Protein AF-A0A2D6IJQ2-F1 (afdb_monomer)

Radius of gyration: 32.36 Å; Cα contacts (8 Å, |Δi|>4): 729; chains: 1; bounding box: 98×64×129 Å

Structure (mmCIF, N/CA/C/O backbone):
data_AF-A0A2D6IJQ2-F1
#
_entry.id   AF-A0A2D6IJQ2-F1
#
loop_
_atom_site.group_PDB
_atom_site.id
_atom_site.type_symbol
_atom_site.label_atom_id
_atom_site.label_alt_id
_atom_site.label_comp_id
_atom_site.label_asym_id
_atom_site.label_entity_id
_atom_site.label_seq_id
_atom_site.pdbx_PDB_ins_code
_atom_site.Cartn_x
_atom_site.Cartn_y
_atom_site.Cartn_z
_atom_site.occupancy
_atom_site.B_iso_or_equiv
_atom_site.auth_seq_id
_atom_site.auth_comp_id
_atom_site.auth_asym_id
_atom_site.auth_atom_id
_atom_site.pdbx_PDB_model_num
ATOM 1 N N . MET A 1 1 ? 29.432 15.764 -68.658 1.00 39.44 1 MET A N 1
ATOM 2 C CA . MET A 1 1 ? 30.722 15.692 -67.944 1.00 39.44 1 MET A CA 1
ATOM 3 C C . MET A 1 1 ? 31.022 14.224 -67.727 1.00 39.44 1 MET A C 1
ATOM 5 O O . MET A 1 1 ? 30.212 13.537 -67.125 1.00 39.44 1 MET A O 1
ATOM 9 N N . ALA A 1 2 ? 32.089 13.753 -68.363 1.00 28.50 2 ALA A N 1
ATOM 10 C CA . ALA A 1 2 ? 32.619 12.400 -68.259 1.00 28.50 2 ALA A CA 1
ATOM 11 C C . ALA A 1 2 ? 33.584 12.305 -67.068 1.00 28.50 2 ALA A C 1
ATOM 13 O O . ALA A 1 2 ? 34.129 13.336 -66.695 1.00 28.50 2 ALA A O 1
ATOM 14 N N . PHE A 1 3 ? 33.757 11.100 -66.519 1.00 31.16 3 PHE A N 1
ATOM 15 C CA . PHE A 1 3 ? 35.004 10.439 -66.072 1.00 31.16 3 PHE A CA 1
ATOM 16 C C . PHE A 1 3 ? 34.562 9.191 -65.276 1.00 31.16 3 PHE A C 1
ATOM 18 O O . PHE A 1 3 ? 33.929 9.317 -64.235 1.00 31.16 3 PHE A O 1
ATOM 25 N N . GLN A 1 4 ? 34.504 8.015 -65.910 1.00 29.34 4 GLN A N 1
ATOM 26 C CA . GLN A 1 4 ? 35.571 7.000 -65.994 1.00 29.34 4 GLN A CA 1
ATOM 27 C C . GLN A 1 4 ? 35.993 6.427 -64.632 1.00 29.34 4 GLN A C 1
ATOM 29 O O . GLN A 1 4 ? 36.690 7.068 -63.853 1.00 29.34 4 GLN A O 1
ATOM 34 N N . THR A 1 5 ? 35.587 5.175 -64.420 1.00 38.16 5 THR A N 1
ATOM 35 C CA . THR A 1 5 ? 36.261 4.171 -63.591 1.00 38.16 5 THR A CA 1
ATOM 36 C C . THR A 1 5 ? 37.638 3.817 -64.167 1.00 38.16 5 THR A C 1
ATOM 38 O O . THR A 1 5 ? 37.901 4.051 -65.352 1.00 38.16 5 THR A O 1
ATOM 41 N N . PRO A 1 6 ? 38.487 3.179 -63.347 1.00 43.44 6 PRO A N 1
ATOM 42 C CA . PRO A 1 6 ? 39.066 1.922 -63.808 1.00 43.44 6 PRO A CA 1
ATOM 43 C C . PRO A 1 6 ? 38.971 0.785 -62.778 1.00 43.44 6 PRO A C 1
ATOM 45 O O . PRO A 1 6 ? 39.082 0.987 -61.570 1.00 43.44 6 PRO A O 1
ATOM 48 N N . GLU A 1 7 ? 38.764 -0.410 -63.328 1.00 36.06 7 GLU A N 1
ATOM 49 C CA . GLU A 1 7 ? 38.953 -1.734 -62.730 1.00 36.06 7 GLU A CA 1
ATOM 50 C C . GLU A 1 7 ? 40.442 -2.119 -62.669 1.00 36.06 7 GLU A C 1
ATOM 52 O O . GLU A 1 7 ? 41.216 -1.613 -63.479 1.00 36.06 7 GLU A O 1
ATOM 57 N N . THR A 1 8 ? 40.784 -3.041 -61.752 1.00 33.75 8 THR A N 1
ATOM 58 C CA . THR A 1 8 ? 41.637 -4.266 -61.879 1.00 33.75 8 THR A CA 1
ATOM 59 C C . THR A 1 8 ? 41.894 -4.788 -60.446 1.00 33.75 8 THR A C 1
ATOM 61 O O . THR A 1 8 ? 42.343 -3.998 -59.618 1.00 33.75 8 THR A O 1
ATOM 64 N N . SER A 1 9 ? 41.389 -5.958 -60.004 1.00 32.66 9 SER A N 1
ATOM 65 C CA . SER A 1 9 ? 41.915 -7.345 -60.184 1.00 32.66 9 SER A CA 1
ATOM 66 C C . SER A 1 9 ? 43.346 -7.495 -59.619 1.00 32.66 9 SER A C 1
ATOM 68 O O . SER A 1 9 ? 44.182 -6.656 -59.923 1.00 32.66 9 SER A O 1
ATOM 70 N N . ASP A 1 10 ? 43.775 -8.468 -58.810 1.00 32.38 10 ASP A N 1
ATOM 71 C CA . ASP A 1 10 ? 43.322 -9.804 -58.400 1.00 32.38 10 ASP A CA 1
ATOM 72 C C . ASP A 1 10 ? 44.108 -10.226 -57.123 1.00 32.38 10 ASP A C 1
ATOM 74 O O . ASP A 1 10 ? 45.040 -9.542 -56.711 1.00 32.38 10 ASP A O 1
ATOM 78 N N . GLU A 1 11 ? 43.756 -11.403 -56.591 1.00 36.16 11 GLU A N 1
ATOM 79 C CA . GLU A 1 11 ? 44.545 -12.348 -55.765 1.00 36.16 11 GLU A CA 1
ATOM 80 C C . GLU A 1 11 ? 44.122 -12.645 -54.309 1.00 36.16 11 GLU A C 1
ATOM 82 O O . GLU A 1 11 ? 44.474 -12.008 -53.322 1.00 36.16 11 GLU A O 1
ATOM 87 N N . ILE A 1 12 ? 43.383 -13.755 -54.268 1.00 35.88 12 ILE A N 1
ATOM 88 C CA . ILE A 1 12 ? 43.176 -14.815 -53.281 1.00 35.88 12 ILE A CA 1
ATOM 89 C C . ILE A 1 12 ? 44.373 -15.099 -52.353 1.00 35.88 12 ILE A C 1
ATOM 91 O O . ILE A 1 12 ? 45.467 -15.423 -52.808 1.00 35.88 12 ILE A O 1
ATOM 95 N N . THR A 1 13 ? 44.113 -15.219 -51.046 1.00 35.31 13 THR A N 1
ATOM 96 C CA . THR A 1 13 ? 44.655 -16.331 -50.240 1.00 35.31 13 THR A CA 1
ATOM 97 C C . THR A 1 13 ? 43.715 -16.691 -49.088 1.00 35.31 13 THR A C 1
ATOM 99 O O . THR A 1 13 ? 43.047 -15.835 -48.515 1.00 35.31 13 THR A O 1
ATOM 102 N N . GLN A 1 14 ? 43.616 -17.995 -48.841 1.00 33.94 14 GLN A N 1
ATOM 103 C CA . GLN A 1 14 ? 42.692 -18.695 -47.952 1.00 33.94 14 GLN A CA 1
ATOM 104 C C . GLN A 1 14 ? 43.116 -18.685 -46.472 1.00 33.94 14 GLN A C 1
ATOM 106 O O . GLN A 1 14 ? 44.285 -18.509 -46.150 1.00 33.94 14 GLN A O 1
ATOM 111 N N . ASP A 1 15 ? 42.127 -19.027 -45.640 1.00 33.81 15 ASP A N 1
ATOM 112 C CA . ASP A 1 15 ? 42.199 -19.745 -44.361 1.00 33.81 15 ASP A CA 1
ATOM 113 C C . ASP A 1 15 ? 42.823 -19.058 -43.140 1.00 33.81 15 ASP A C 1
ATOM 115 O O . ASP A 1 15 ? 44.026 -19.098 -42.909 1.00 33.81 15 ASP A O 1
ATOM 119 N N . THR A 1 16 ? 41.958 -18.639 -42.208 1.00 36.78 16 THR A N 1
ATOM 120 C CA . THR A 1 16 ? 41.837 -19.357 -40.924 1.00 36.78 16 THR A CA 1
ATOM 121 C C . THR A 1 16 ? 40.492 -19.059 -40.256 1.00 36.78 16 THR A C 1
ATOM 123 O O . THR A 1 16 ? 40.152 -17.916 -39.965 1.00 36.78 16 THR A O 1
ATOM 126 N N . LYS A 1 17 ? 39.704 -20.119 -40.045 1.00 37.22 17 LYS A N 1
ATOM 127 C CA . LYS A 1 17 ? 38.581 -20.150 -39.106 1.00 37.22 17 LYS A CA 1
ATOM 128 C C . LYS A 1 17 ? 39.144 -20.088 -37.688 1.00 37.22 17 LYS A C 1
ATOM 130 O O . LYS A 1 17 ? 39.928 -20.960 -37.327 1.00 37.22 17 LYS A O 1
ATOM 135 N N . GLU A 1 18 ? 38.673 -19.147 -36.885 1.00 36.91 18 GLU A N 1
ATOM 136 C CA . GLU A 1 18 ? 38.746 -19.237 -35.429 1.00 36.91 18 GLU A CA 1
ATOM 137 C C . GLU A 1 18 ? 37.311 -19.108 -34.904 1.00 36.91 18 GLU A C 1
ATOM 139 O O . GLU A 1 18 ? 36.725 -18.027 -34.848 1.00 36.91 18 GLU A O 1
ATOM 144 N N . GLU A 1 19 ? 36.695 -20.268 -34.661 1.00 37.97 19 GLU A N 1
ATOM 145 C CA . GLU A 1 19 ? 35.436 -20.393 -33.932 1.00 37.97 19 GLU A CA 1
ATOM 146 C C . GLU A 1 19 ? 35.686 -19.939 -32.493 1.00 37.97 19 GLU A C 1
ATOM 148 O O . GLU A 1 19 ? 36.394 -20.602 -31.738 1.00 37.97 19 GLU A O 1
ATOM 153 N N . ALA A 1 20 ? 35.106 -18.805 -32.107 1.00 37.91 20 ALA A N 1
ATOM 154 C CA . ALA A 1 20 ? 35.040 -18.416 -30.709 1.00 37.91 20 ALA A CA 1
ATOM 155 C C . ALA A 1 20 ? 34.074 -19.364 -29.978 1.00 37.91 20 ALA A C 1
ATOM 157 O O . ALA A 1 20 ? 32.862 -19.343 -30.210 1.00 37.91 20 ALA A O 1
ATOM 158 N N . GLU A 1 21 ? 34.632 -20.213 -29.114 1.00 36.47 21 GLU A N 1
ATOM 159 C CA . GLU A 1 21 ? 33.895 -21.067 -28.187 1.00 36.47 21 GLU A CA 1
ATOM 160 C C . GLU A 1 21 ? 32.984 -20.223 -27.279 1.00 36.47 21 GLU A C 1
ATOM 162 O O . GLU A 1 21 ? 33.434 -19.397 -26.485 1.00 36.47 21 GLU A O 1
ATOM 167 N N . LEU A 1 22 ? 31.678 -20.472 -27.376 1.00 38.41 22 LEU A N 1
ATOM 168 C CA . LEU A 1 22 ? 30.687 -20.060 -26.387 1.00 38.41 22 LEU A CA 1
ATOM 169 C C . LEU A 1 22 ? 30.967 -20.769 -25.047 1.00 38.41 22 LEU A C 1
ATOM 171 O O . LEU A 1 22 ? 31.164 -21.991 -25.037 1.00 38.41 22 LEU A O 1
ATOM 175 N N . PRO A 1 23 ? 30.932 -20.064 -23.902 1.00 42.69 23 PRO A N 1
ATOM 176 C CA . PRO A 1 23 ? 31.087 -20.701 -22.603 1.00 42.69 23 PRO A CA 1
ATOM 177 C C . PRO A 1 23 ? 29.911 -21.648 -22.328 1.00 42.69 23 PRO A C 1
ATOM 179 O O . PRO A 1 23 ? 28.741 -21.264 -22.355 1.00 42.69 23 PRO A O 1
ATOM 182 N N . LYS A 1 24 ? 30.245 -22.915 -22.059 1.00 36.47 24 LYS A N 1
ATOM 183 C CA . LYS A 1 24 ? 29.314 -23.963 -21.628 1.00 36.47 24 LYS A CA 1
ATOM 184 C C . LYS A 1 24 ? 28.678 -23.569 -20.291 1.00 36.47 24 LYS A C 1
ATOM 186 O O . LYS A 1 24 ? 29.374 -23.465 -19.285 1.00 36.47 24 LYS A O 1
ATOM 191 N N . LEU A 1 25 ? 27.356 -23.412 -20.287 1.00 36.28 25 LEU A N 1
ATOM 192 C CA . LEU A 1 25 ? 26.537 -23.378 -19.075 1.00 36.28 25 LEU A CA 1
ATOM 193 C C . LEU A 1 25 ? 26.687 -24.711 -18.309 1.00 36.28 25 LEU A C 1
ATOM 195 O O . LEU A 1 25 ? 26.711 -25.7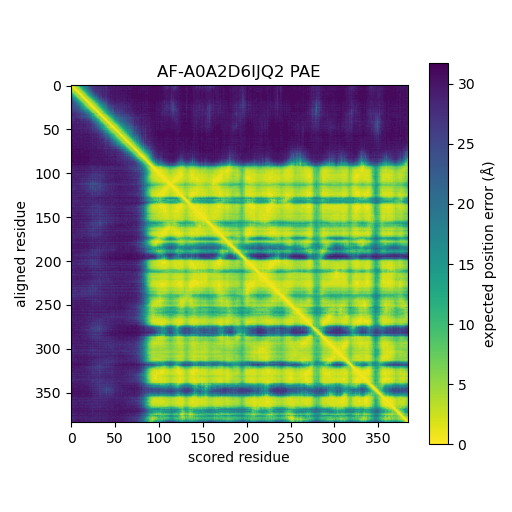73 -18.945 1.00 36.28 25 LEU A O 1
ATOM 199 N N . PRO A 1 26 ? 26.802 -24.694 -16.969 1.00 40.81 26 PRO A N 1
ATOM 200 C CA . PRO A 1 26 ? 26.823 -25.917 -16.181 1.00 40.81 26 PRO A CA 1
ATOM 201 C C . PRO A 1 26 ? 25.470 -26.630 -16.266 1.00 40.81 26 PRO A C 1
ATOM 203 O O . PRO A 1 26 ? 24.407 -26.018 -16.193 1.00 40.81 26 PRO A O 1
ATOM 206 N N . LYS A 1 27 ? 25.557 -27.949 -16.456 1.00 35.84 27 LYS A N 1
ATOM 207 C CA . LYS A 1 27 ? 24.440 -28.884 -16.556 1.00 35.84 27 LYS A CA 1
ATOM 208 C C . LYS A 1 27 ? 23.569 -28.837 -15.305 1.00 35.84 27 LYS A C 1
ATOM 210 O O . LYS A 1 27 ? 24.080 -28.840 -14.187 1.00 35.84 27 LYS A O 1
ATOM 215 N N . GLU A 1 28 ? 22.268 -28.859 -15.555 1.00 34.31 28 GLU A N 1
ATOM 216 C CA . GLU A 1 28 ? 21.195 -29.100 -14.602 1.00 34.31 28 GLU A CA 1
ATOM 217 C C . GLU A 1 28 ? 21.541 -30.273 -13.678 1.00 34.31 28 GLU A C 1
ATOM 219 O O . GLU A 1 28 ? 21.890 -31.368 -14.128 1.00 34.31 28 GLU A O 1
ATOM 224 N N . ALA A 1 29 ? 21.452 -30.030 -12.373 1.00 34.91 29 ALA A N 1
ATOM 225 C CA . ALA A 1 29 ? 21.378 -31.096 -11.397 1.00 34.91 29 ALA A CA 1
ATOM 226 C C . ALA A 1 29 ? 19.985 -31.727 -11.513 1.00 34.91 29 ALA A C 1
ATOM 228 O O . ALA A 1 29 ? 18.984 -31.124 -11.126 1.00 34.91 29 ALA A O 1
ATOM 229 N N . GLU A 1 30 ? 19.937 -32.937 -12.070 1.00 32.94 30 GLU A N 1
ATOM 230 C CA . GLU A 1 30 ? 18.823 -33.870 -11.919 1.00 32.94 30 GLU A CA 1
ATOM 231 C C . GLU A 1 30 ? 18.545 -34.051 -10.423 1.00 32.94 30 GLU A C 1
ATOM 233 O O . GLU A 1 30 ? 19.285 -34.738 -9.717 1.00 32.94 30 GLU A O 1
ATOM 238 N N . ASN A 1 31 ? 17.482 -33.419 -9.926 1.00 34.31 31 ASN A N 1
ATOM 239 C CA . ASN A 1 31 ? 16.990 -33.688 -8.586 1.00 34.31 31 ASN A CA 1
ATOM 240 C C . ASN A 1 31 ? 16.060 -34.901 -8.671 1.00 34.31 31 ASN A C 1
ATOM 242 O O . ASN A 1 31 ? 14.881 -34.808 -9.016 1.00 34.31 31 ASN A O 1
ATOM 246 N N . THR A 1 32 ? 16.646 -36.066 -8.427 1.00 31.81 32 THR A N 1
ATOM 247 C CA . THR A 1 32 ? 15.963 -37.340 -8.245 1.00 31.81 32 THR A CA 1
ATOM 248 C C . THR A 1 32 ? 15.054 -37.263 -7.018 1.00 31.81 32 THR A C 1
ATOM 250 O O . THR A 1 32 ? 15.513 -37.163 -5.884 1.00 31.81 32 THR A O 1
ATOM 253 N N . MET A 1 33 ? 13.738 -37.324 -7.238 1.00 36.44 33 MET A N 1
ATOM 254 C CA . MET A 1 33 ? 12.773 -37.583 -6.167 1.00 36.44 33 MET A CA 1
ATOM 255 C C . MET A 1 33 ? 13.004 -38.998 -5.609 1.00 36.44 33 MET A C 1
ATOM 257 O O . MET A 1 33 ? 13.000 -39.954 -6.392 1.00 36.44 33 MET A O 1
ATOM 261 N N . PRO A 1 34 ? 13.177 -39.182 -4.290 1.00 41.59 34 PRO A N 1
ATOM 262 C CA . PRO A 1 34 ? 13.086 -40.502 -3.684 1.00 41.59 34 PRO A CA 1
ATOM 263 C C . PRO A 1 34 ? 11.614 -40.959 -3.580 1.00 41.59 34 PRO A C 1
ATOM 265 O O . PRO A 1 34 ? 10.711 -40.123 -3.491 1.00 41.59 34 PRO A O 1
ATOM 268 N N . PRO A 1 35 ? 11.362 -42.281 -3.612 1.00 42.88 35 PRO A N 1
ATOM 269 C CA . PRO A 1 35 ? 10.025 -42.856 -3.661 1.00 42.88 35 PRO A CA 1
ATOM 270 C C . PRO A 1 35 ? 9.330 -42.862 -2.291 1.00 42.88 35 PRO A C 1
ATOM 272 O O . PRO A 1 35 ? 9.964 -42.803 -1.241 1.00 42.88 35 PRO A O 1
ATOM 275 N N . GLU A 1 36 ? 8.007 -42.964 -2.371 1.00 38.25 36 GLU A N 1
ATOM 276 C CA . GLU A 1 36 ? 7.001 -43.194 -1.331 1.00 38.25 36 GLU A CA 1
ATOM 277 C C . GLU A 1 36 ? 7.484 -43.857 -0.024 1.00 38.25 36 GLU A C 1
ATOM 279 O O . GLU A 1 36 ? 8.009 -44.970 -0.020 1.00 38.25 36 GLU A O 1
ATOM 284 N N . MET A 1 37 ? 7.130 -43.242 1.110 1.00 33.91 37 MET A N 1
ATOM 285 C CA . MET A 1 37 ? 6.743 -43.977 2.318 1.00 33.91 37 MET A CA 1
ATOM 286 C C . MET A 1 37 ? 5.374 -43.475 2.782 1.00 33.91 37 MET A C 1
ATOM 288 O O . MET A 1 37 ? 5.239 -42.419 3.394 1.00 33.91 37 MET A O 1
ATOM 292 N N . LEU A 1 38 ? 4.348 -44.252 2.433 1.00 37.09 38 LEU A N 1
ATOM 293 C CA . LEU A 1 38 ? 3.026 -44.218 3.045 1.00 37.09 38 LEU A CA 1
ATOM 294 C C . LEU A 1 38 ? 3.132 -44.847 4.440 1.00 37.09 38 LEU A C 1
ATOM 296 O O . LEU A 1 38 ? 3.101 -46.071 4.565 1.00 37.09 38 LEU A O 1
ATOM 300 N N . GLU A 1 39 ? 3.230 -44.028 5.485 1.00 36.34 39 GLU A N 1
ATOM 301 C CA . GLU A 1 39 ? 2.850 -44.465 6.829 1.00 36.34 39 GLU A CA 1
ATOM 302 C C . GLU A 1 39 ? 1.384 -44.110 7.081 1.00 36.34 39 GLU A C 1
ATOM 304 O O . GLU A 1 39 ? 0.962 -42.954 7.090 1.00 36.34 39 GLU A O 1
ATOM 309 N N . ILE A 1 40 ? 0.602 -45.172 7.247 1.00 38.31 40 ILE A N 1
ATOM 310 C CA . ILE A 1 40 ? -0.779 -45.173 7.704 1.00 38.31 40 ILE A CA 1
ATOM 311 C C . ILE A 1 40 ? -0.769 -44.680 9.153 1.00 38.31 40 ILE A C 1
ATOM 313 O O . ILE A 1 40 ? -0.362 -45.412 10.051 1.00 38.31 40 ILE A O 1
ATOM 317 N N . ILE A 1 41 ? -1.224 -43.450 9.392 1.00 37.88 41 ILE A N 1
ATOM 318 C CA . ILE A 1 41 ? -1.562 -42.996 10.743 1.00 37.88 41 ILE A CA 1
ATOM 319 C C . ILE A 1 41 ? -3.035 -43.327 10.972 1.00 37.88 41 ILE A C 1
ATOM 321 O O . ILE A 1 41 ? -3.937 -42.712 10.398 1.00 37.88 41 ILE A O 1
ATOM 325 N N . GLU A 1 42 ? -3.259 -44.347 11.797 1.00 34.22 42 GLU A N 1
ATOM 326 C CA . GLU A 1 42 ? -4.564 -44.719 12.327 1.00 34.22 42 GLU A CA 1
ATOM 327 C C . GLU A 1 42 ? -5.220 -43.516 13.017 1.00 34.22 42 GLU A C 1
ATOM 329 O O . GLU A 1 42 ? -4.643 -42.856 13.883 1.00 34.22 42 GLU A O 1
ATOM 334 N N . SER A 1 43 ? -6.456 -43.225 12.616 1.00 37.34 43 SER A N 1
ATOM 335 C CA . SER A 1 43 ? -7.302 -42.223 13.256 1.00 37.34 43 SER A CA 1
ATOM 336 C C . SER A 1 43 ? -7.629 -42.653 14.693 1.00 37.34 43 SER A C 1
ATOM 338 O O . SER A 1 43 ? -8.187 -43.739 14.870 1.00 37.34 43 SER A O 1
ATOM 340 N N . PRO A 1 44 ? -7.370 -41.838 15.732 1.00 39.53 44 PRO A N 1
ATOM 341 C CA . PRO A 1 44 ? -7.894 -42.133 17.055 1.00 39.53 44 PRO A CA 1
ATOM 342 C C . PRO A 1 44 ? -9.417 -41.947 17.052 1.00 39.53 44 PRO A C 1
ATOM 344 O O . PRO A 1 44 ? -9.943 -40.882 16.725 1.00 39.53 44 PRO A O 1
ATOM 347 N N . SER A 1 45 ? -10.122 -43.024 17.401 1.00 37.53 45 SER A N 1
ATOM 348 C CA . SER A 1 45 ? -11.574 -43.078 17.537 1.00 37.53 45 SER A CA 1
ATOM 349 C C . SER A 1 45 ? -12.081 -42.036 18.535 1.00 37.53 45 SER A C 1
ATOM 351 O O . SER A 1 45 ? -11.628 -41.995 19.680 1.00 37.53 45 SER A O 1
ATOM 353 N N . LEU A 1 46 ? -13.075 -41.253 18.120 1.00 41.47 46 LEU A N 1
ATOM 354 C CA . LEU A 1 46 ? -13.864 -40.403 19.007 1.00 41.47 46 LEU A CA 1
ATOM 355 C C . LEU A 1 46 ? -14.553 -41.257 20.092 1.00 41.47 46 LEU A C 1
ATOM 357 O O . LEU A 1 46 ? -15.153 -42.283 19.756 1.00 41.47 46 LEU A O 1
ATOM 361 N N . PRO A 1 47 ? -14.522 -40.853 21.375 1.00 50.97 47 PRO A N 1
ATOM 362 C CA . PRO A 1 47 ? -15.365 -41.465 22.392 1.00 50.97 47 PRO A CA 1
ATOM 363 C C . PRO A 1 47 ? -16.845 -41.088 22.167 1.00 50.97 47 PRO A C 1
ATOM 365 O O . PRO A 1 47 ? -17.138 -39.988 21.693 1.00 50.97 47 PRO A O 1
ATOM 368 N N . PRO A 1 48 ? -17.792 -41.987 22.494 1.00 49.38 48 PRO A N 1
ATOM 369 C CA . PRO A 1 48 ? -19.219 -41.748 22.298 1.00 49.38 48 PRO A CA 1
ATOM 370 C C . PRO A 1 48 ? -19.757 -40.657 23.243 1.00 49.38 48 PRO A C 1
ATOM 372 O O . PRO A 1 48 ? -19.197 -40.444 24.323 1.00 49.38 48 PRO A O 1
ATOM 375 N N . PRO A 1 49 ? -20.862 -39.984 22.869 1.00 44.34 49 PRO A N 1
ATOM 376 C CA . PRO A 1 49 ? -21.436 -38.897 23.652 1.00 44.34 49 PRO A CA 1
ATOM 377 C C . PRO A 1 49 ? -21.969 -39.391 25.003 1.00 44.34 49 PRO A C 1
ATOM 379 O O . PRO A 1 49 ? -22.628 -40.431 25.103 1.00 44.34 49 PRO A O 1
ATOM 382 N N . ALA A 1 50 ? -21.673 -38.619 26.048 1.00 41.28 50 ALA A N 1
ATOM 383 C CA . ALA A 1 50 ? -22.185 -38.836 27.391 1.00 41.28 50 ALA A CA 1
ATOM 384 C C . ALA A 1 50 ? -23.707 -38.621 27.439 1.00 41.28 50 ALA A C 1
ATOM 386 O O . ALA A 1 50 ? -24.246 -37.695 26.836 1.00 41.28 50 ALA A O 1
ATOM 387 N N . LYS A 1 51 ? -24.366 -39.519 28.172 1.00 38.34 51 LYS A N 1
ATOM 388 C CA . LYS A 1 51 ? -25.806 -39.576 28.421 1.00 38.34 51 LYS A CA 1
ATOM 389 C C . LYS A 1 51 ? -26.324 -38.330 29.144 1.00 38.34 51 LYS A C 1
ATOM 391 O O . LYS A 1 51 ? -25.725 -37.880 30.117 1.00 38.34 51 LYS A O 1
ATOM 396 N N . GLU A 1 52 ? -27.491 -37.876 28.701 1.00 40.75 52 GLU A N 1
ATOM 397 C CA . GLU A 1 52 ? -28.411 -36.996 29.425 1.00 40.75 52 GLU A CA 1
ATOM 398 C C . GLU A 1 52 ? -28.747 -37.573 30.812 1.00 40.75 52 GLU A C 1
ATOM 400 O O . GLU A 1 52 ? -29.035 -38.772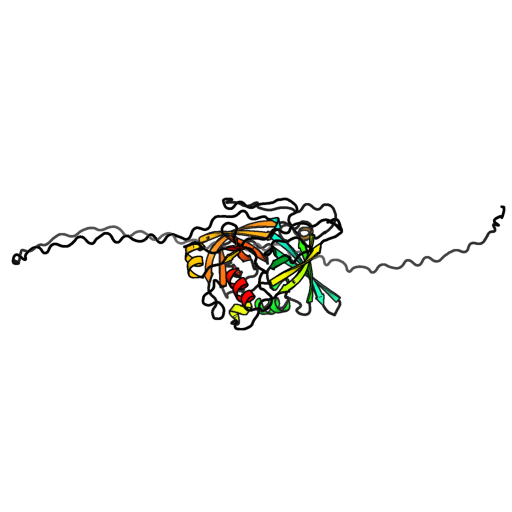 30.914 1.00 40.75 52 GLU A O 1
ATOM 405 N N . PRO A 1 53 ? -28.770 -36.752 31.876 1.00 39.41 53 PRO A N 1
ATOM 406 C CA . PRO A 1 53 ? -29.514 -37.068 33.075 1.00 39.41 53 PRO A CA 1
ATOM 407 C C . PRO A 1 53 ? -30.878 -36.369 33.089 1.00 39.41 53 PRO A C 1
ATOM 409 O O . PRO A 1 53 ? -31.019 -35.159 32.919 1.00 39.41 53 PRO A O 1
ATOM 412 N N . GLU A 1 54 ? -31.849 -37.241 33.313 1.00 36.19 54 GLU A N 1
ATOM 413 C CA . GLU A 1 54 ? -33.274 -37.107 33.556 1.00 36.19 54 GLU A CA 1
ATOM 414 C C . GLU A 1 54 ? -33.752 -35.910 34.396 1.00 36.19 54 GLU A C 1
ATOM 416 O O . GLU A 1 54 ? -33.209 -35.537 35.435 1.00 36.19 54 GLU A O 1
ATOM 421 N N . SER A 1 55 ? -34.898 -35.414 33.930 1.00 37.66 55 SER A N 1
ATOM 422 C CA . SER A 1 55 ? -35.944 -34.689 34.642 1.00 37.66 55 SER A CA 1
ATOM 423 C C . SER A 1 55 ? -36.398 -35.394 35.928 1.00 37.66 55 SER A C 1
ATOM 425 O O . SER A 1 55 ? -36.785 -36.560 35.897 1.00 37.66 55 SER A O 1
ATOM 427 N N . THR A 1 56 ? -36.490 -34.636 37.024 1.00 35.28 56 THR A N 1
ATOM 428 C CA . THR A 1 56 ? -37.440 -34.907 38.114 1.00 35.28 56 THR A CA 1
ATOM 429 C C . THR A 1 56 ? -38.007 -33.599 38.666 1.00 35.28 56 THR A C 1
ATOM 431 O O . THR A 1 56 ? -37.284 -32.782 39.231 1.00 35.28 56 THR A O 1
ATOM 434 N N . GLU A 1 57 ? -39.317 -33.437 38.515 1.00 41.81 57 GLU A N 1
ATOM 435 C CA . GLU A 1 57 ? -40.209 -32.513 39.232 1.00 41.81 57 GLU A CA 1
ATOM 436 C C . GLU A 1 57 ? -41.028 -33.348 40.263 1.00 41.81 57 GLU A C 1
ATOM 438 O O . GLU A 1 57 ? -40.960 -34.579 40.226 1.00 41.81 57 GLU A O 1
ATOM 443 N N . PRO A 1 58 ? -41.953 -32.787 41.067 1.00 46.56 58 PRO A N 1
ATOM 444 C CA . PRO A 1 58 ? -41.830 -31.792 42.134 1.00 46.56 58 PRO A CA 1
ATOM 445 C C . PRO A 1 58 ? -42.222 -32.386 43.514 1.00 46.56 58 PRO A C 1
ATOM 447 O O . PRO A 1 58 ? -42.901 -33.411 43.606 1.00 46.56 58 PRO A O 1
ATOM 450 N N . ALA A 1 59 ? -41.908 -31.694 44.617 1.00 37.84 59 ALA A N 1
ATOM 451 C CA . ALA A 1 59 ? -42.446 -32.027 45.942 1.00 37.84 59 ALA A CA 1
ATOM 452 C C . ALA A 1 59 ? -43.120 -30.824 46.631 1.00 37.84 59 ALA A C 1
ATOM 454 O O . ALA A 1 59 ? -42.473 -29.881 47.071 1.00 37.84 59 ALA A O 1
ATOM 455 N N . LYS A 1 60 ? -44.453 -30.928 46.682 1.00 37.56 60 LYS A N 1
ATOM 456 C CA . LYS A 1 60 ? -45.459 -30.435 47.646 1.00 37.56 60 LYS A CA 1
ATOM 457 C C . LYS A 1 60 ? -45.055 -29.434 48.747 1.00 37.56 60 LYS A C 1
ATOM 459 O O . LYS A 1 60 ? -44.363 -29.771 49.698 1.00 37.56 60 LYS A O 1
ATOM 464 N N . THR A 1 61 ? -45.704 -28.273 48.654 1.00 35.53 61 THR A N 1
ATOM 465 C CA . THR A 1 61 ? -46.661 -27.671 49.610 1.00 35.53 61 THR A CA 1
ATOM 466 C C . THR A 1 61 ? -46.542 -28.013 51.102 1.00 35.53 61 THR A C 1
ATOM 468 O O . THR A 1 61 ? -46.862 -29.129 51.506 1.00 35.53 61 THR A O 1
ATOM 471 N N . GLN A 1 62 ? -46.299 -26.980 51.916 1.00 37.34 62 GLN A N 1
ATOM 472 C CA . GLN A 1 62 ? -46.858 -26.809 53.264 1.00 37.34 62 GLN A CA 1
ATOM 473 C C . GLN A 1 62 ? -47.040 -25.304 53.546 1.00 37.34 62 GLN A C 1
ATOM 475 O O . GLN A 1 62 ? -46.069 -24.553 53.556 1.00 37.34 62 GLN A O 1
ATOM 480 N N . GLU A 1 63 ? -48.292 -24.877 53.740 1.00 45.22 63 GLU A N 1
ATOM 481 C CA . GLU A 1 63 ? -48.656 -23.628 54.433 1.00 45.22 63 GLU A CA 1
ATOM 482 C C . GLU A 1 63 ? -48.397 -23.777 55.942 1.00 45.22 63 GLU A C 1
ATOM 484 O O . GLU A 1 63 ? -48.462 -24.895 56.469 1.00 45.22 63 GLU A O 1
ATOM 489 N N . PRO A 1 64 ? -48.151 -22.662 56.653 1.00 45.31 64 PRO A N 1
ATOM 490 C CA . PRO A 1 64 ? -49.225 -22.179 57.525 1.00 45.31 64 PRO A CA 1
ATOM 491 C C . PRO A 1 64 ? -49.393 -20.645 57.581 1.00 45.31 64 PRO A C 1
ATOM 493 O O . PRO A 1 64 ? -48.421 -19.903 57.626 1.00 45.31 64 PRO A O 1
ATOM 496 N N . GLU A 1 65 ? -50.675 -20.260 57.608 1.00 43.50 65 GLU A N 1
ATOM 497 C CA . GLU A 1 65 ? -51.401 -19.239 58.395 1.00 43.50 65 GLU A CA 1
ATOM 498 C C . GLU A 1 65 ? -50.863 -17.814 58.699 1.00 43.50 65 GLU A C 1
ATOM 500 O O . GLU A 1 65 ? -49.664 -17.551 58.722 1.00 43.50 65 GLU A O 1
ATOM 505 N N . PRO A 1 66 ? -51.792 -16.850 58.922 1.00 45.22 66 PRO A N 1
ATOM 506 C CA . PRO A 1 66 ? -51.596 -15.442 58.607 1.00 45.22 66 PRO A CA 1
ATOM 507 C C . PRO A 1 66 ? -51.264 -14.584 59.834 1.00 45.22 66 PRO A C 1
ATOM 509 O O . PRO A 1 66 ? -51.902 -14.693 60.880 1.00 45.22 66 PRO A O 1
ATOM 512 N N . GLU A 1 67 ? -50.353 -13.625 59.664 1.00 39.41 67 GLU A N 1
ATOM 513 C CA . GLU A 1 67 ? -50.206 -12.495 60.585 1.00 39.41 67 GLU A CA 1
ATOM 514 C C . GLU A 1 67 ? -50.696 -11.194 59.943 1.00 39.41 67 GLU A C 1
ATOM 516 O O . GLU A 1 67 ? -50.343 -10.825 58.822 1.00 39.41 67 GLU A O 1
ATOM 521 N N . GLN A 1 68 ? -51.551 -10.517 60.704 1.00 48.56 68 GLN A N 1
ATOM 522 C CA . GLN A 1 68 ? -52.170 -9.232 60.425 1.00 48.56 68 GLN A CA 1
ATOM 523 C C . GLN A 1 68 ? -51.118 -8.144 60.171 1.00 48.56 68 GLN A C 1
ATOM 525 O O . GLN A 1 68 ? -50.237 -7.923 61.001 1.00 48.56 68 GLN A O 1
ATOM 530 N N . LYS A 1 69 ? -51.272 -7.389 59.077 1.00 41.44 69 LYS A N 1
ATOM 531 C CA . LYS A 1 69 ? -50.643 -6.073 58.909 1.00 41.44 69 LYS A CA 1
ATOM 532 C C . LYS A 1 69 ? -51.655 -5.057 58.387 1.00 41.44 69 LYS A C 1
ATOM 534 O O . LYS A 1 69 ? -52.106 -5.126 57.252 1.00 41.44 69 LYS A O 1
ATOM 539 N N . GLU A 1 70 ? -52.033 -4.190 59.319 1.00 45.81 70 GLU A N 1
ATOM 540 C CA . GLU A 1 70 ? -52.281 -2.750 59.209 1.00 45.81 70 GLU A CA 1
ATOM 541 C C . GLU A 1 70 ? -52.337 -2.151 57.788 1.00 45.81 70 GLU A C 1
ATOM 543 O O . GLU A 1 70 ? -51.365 -2.176 57.033 1.00 45.81 70 GLU A O 1
ATOM 548 N N . GLU A 1 71 ? -53.488 -1.555 57.463 1.00 45.75 71 GLU A N 1
ATOM 549 C CA . GLU A 1 71 ? -53.733 -0.762 56.257 1.00 45.75 71 GLU A CA 1
ATOM 550 C C . GLU A 1 71 ? -52.768 0.433 56.170 1.00 45.75 71 GLU A C 1
ATOM 552 O O . GLU A 1 71 ? -52.936 1.450 56.847 1.00 45.75 71 GLU A O 1
ATOM 557 N N . ALA A 1 72 ? -51.785 0.339 55.274 1.00 48.84 72 ALA A N 1
ATOM 558 C CA . ALA A 1 72 ? -51.032 1.485 54.787 1.00 48.84 72 ALA A CA 1
ATOM 559 C C . ALA A 1 72 ? -51.654 2.000 53.478 1.00 48.84 72 ALA A C 1
ATOM 561 O O . ALA A 1 72 ? -51.871 1.267 52.515 1.00 48.84 72 ALA A O 1
ATOM 562 N N . LYS A 1 73 ? -51.952 3.298 53.488 1.00 53.47 73 LYS A N 1
ATOM 563 C CA . LYS A 1 73 ? -52.473 4.138 52.403 1.00 53.47 73 LYS A CA 1
ATOM 564 C C . LYS A 1 73 ? -51.720 3.888 51.076 1.00 53.47 73 LYS A C 1
ATOM 566 O O . LYS A 1 73 ? -50.492 3.900 51.101 1.00 53.47 73 LYS A O 1
ATOM 571 N N . PRO A 1 74 ? -52.393 3.734 49.919 1.00 42.91 74 PRO A N 1
ATOM 572 C CA . PRO A 1 74 ? -51.694 3.555 48.651 1.00 42.91 74 PRO A CA 1
ATOM 573 C C . PRO A 1 74 ? -51.023 4.871 48.236 1.00 42.91 74 PRO A C 1
ATOM 575 O O . PRO A 1 74 ? -51.692 5.838 47.863 1.00 42.91 74 PRO A O 1
ATOM 578 N N . GLU A 1 75 ? -49.694 4.911 48.311 1.00 49.09 75 GLU A N 1
ATOM 579 C CA . GLU A 1 75 ? -48.895 5.860 47.541 1.00 49.09 75 GLU A CA 1
ATOM 580 C C . GLU A 1 75 ? -49.032 5.503 46.059 1.00 49.09 75 GLU A C 1
ATOM 582 O O . GLU A 1 75 ? -48.818 4.363 45.647 1.00 49.09 75 GLU A O 1
ATOM 587 N N . GLN A 1 76 ? -49.441 6.486 45.259 1.00 45.06 76 GLN A N 1
ATOM 588 C CA . GLN A 1 76 ? -49.467 6.379 43.808 1.00 45.06 76 GLN A CA 1
ATOM 589 C C . GLN A 1 76 ? -48.038 6.146 43.313 1.00 45.06 76 GLN A C 1
ATOM 591 O O . GLN A 1 76 ? -47.226 7.070 43.275 1.00 45.06 76 GLN A O 1
ATOM 596 N N . ILE A 1 77 ? -47.742 4.908 42.920 1.00 49.94 77 ILE A N 1
ATOM 597 C CA . ILE A 1 77 ? -46.564 4.583 42.125 1.00 49.94 77 ILE A CA 1
ATOM 598 C C . ILE A 1 77 ? -46.769 5.282 40.782 1.00 49.94 77 ILE A C 1
ATOM 600 O O . ILE A 1 77 ? -47.597 4.868 39.971 1.00 49.94 77 ILE A O 1
ATOM 604 N N . LYS A 1 78 ? -46.061 6.397 40.585 1.00 52.78 78 LYS A N 1
ATOM 605 C CA . LYS A 1 78 ? -45.895 7.010 39.270 1.00 52.78 78 LYS A CA 1
ATOM 606 C C . LYS A 1 78 ? -45.267 5.951 38.370 1.00 52.78 78 LYS A C 1
ATOM 608 O O . LYS A 1 78 ? -44.164 5.487 38.648 1.00 52.78 78 LYS A O 1
ATOM 613 N N . GLU A 1 79 ? -45.999 5.558 37.337 1.00 54.38 79 GLU A N 1
ATOM 614 C CA . GLU A 1 79 ? -45.485 4.764 36.228 1.00 54.38 79 GLU A CA 1
ATOM 615 C C . GLU A 1 79 ? -44.182 5.430 35.745 1.00 54.38 79 GLU A C 1
ATOM 617 O O . GLU A 1 79 ? -44.195 6.645 35.508 1.00 54.38 79 GLU A O 1
ATOM 622 N N . PRO A 1 80 ? -43.039 4.721 35.696 1.00 51.38 80 PRO A N 1
ATOM 623 C CA . PRO A 1 80 ? -41.829 5.304 35.144 1.00 51.38 80 PRO A CA 1
ATOM 624 C C . PRO A 1 80 ? -42.115 5.649 33.684 1.00 51.38 80 PRO A C 1
ATOM 626 O O . PRO A 1 80 ? -42.538 4.786 32.913 1.00 51.38 80 PRO A O 1
ATOM 629 N N . GLU A 1 81 ? -41.932 6.921 33.328 1.00 52.72 81 G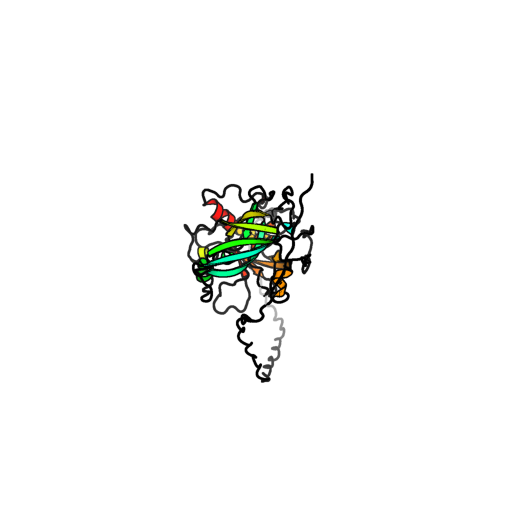LU A N 1
ATOM 630 C CA . GLU A 1 81 ? -41.981 7.359 31.936 1.00 52.72 81 GLU A CA 1
ATOM 631 C C . GLU A 1 81 ? -41.069 6.439 31.109 1.00 52.72 81 GLU A C 1
ATOM 633 O O . GLU A 1 81 ? -39.971 6.101 31.574 1.00 52.72 81 GLU A O 1
ATOM 638 N N . PRO A 1 82 ? -41.509 5.983 29.921 1.00 45.72 82 PRO A N 1
ATOM 639 C CA . PRO A 1 82 ? -40.655 5.194 29.056 1.00 45.72 82 PRO A CA 1
ATOM 640 C C . PRO A 1 82 ? -39.421 6.040 28.763 1.00 45.72 82 PRO A C 1
ATOM 642 O O . PRO A 1 82 ? -39.520 7.111 28.170 1.00 45.72 82 PRO A O 1
ATOM 645 N N . ILE A 1 83 ? -38.266 5.569 29.231 1.00 48.09 83 ILE A N 1
ATOM 646 C CA . ILE A 1 83 ? -36.976 6.107 28.825 1.00 48.09 83 ILE A CA 1
ATOM 647 C C . ILE A 1 83 ? -36.957 5.925 27.310 1.00 48.09 83 ILE A C 1
ATOM 649 O O . ILE A 1 83 ? -36.866 4.792 26.832 1.00 48.09 83 ILE A O 1
ATOM 653 N N . GLU A 1 84 ? -37.122 7.018 26.563 1.00 42.69 84 GLU A N 1
ATOM 654 C CA . GLU A 1 84 ? -36.750 7.065 25.156 1.00 42.69 84 GLU A CA 1
ATOM 655 C C . GLU A 1 84 ? -35.272 6.684 25.124 1.00 42.69 84 GLU A C 1
ATOM 657 O O . GLU A 1 84 ? -34.390 7.486 25.424 1.00 42.69 84 GLU A O 1
ATOM 662 N N . GLN A 1 85 ? -34.999 5.405 24.861 1.00 41.47 85 GLN A N 1
ATOM 663 C CA . GLN A 1 85 ? -33.692 4.997 24.395 1.00 41.47 85 GLN A CA 1
ATOM 664 C C . GLN A 1 85 ? -33.507 5.770 23.097 1.00 41.47 85 GLN A C 1
ATOM 666 O O . GLN A 1 85 ? -34.138 5.442 22.091 1.00 41.47 85 GLN A O 1
ATOM 671 N N . GLU A 1 86 ? -32.700 6.831 23.137 1.00 42.16 86 GLU A N 1
ATOM 672 C CA . GLU A 1 86 ? -32.064 7.351 21.938 1.00 42.16 86 GLU A CA 1
ATOM 673 C C . GLU A 1 86 ? -31.393 6.140 21.290 1.00 42.16 86 GLU A C 1
ATOM 675 O O . GLU A 1 86 ? -30.354 5.667 21.743 1.00 42.16 86 GLU A O 1
ATOM 680 N N . THR A 1 87 ? -32.045 5.555 20.283 1.00 43.59 87 THR A N 1
ATOM 681 C CA . THR A 1 87 ? -31.378 4.654 19.354 1.00 43.59 87 THR A CA 1
ATOM 682 C C . THR A 1 87 ? -30.293 5.495 18.719 1.00 43.59 87 THR A C 1
ATOM 684 O O . THR A 1 87 ? -30.574 6.296 17.824 1.00 43.59 87 THR A O 1
ATOM 687 N N . GLU A 1 88 ? -29.090 5.367 19.270 1.00 50.59 88 GLU A N 1
ATOM 688 C CA . GLU A 1 88 ? -27.868 5.957 18.762 1.00 50.59 88 GLU A CA 1
ATOM 689 C C . GLU A 1 88 ? -27.825 5.621 17.272 1.00 50.59 88 GLU A 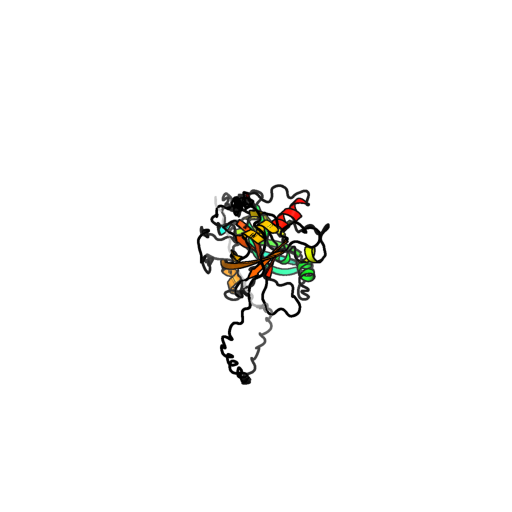C 1
ATOM 691 O O . GLU A 1 88 ? -27.822 4.451 16.870 1.00 50.59 88 GLU A O 1
ATOM 696 N N . LYS A 1 89 ? -27.983 6.647 16.432 1.00 55.09 89 LYS A N 1
ATOM 697 C CA . LYS A 1 89 ? -27.995 6.446 14.989 1.00 55.09 89 LYS A CA 1
ATOM 698 C C . LYS A 1 89 ? -26.611 5.946 14.622 1.00 55.09 89 LYS A C 1
ATOM 700 O O . LYS A 1 89 ? -25.637 6.670 14.786 1.00 55.09 89 LYS A O 1
ATOM 705 N N . ILE A 1 90 ? -26.536 4.713 14.129 1.00 58.03 90 ILE A N 1
ATOM 706 C CA . ILE A 1 90 ? -25.302 4.191 13.551 1.00 58.03 90 ILE A CA 1
ATOM 707 C C . ILE A 1 90 ? -24.915 5.151 12.418 1.00 58.03 90 ILE A C 1
ATOM 709 O O . ILE A 1 90 ? -25.735 5.349 11.512 1.00 58.03 90 ILE A O 1
ATOM 713 N N . PRO A 1 91 ? -23.710 5.743 12.451 1.00 63.88 91 PRO A N 1
ATOM 714 C CA . PRO A 1 91 ? -23.265 6.657 11.413 1.00 63.88 91 PRO A CA 1
ATOM 715 C C . PRO A 1 91 ? -23.397 6.037 10.019 1.00 63.88 91 PRO A C 1
ATOM 717 O O . PRO A 1 91 ? -22.919 4.926 9.760 1.00 63.88 91 PRO A O 1
ATOM 720 N N . THR A 1 92 ? -24.063 6.736 9.099 1.00 68.06 92 THR A N 1
ATOM 721 C CA . THR A 1 92 ? -24.278 6.245 7.732 1.00 68.06 92 THR A CA 1
ATOM 722 C C . THR A 1 92 ? -23.162 6.712 6.806 1.00 68.06 92 THR A C 1
ATOM 724 O O . THR A 1 92 ? -22.866 7.899 6.732 1.00 68.06 92 THR A O 1
ATOM 727 N N . LEU A 1 93 ? -22.557 5.772 6.074 1.00 80.88 93 LEU A N 1
ATOM 728 C CA . LEU A 1 93 ? -21.566 6.031 5.027 1.00 80.88 93 LEU A CA 1
ATOM 729 C C . LEU A 1 93 ? -22.127 5.562 3.683 1.00 80.88 93 LEU A C 1
ATOM 731 O O . LEU A 1 93 ? -22.398 4.365 3.523 1.00 80.88 93 LEU A O 1
ATOM 735 N N . GLU A 1 94 ? -22.287 6.497 2.746 1.00 84.62 94 GLU A N 1
ATOM 736 C CA . GLU A 1 94 ? -22.743 6.224 1.380 1.00 84.62 94 GLU A CA 1
ATOM 737 C C . GLU A 1 94 ? -21.707 5.378 0.624 1.00 84.62 94 GLU A C 1
ATOM 739 O O . GLU A 1 94 ? -20.564 5.814 0.482 1.00 84.62 94 GLU A O 1
ATOM 744 N N . PRO A 1 95 ? -22.053 4.170 0.142 1.00 87.56 95 PRO A N 1
ATOM 745 C CA . PRO A 1 95 ? -21.098 3.311 -0.550 1.00 87.56 95 PRO A CA 1
ATOM 746 C C . PRO A 1 95 ? -20.609 3.891 -1.886 1.00 87.56 95 PRO A C 1
ATOM 748 O O . PRO A 1 95 ? -21.356 4.562 -2.598 1.00 87.56 95 PRO A O 1
ATOM 751 N N . ARG A 1 96 ? -19.367 3.570 -2.267 1.00 88.69 96 ARG A N 1
ATOM 752 C CA . ARG A 1 96 ? -18.744 4.015 -3.525 1.00 88.69 96 ARG A CA 1
ATOM 753 C C . ARG A 1 96 ? -18.253 2.857 -4.389 1.00 88.69 96 ARG A C 1
ATOM 755 O O . ARG A 1 96 ? -17.874 1.802 -3.886 1.00 88.69 96 ARG A O 1
ATOM 762 N N . THR A 1 97 ? -18.252 3.076 -5.700 1.00 89.75 97 THR A N 1
ATOM 763 C CA . THR A 1 97 ? -17.631 2.167 -6.669 1.00 89.75 97 THR A CA 1
ATOM 764 C C . THR A 1 97 ? -16.111 2.269 -6.584 1.00 89.75 97 THR A C 1
ATOM 766 O O . THR A 1 97 ? -15.568 3.369 -6.474 1.00 89.75 97 THR A O 1
ATOM 769 N N . ILE A 1 98 ? -15.425 1.129 -6.662 1.00 89.50 98 ILE A N 1
ATOM 770 C CA . ILE A 1 98 ? -13.960 1.069 -6.730 1.00 89.50 98 ILE A CA 1
ATOM 771 C C . ILE A 1 98 ? -13.557 0.987 -8.204 1.00 89.50 98 ILE A C 1
ATOM 773 O O . ILE A 1 98 ? -13.905 0.011 -8.867 1.00 89.50 98 ILE A O 1
ATOM 777 N N . ASP A 1 99 ? -12.808 1.969 -8.709 1.00 90.75 99 ASP A N 1
ATOM 778 C CA . ASP A 1 99 ? -12.167 1.887 -10.029 1.00 90.75 99 ASP A CA 1
ATOM 779 C C . ASP A 1 99 ? -10.915 1.008 -9.922 1.00 90.75 99 ASP A C 1
ATOM 781 O O . ASP A 1 99 ? -9.939 1.374 -9.271 1.00 90.75 99 ASP A O 1
ATOM 785 N N . LEU A 1 100 ? -10.915 -0.159 -10.567 1.00 88.25 100 LEU A N 1
ATOM 786 C CA . LEU A 1 100 ? -9.804 -1.112 -10.482 1.00 88.25 100 LEU A CA 1
ATOM 787 C C . LEU A 1 100 ? -8.509 -0.612 -11.132 1.00 88.25 100 LEU A C 1
ATOM 789 O O . LEU A 1 100 ? -7.458 -1.217 -10.928 1.00 88.25 100 LEU A O 1
ATOM 793 N N . ARG A 1 101 ? -8.547 0.497 -11.879 1.00 87.88 101 ARG A N 1
ATOM 794 C CA . ARG A 1 101 ? -7.342 1.162 -12.396 1.00 87.88 101 ARG A CA 1
ATOM 795 C C . ARG A 1 101 ? -6.599 1.948 -11.316 1.00 87.88 101 ARG A C 1
ATOM 797 O O . ARG A 1 101 ? -5.435 2.278 -11.529 1.00 87.88 101 ARG A O 1
ATOM 804 N N . SER A 1 102 ? -7.236 2.222 -10.172 1.00 91.62 102 SER A N 1
ATOM 805 C CA . SER A 1 102 ? -6.544 2.774 -9.003 1.00 91.62 102 SER A CA 1
ATOM 806 C C . SER A 1 102 ? -5.686 1.722 -8.298 1.00 91.62 102 SER A C 1
ATOM 808 O O . SER A 1 102 ? -4.766 2.078 -7.567 1.00 91.62 102 SER A O 1
ATOM 810 N N . VAL A 1 103 ? -5.961 0.430 -8.518 1.00 92.50 103 VAL A N 1
ATOM 811 C CA . VAL A 1 103 ? -5.198 -0.690 -7.959 1.00 92.50 103 VAL A CA 1
ATOM 812 C C . VAL A 1 103 ? -4.065 -1.042 -8.917 1.00 92.50 103 VAL A C 1
ATOM 814 O O . VAL A 1 103 ? -4.290 -1.378 -10.085 1.00 92.50 103 VAL A O 1
ATOM 817 N N . VAL A 1 104 ? -2.832 -0.999 -8.417 1.00 91.69 104 VAL A N 1
ATOM 818 C CA . VAL A 1 104 ? -1.621 -1.157 -9.232 1.00 91.69 104 VAL A CA 1
ATOM 819 C C . VAL A 1 104 ? -0.807 -2.381 -8.843 1.00 91.69 104 VAL A C 1
ATOM 821 O O . VAL A 1 104 ? -0.757 -2.763 -7.676 1.00 91.69 104 VAL A O 1
ATOM 824 N N . GLY A 1 105 ? -0.151 -2.986 -9.830 1.00 91.06 105 GLY A N 1
ATOM 825 C CA . GLY A 1 105 ? 0.896 -3.983 -9.632 1.00 91.06 105 GLY A CA 1
ATOM 826 C C . GLY A 1 105 ? 2.260 -3.304 -9.630 1.00 91.06 105 GLY A C 1
ATOM 827 O O . GLY A 1 105 ? 2.492 -2.382 -10.415 1.00 91.06 105 GLY A O 1
ATOM 828 N N . LEU A 1 106 ? 3.166 -3.752 -8.764 1.00 91.81 106 LEU A N 1
ATOM 829 C CA . LEU A 1 106 ? 4.485 -3.149 -8.576 1.00 91.81 106 LEU A CA 1
ATOM 830 C C . LEU A 1 106 ? 5.603 -4.165 -8.823 1.00 91.81 106 LEU A C 1
ATOM 832 O O . LEU A 1 106 ? 5.596 -5.265 -8.266 1.00 91.81 106 LEU A O 1
ATOM 836 N N . ALA A 1 107 ? 6.592 -3.761 -9.623 1.00 90.56 107 ALA A N 1
ATOM 837 C CA . ALA A 1 107 ? 7.877 -4.442 -9.776 1.00 90.56 107 ALA A CA 1
ATOM 838 C C . ALA A 1 107 ? 9.004 -3.499 -9.340 1.00 90.56 107 ALA A C 1
ATOM 840 O O . ALA A 1 107 ? 9.443 -2.652 -10.119 1.00 90.56 107 ALA A O 1
ATOM 841 N N . CYS A 1 108 ? 9.457 -3.621 -8.098 1.00 92.81 108 CYS A N 1
ATOM 842 C CA . CYS A 1 108 ? 10.489 -2.761 -7.534 1.00 92.81 108 CYS A CA 1
ATOM 843 C C . CYS A 1 108 ? 11.870 -3.382 -7.734 1.00 92.81 108 CYS A C 1
ATOM 845 O O . CYS A 1 108 ? 12.145 -4.485 -7.267 1.00 92.81 108 CYS A O 1
ATOM 847 N N . ASN A 1 109 ? 12.717 -2.675 -8.476 1.00 92.69 109 ASN A N 1
ATOM 848 C CA . ASN A 1 109 ? 14.040 -3.118 -8.884 1.00 92.69 109 ASN A CA 1
ATOM 849 C C . ASN A 1 109 ? 15.086 -2.614 -7.893 1.00 92.69 109 ASN A C 1
ATOM 851 O O . ASN A 1 109 ? 15.156 -1.416 -7.599 1.00 92.69 109 ASN A O 1
ATOM 855 N N . PHE A 1 110 ? 15.952 -3.513 -7.453 1.00 94.69 110 PHE A N 1
ATOM 856 C CA . PHE A 1 110 ? 17.031 -3.230 -6.522 1.00 94.69 110 PHE A CA 1
ATOM 857 C C . PHE A 1 110 ? 18.380 -3.525 -7.147 1.00 94.69 110 PHE A C 1
ATOM 859 O O . PHE A 1 110 ? 18.500 -4.411 -7.999 1.00 94.69 110 PHE A O 1
ATOM 866 N N . LYS A 1 111 ? 19.391 -2.792 -6.688 1.00 95.06 111 LYS A N 1
ATOM 867 C CA . LYS A 1 111 ? 20.780 -3.004 -7.073 1.00 95.06 111 LYS A CA 1
ATOM 868 C C . LYS A 1 111 ? 21.710 -2.705 -5.898 1.00 95.06 111 LYS A C 1
ATOM 870 O O . LYS A 1 111 ? 21.436 -1.778 -5.138 1.00 95.06 111 LYS A O 1
ATOM 875 N N . ASN A 1 112 ? 22.789 -3.470 -5.756 1.00 93.56 112 ASN A N 1
ATOM 876 C CA . ASN A 1 112 ? 23.869 -3.178 -4.805 1.00 93.56 112 ASN A CA 1
ATOM 877 C C . ASN A 1 112 ? 25.128 -2.647 -5.531 1.00 93.56 112 ASN A C 1
ATOM 879 O O . ASN A 1 112 ? 25.196 -2.624 -6.766 1.00 93.56 112 ASN A O 1
ATOM 883 N N . ASP A 1 113 ? 26.144 -2.237 -4.768 1.00 91.75 113 ASP A N 1
ATOM 884 C CA . ASP A 1 113 ? 27.401 -1.696 -5.315 1.00 91.75 113 ASP A CA 1
ATOM 885 C C . ASP A 1 113 ? 28.216 -2.730 -6.113 1.00 91.75 113 ASP A C 1
ATOM 887 O O . ASP A 1 113 ? 28.990 -2.362 -6.998 1.00 91.75 113 ASP A O 1
ATOM 891 N N . ASN A 1 114 ? 28.004 -4.026 -5.854 1.00 91.56 114 ASN A N 1
ATOM 892 C CA . ASN A 1 114 ? 28.631 -5.125 -6.594 1.00 91.56 114 ASN A CA 1
ATOM 893 C C . ASN A 1 114 ? 27.970 -5.370 -7.961 1.00 91.56 114 ASN A C 1
ATOM 895 O O . ASN A 1 114 ? 28.519 -6.085 -8.799 1.00 91.56 114 ASN A O 1
ATOM 899 N N . GLY A 1 115 ? 26.816 -4.748 -8.214 1.00 90.06 115 GLY A N 1
ATOM 900 C CA . GLY A 1 115 ? 26.054 -4.901 -9.445 1.00 90.06 115 GLY A CA 1
ATOM 901 C C . GLY A 1 115 ? 25.014 -6.019 -9.416 1.00 90.06 115 GLY A C 1
ATOM 902 O O . GLY A 1 115 ? 24.351 -6.213 -10.437 1.00 90.06 115 GLY A O 1
ATOM 903 N N . ASP A 1 116 ? 24.831 -6.700 -8.283 1.00 90.75 116 ASP A N 1
ATOM 904 C CA . ASP A 1 116 ? 23.762 -7.684 -8.116 1.00 90.75 116 ASP A CA 1
ATOM 905 C C . ASP A 1 116 ? 22.405 -6.986 -8.187 1.00 90.75 116 ASP A C 1
ATOM 907 O O . ASP A 1 116 ? 22.254 -5.839 -7.755 1.00 90.75 116 ASP A O 1
ATOM 911 N N . THR A 1 117 ? 21.413 -7.675 -8.750 1.00 90.19 117 THR A N 1
ATOM 912 C CA . THR A 1 117 ? 20.068 -7.127 -8.948 1.00 90.19 117 THR A CA 1
ATOM 913 C C . THR A 1 117 ? 19.010 -8.050 -8.371 1.00 90.19 117 THR A C 1
ATOM 915 O O . THR A 1 117 ? 19.139 -9.272 -8.432 1.00 90.19 117 THR A O 1
ATOM 918 N N . ALA A 1 118 ? 17.944 -7.458 -7.841 1.00 89.00 118 ALA A N 1
ATOM 919 C CA . ALA A 1 118 ? 16.781 -8.180 -7.345 1.00 89.00 118 ALA A CA 1
ATOM 920 C C . ALA A 1 118 ? 15.496 -7.439 -7.718 1.00 89.00 118 ALA A C 1
ATOM 922 O O . ALA A 1 118 ? 15.510 -6.236 -7.982 1.00 89.00 118 ALA A O 1
ATOM 923 N N . ILE A 1 119 ? 14.374 -8.159 -7.735 1.00 87.12 119 ILE A N 1
ATOM 924 C CA . ILE A 1 119 ? 13.056 -7.581 -8.003 1.00 87.12 119 ILE A CA 1
ATOM 925 C C . ILE A 1 119 ? 12.094 -8.028 -6.907 1.00 87.12 119 ILE A C 1
ATOM 927 O O . ILE A 1 119 ? 11.766 -9.216 -6.824 1.00 87.12 119 ILE A O 1
ATOM 931 N N . ALA A 1 120 ? 11.605 -7.075 -6.115 1.00 88.62 120 ALA A N 1
ATOM 932 C CA . ALA A 1 120 ? 10.466 -7.291 -5.232 1.00 88.62 120 ALA A CA 1
ATOM 933 C C . ALA A 1 120 ? 9.166 -7.010 -5.990 1.00 88.62 120 ALA A C 1
ATOM 935 O O . ALA A 1 120 ? 9.096 -6.138 -6.860 1.00 88.62 120 ALA A O 1
ATOM 936 N N . ARG A 1 121 ? 8.130 -7.781 -5.674 1.00 87.75 121 ARG A N 1
ATOM 937 C CA . ARG A 1 121 ? 6.841 -7.733 -6.363 1.00 87.75 121 ARG A CA 1
ATOM 938 C C . ARG A 1 121 ? 5.744 -7.496 -5.350 1.00 87.75 121 ARG A C 1
ATOM 940 O O . ARG A 1 121 ? 5.695 -8.193 -4.339 1.00 87.75 121 ARG A O 1
ATOM 947 N N . GLY A 1 122 ? 4.875 -6.547 -5.652 1.00 90.06 122 GLY A N 1
ATOM 948 C CA . GLY A 1 122 ? 3.815 -6.121 -4.757 1.00 90.06 122 GLY A CA 1
ATOM 949 C C . GLY A 1 122 ? 2.617 -5.564 -5.510 1.00 90.06 122 GLY A C 1
ATOM 950 O O . GLY A 1 122 ? 2.522 -5.620 -6.737 1.00 90.06 122 GLY A O 1
ATOM 951 N N . SER A 1 123 ? 1.723 -4.987 -4.733 1.00 92.44 123 SER A N 1
ATOM 952 C CA . SER A 1 123 ? 0.529 -4.269 -5.138 1.00 92.44 123 SER A CA 1
ATOM 953 C C . SER A 1 123 ? 0.558 -2.867 -4.527 1.00 92.44 123 SER A C 1
ATOM 955 O O . SER A 1 123 ? 1.372 -2.569 -3.654 1.00 92.44 123 SER A O 1
ATOM 957 N N . GLY A 1 124 ? -0.325 -1.991 -4.978 1.00 95.00 124 GLY A N 1
ATOM 958 C CA . GLY A 1 124 ? -0.506 -0.672 -4.389 1.00 95.00 124 GLY A CA 1
ATOM 959 C C . GLY A 1 124 ? -1.836 -0.060 -4.792 1.00 95.00 124 GLY A C 1
ATOM 960 O O . GLY A 1 124 ? -2.608 -0.649 -5.555 1.00 95.00 124 GLY A O 1
ATOM 961 N N . VAL A 1 125 ? -2.081 1.150 -4.305 1.00 95.44 125 VAL A N 1
ATOM 962 C CA . VAL A 1 125 ? -3.273 1.931 -4.632 1.00 95.44 125 VAL A CA 1
ATOM 963 C C . VAL A 1 125 ? -2.926 3.395 -4.858 1.00 95.44 125 VAL A C 1
ATOM 965 O O . VAL A 1 125 ? -2.121 3.973 -4.132 1.00 95.44 125 VAL A O 1
ATOM 968 N N . ILE A 1 126 ? -3.528 4.004 -5.871 1.00 93.94 126 ILE A N 1
ATOM 969 C CA . ILE A 1 126 ? -3.376 5.427 -6.174 1.00 93.94 126 ILE A CA 1
ATOM 970 C C . ILE A 1 126 ? -4.230 6.230 -5.183 1.00 93.94 126 ILE A C 1
ATOM 972 O O . ILE A 1 126 ? -5.424 5.973 -5.029 1.00 93.94 126 ILE A O 1
ATOM 976 N N . ILE A 1 127 ? -3.614 7.195 -4.499 1.00 90.00 127 ILE A N 1
ATOM 977 C CA . ILE A 1 127 ? -4.228 7.952 -3.383 1.00 90.00 127 ILE A CA 1
ATOM 978 C C . ILE A 1 127 ? -4.397 9.454 -3.661 1.00 90.00 127 ILE A C 1
ATOM 980 O O . ILE A 1 127 ? -5.000 10.175 -2.862 1.00 90.00 127 ILE A O 1
ATOM 984 N N . LYS A 1 128 ? -3.892 9.921 -4.806 1.00 85.19 128 LYS A N 1
ATOM 985 C CA . LYS A 1 128 ? -4.052 11.290 -5.308 1.00 85.19 128 LYS A CA 1
ATOM 986 C C . LYS A 1 128 ? -4.441 11.214 -6.772 1.00 85.19 128 LYS A C 1
ATOM 988 O O . LYS A 1 128 ? -3.697 10.635 -7.562 1.00 85.19 128 LYS A O 1
ATOM 993 N N . GLU A 1 129 ? -5.628 11.713 -7.105 1.00 75.19 129 GLU A N 1
ATOM 994 C CA . GLU A 1 129 ? -6.114 11.630 -8.473 1.00 75.19 129 GLU A CA 1
ATOM 995 C C . GLU A 1 129 ? -5.353 12.652 -9.291 1.00 75.19 129 GLU A C 1
ATOM 997 O O . GLU A 1 129 ? -5.372 13.847 -8.983 1.00 75.19 129 GLU A O 1
ATOM 1002 N N . ASN A 1 130 ? -4.692 12.180 -10.344 1.00 74.69 130 ASN A N 1
ATOM 1003 C CA . ASN A 1 130 ? -4.046 13.101 -11.245 1.00 74.69 130 ASN A CA 1
ATOM 1004 C C . ASN A 1 130 ? -3.812 12.549 -12.652 1.00 74.69 130 ASN A C 1
ATOM 1006 O O . ASN A 1 130 ? -4.134 11.409 -12.989 1.00 74.69 130 ASN A O 1
ATOM 1010 N N . THR A 1 131 ? -3.266 13.405 -13.500 1.00 71.62 131 THR A N 1
ATOM 1011 C CA . THR A 1 131 ? -2.595 13.014 -14.732 1.00 71.62 131 THR A CA 1
ATOM 1012 C C . THR A 1 131 ? -1.140 12.639 -14.427 1.00 71.62 131 THR A C 1
ATOM 1014 O O . THR A 1 131 ? -0.580 13.145 -13.458 1.00 71.62 131 THR A O 1
ATOM 1017 N N . TYR A 1 132 ? -0.495 11.770 -15.218 1.00 70.56 132 TYR A N 1
ATOM 1018 C CA . TYR A 1 132 ? 0.887 11.340 -14.910 1.00 70.56 132 TYR A CA 1
ATOM 1019 C C . TYR A 1 132 ? 1.905 12.499 -14.915 1.00 70.56 132 TYR A C 1
ATOM 1021 O O . TYR A 1 132 ? 2.992 12.366 -14.359 1.00 70.56 132 TYR A O 1
ATOM 1029 N N . THR A 1 133 ? 1.588 13.609 -15.594 1.00 64.62 133 THR A N 1
ATOM 1030 C CA . THR A 1 133 ? 2.429 14.817 -15.653 1.00 64.62 133 THR A CA 1
ATOM 1031 C C . THR A 1 133 ? 2.369 15.671 -14.393 1.00 64.62 133 THR A C 1
ATOM 1033 O O . THR A 1 133 ? 3.140 16.619 -14.260 1.00 64.62 133 THR A O 1
ATOM 1036 N N . GLU A 1 134 ? 1.435 15.377 -13.501 1.00 73.94 134 GLU A N 1
ATOM 1037 C CA . GLU A 1 134 ? 1.285 16.040 -12.218 1.00 73.94 134 GLU A CA 1
ATOM 1038 C C . GLU A 1 134 ? 1.572 15.042 -11.086 1.00 73.94 134 GLU A C 1
ATOM 1040 O O . GLU A 1 134 ? 1.619 13.831 -11.298 1.00 73.94 134 GLU A O 1
ATOM 1045 N N . GLU A 1 135 ? 1.779 15.546 -9.868 1.00 80.50 135 GLU A N 1
ATOM 1046 C CA . GLU A 1 135 ? 2.084 14.708 -8.705 1.00 80.50 135 GLU A CA 1
ATOM 1047 C C . GLU A 1 135 ? 0.992 13.648 -8.482 1.00 80.50 135 GLU A C 1
ATOM 1049 O O . GLU A 1 135 ? -0.124 13.967 -8.053 1.00 80.50 135 GLU A O 1
ATOM 1054 N N . SER A 1 136 ? 1.342 12.389 -8.747 1.00 87.81 136 SER A N 1
ATOM 1055 C CA . SER A 1 136 ? 0.521 11.207 -8.491 1.00 87.81 136 SER A CA 1
ATOM 1056 C C . SER A 1 136 ? 1.264 10.273 -7.543 1.00 87.81 136 SER A C 1
ATOM 1058 O O . SER A 1 136 ? 2.423 9.921 -7.782 1.00 87.81 136 SER A O 1
ATOM 1060 N N . TYR A 1 137 ? 0.575 9.839 -6.489 1.00 92.75 137 TYR A N 1
ATOM 1061 C CA . TYR A 1 137 ? 1.150 9.014 -5.431 1.00 92.75 137 TYR A CA 1
ATOM 1062 C C . TYR A 1 137 ? 0.471 7.652 -5.338 1.00 92.75 137 TYR A C 1
ATOM 1064 O O . TYR A 1 137 ? -0.755 7.541 -5.419 1.00 92.75 137 TYR A O 1
ATOM 1072 N N . ILE A 1 138 ? 1.292 6.628 -5.128 1.00 95.06 138 ILE A N 1
ATOM 1073 C CA . ILE A 1 138 ? 0.886 5.247 -4.892 1.00 95.06 138 ILE A CA 1
ATOM 1074 C C . ILE A 1 138 ? 1.237 4.898 -3.451 1.00 95.06 138 ILE A C 1
ATOM 1076 O O . ILE A 1 138 ? 2.390 5.017 -3.043 1.00 95.06 138 ILE A O 1
ATOM 1080 N N . LEU A 1 139 ? 0.249 4.426 -2.705 1.00 96.69 139 LEU A N 1
ATOM 1081 C CA . LEU A 1 139 ? 0.431 3.818 -1.399 1.00 96.69 139 LEU A CA 1
ATOM 1082 C C . LEU A 1 139 ? 0.676 2.311 -1.560 1.00 96.69 139 LEU A C 1
ATOM 1084 O O . LEU A 1 139 ? -0.054 1.630 -2.282 1.00 96.69 139 LEU A O 1
ATOM 1088 N N . THR A 1 140 ? 1.701 1.796 -0.888 1.00 96.81 140 THR A N 1
ATOM 1089 C CA . THR A 1 140 ? 2.058 0.369 -0.847 1.00 96.81 140 THR A CA 1
ATOM 1090 C C . THR A 1 140 ? 2.686 0.021 0.506 1.00 96.81 140 THR A C 1
ATOM 1092 O O . THR A 1 140 ? 2.764 0.872 1.390 1.00 96.81 140 THR A O 1
ATOM 1095 N N . ASN A 1 141 ? 3.127 -1.220 0.684 1.00 95.62 141 ASN A N 1
ATOM 1096 C CA . ASN A 1 141 ? 3.815 -1.677 1.886 1.00 95.62 141 ASN A CA 1
ATOM 1097 C C . ASN A 1 141 ? 5.303 -1.310 1.868 1.00 95.62 141 ASN A C 1
ATOM 1099 O O . ASN A 1 141 ? 5.962 -1.379 0.826 1.00 95.62 141 ASN A O 1
ATOM 1103 N N . ARG A 1 142 ? 5.852 -0.990 3.045 1.00 95.12 142 ARG A N 1
ATOM 1104 C CA . ARG A 1 142 ? 7.273 -0.677 3.243 1.00 95.12 142 ARG A CA 1
ATOM 1105 C C . ARG A 1 142 ? 8.153 -1.854 2.856 1.00 95.12 142 ARG A C 1
ATOM 1107 O O . ARG A 1 142 ? 9.157 -1.658 2.171 1.00 95.12 142 ARG A O 1
ATOM 1114 N N . HIS A 1 143 ? 7.750 -3.081 3.186 1.00 92.62 143 HIS A N 1
ATOM 1115 C CA . HIS A 1 143 ? 8.589 -4.242 2.870 1.00 92.62 143 HIS A CA 1
ATOM 1116 C C . HIS A 1 143 ? 8.732 -4.563 1.376 1.00 92.62 143 HIS A C 1
ATOM 1118 O O . HIS A 1 143 ? 9.530 -5.416 0.990 1.00 92.62 143 HIS A O 1
ATOM 1124 N N . VAL A 1 144 ? 7.955 -3.912 0.509 1.00 92.81 144 VAL A N 1
ATOM 1125 C CA . VAL A 1 144 ? 8.119 -4.037 -0.947 1.00 92.81 144 VAL A CA 1
ATOM 1126 C C . VAL A 1 144 ? 9.300 -3.189 -1.439 1.00 92.81 144 VAL A C 1
ATOM 1128 O O . VAL A 1 144 ? 9.844 -3.453 -2.511 1.00 92.81 144 VAL A O 1
ATOM 1131 N N . VAL A 1 145 ? 9.703 -2.172 -0.671 1.00 95.06 145 VAL A N 1
ATOM 1132 C CA . VAL A 1 145 ? 10.604 -1.096 -1.118 1.00 95.06 145 VAL A CA 1
ATOM 1133 C C . VAL A 1 145 ? 11.818 -0.875 -0.210 1.00 95.06 145 VAL A C 1
ATOM 1135 O O . VAL A 1 145 ? 12.776 -0.239 -0.645 1.00 95.06 145 VAL A O 1
ATOM 1138 N N . ASP A 1 146 ? 11.802 -1.411 1.014 1.00 94.38 146 ASP A N 1
ATOM 1139 C CA . ASP A 1 146 ? 12.837 -1.220 2.038 1.00 94.38 146 ASP A CA 1
ATOM 1140 C C . ASP A 1 146 ? 13.334 -2.575 2.596 1.00 94.38 146 ASP A C 1
ATOM 1142 O O . ASP A 1 146 ? 12.788 -3.094 3.577 1.00 94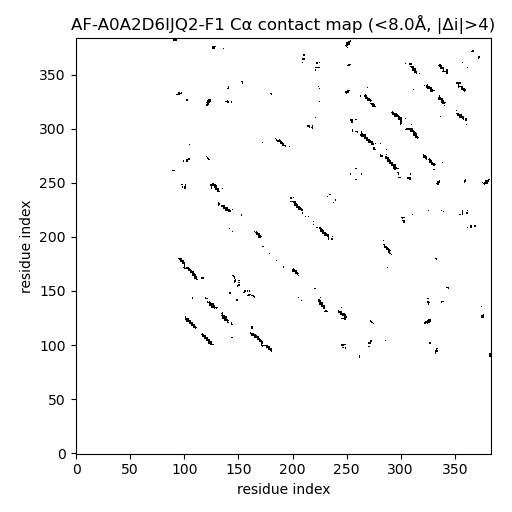.38 146 ASP A O 1
ATOM 1146 N N . PRO A 1 147 ? 14.352 -3.190 1.959 1.00 91.50 147 PRO A N 1
ATOM 1147 C CA . PRO A 1 147 ? 14.914 -4.471 2.380 1.00 91.50 147 PRO A CA 1
ATOM 1148 C C . PRO A 1 147 ? 15.510 -4.445 3.792 1.00 91.50 147 PRO A C 1
ATOM 1150 O O . PRO A 1 147 ? 15.394 -5.412 4.542 1.00 91.50 147 PRO A O 1
ATOM 1153 N N . GLU A 1 148 ? 16.124 -3.328 4.173 1.00 91.69 148 GLU A N 1
ATOM 1154 C CA . GLU A 1 148 ? 16.773 -3.168 5.473 1.00 91.69 148 GLU A CA 1
ATOM 1155 C C . GLU A 1 148 ? 15.741 -3.225 6.602 1.00 91.69 148 GLU A C 1
ATOM 1157 O O . GLU A 1 148 ? 15.857 -4.052 7.511 1.00 91.69 148 GLU A O 1
ATOM 1162 N N . TRP A 1 149 ? 14.665 -2.440 6.482 1.00 92.38 149 TRP A N 1
ATOM 1163 C CA . TRP A 1 149 ? 13.553 -2.516 7.427 1.00 92.38 149 TRP A CA 1
ATOM 1164 C C . TRP A 1 149 ? 12.853 -3.875 7.393 1.00 92.38 149 TRP A C 1
ATOM 1166 O O . TRP A 1 149 ? 12.527 -4.413 8.445 1.00 92.38 149 TRP A O 1
ATOM 1176 N N . THR A 1 150 ? 12.665 -4.467 6.209 1.00 90.88 150 THR A N 1
ATOM 1177 C CA . THR A 1 150 ? 12.015 -5.784 6.066 1.00 90.88 150 THR A CA 1
ATOM 1178 C C . THR A 1 150 ? 12.742 -6.866 6.854 1.00 90.88 150 THR A C 1
ATOM 1180 O O . THR A 1 150 ? 12.102 -7.647 7.562 1.00 90.88 150 THR A O 1
ATOM 1183 N N . SER A 1 151 ? 14.073 -6.915 6.731 1.00 89.50 151 SER A N 1
ATOM 1184 C CA . SER A 1 151 ? 14.899 -7.897 7.435 1.00 89.50 151 SER A CA 1
ATOM 1185 C C . SER A 1 151 ? 14.757 -7.743 8.950 1.00 89.50 151 SER A C 1
ATOM 1187 O O . SER A 1 151 ? 14.529 -8.733 9.645 1.00 89.50 151 SER A O 1
ATOM 1189 N N . TRP A 1 152 ? 14.783 -6.503 9.454 1.00 90.31 152 TRP A N 1
ATOM 1190 C CA . TRP A 1 152 ? 14.589 -6.208 10.876 1.00 90.31 152 TRP A CA 1
ATOM 1191 C C . TRP A 1 152 ? 13.164 -6.508 11.372 1.00 90.31 152 TRP A C 1
ATOM 1193 O O . TRP A 1 152 ? 12.991 -7.142 12.413 1.00 90.31 152 TRP A O 1
ATOM 1203 N N . ALA A 1 153 ? 12.135 -6.074 10.642 1.00 87.75 153 ALA A N 1
ATOM 1204 C CA . ALA A 1 153 ? 10.746 -6.166 11.080 1.00 87.75 153 ALA A CA 1
ATOM 1205 C C . ALA A 1 153 ? 10.235 -7.615 11.100 1.00 87.75 153 ALA A C 1
ATOM 1207 O O . ALA A 1 153 ? 9.524 -8.009 12.026 1.00 87.75 153 ALA A O 1
ATOM 1208 N N . TYR A 1 154 ? 10.635 -8.421 10.110 1.00 84.00 154 TYR A N 1
ATOM 1209 C CA . TYR A 1 154 ? 10.193 -9.811 9.962 1.00 84.00 154 TYR A CA 1
ATOM 1210 C C . TYR A 1 154 ? 11.226 -10.854 10.406 1.00 84.00 154 TYR A C 1
ATOM 1212 O O . TYR A 1 154 ? 10.936 -12.046 10.324 1.00 84.00 154 TYR A O 1
ATOM 1220 N N . ASN A 1 155 ? 12.397 -10.434 10.901 1.00 83.31 155 ASN A N 1
ATOM 1221 C CA . ASN A 1 155 ? 13.525 -11.317 11.226 1.00 83.31 155 ASN A CA 1
ATOM 1222 C C . ASN A 1 155 ? 13.893 -12.248 10.056 1.00 83.31 155 ASN A C 1
ATOM 1224 O O . ASN A 1 155 ? 14.022 -13.458 10.238 1.00 83.31 155 ASN A O 1
ATOM 1228 N N . ASP A 1 156 ? 14.017 -11.684 8.853 1.00 80.94 156 ASP A N 1
ATOM 1229 C CA . ASP A 1 156 ? 14.290 -12.413 7.607 1.00 80.94 156 ASP A CA 1
ATOM 1230 C C . ASP A 1 156 ? 15.806 -12.381 7.302 1.00 80.94 156 ASP A C 1
ATOM 1232 O O . ASP A 1 156 ? 16.312 -11.344 6.851 1.00 80.94 156 ASP A O 1
ATOM 1236 N N . PRO A 1 157 ? 16.563 -13.460 7.603 1.00 73.94 157 PRO A N 1
ATOM 1237 C CA . PRO A 1 157 ? 18.020 -13.476 7.469 1.00 73.94 157 PRO A CA 1
ATOM 1238 C C . PRO A 1 157 ? 18.493 -13.674 6.024 1.00 73.94 157 PRO A C 1
ATOM 1240 O O . PRO A 1 157 ? 19.669 -13.451 5.740 1.00 73.94 157 PRO A O 1
ATOM 1243 N N . ASP A 1 158 ? 17.602 -14.103 5.127 1.00 77.31 158 ASP A N 1
ATOM 1244 C CA . ASP A 1 158 ? 17.925 -14.418 3.731 1.00 77.31 158 ASP A CA 1
ATOM 1245 C C . ASP A 1 158 ? 17.849 -13.176 2.825 1.00 77.31 158 ASP A C 1
ATOM 1247 O O . ASP A 1 158 ? 18.135 -13.238 1.626 1.00 77.31 158 ASP A O 1
ATOM 1251 N N . LEU A 1 159 ? 17.461 -12.032 3.393 1.00 79.62 159 LEU A N 1
ATOM 1252 C CA . LEU A 1 159 ? 17.280 -10.785 2.672 1.00 79.62 159 LEU A CA 1
ATOM 1253 C C . LEU A 1 159 ? 18.596 -9.992 2.601 1.00 79.62 159 LEU A C 1
ATOM 1255 O O . LEU A 1 159 ? 19.150 -9.587 3.622 1.00 79.62 159 LEU A O 1
ATOM 1259 N N . ASP A 1 160 ? 19.089 -9.724 1.389 1.00 82.88 160 ASP A N 1
ATOM 1260 C CA . ASP A 1 160 ? 20.280 -8.888 1.201 1.00 82.88 160 ASP A CA 1
ATOM 1261 C C . ASP A 1 160 ? 19.957 -7.405 1.454 1.00 82.88 160 ASP A C 1
ATOM 1263 O O . ASP A 1 160 ? 19.387 -6.712 0.610 1.00 82.88 160 ASP A O 1
ATOM 1267 N N . ILE A 1 161 ? 20.356 -6.905 2.624 1.00 87.19 161 ILE A N 1
ATOM 1268 C CA . ILE A 1 161 ? 20.154 -5.512 3.051 1.00 87.19 161 ILE A CA 1
ATOM 1269 C C . ILE A 1 161 ? 21.032 -4.496 2.296 1.00 87.19 161 ILE A C 1
ATOM 1271 O O . ILE A 1 161 ? 20.798 -3.286 2.386 1.00 87.19 161 ILE A O 1
ATOM 1275 N N . ALA A 1 162 ? 22.048 -4.956 1.552 1.00 88.56 162 ALA A N 1
ATOM 1276 C CA . ALA A 1 162 ? 22.887 -4.084 0.729 1.00 88.56 162 ALA A CA 1
ATOM 1277 C C . ALA A 1 162 ? 22.175 -3.639 -0.560 1.00 88.56 162 ALA A C 1
ATOM 1279 O O . ALA A 1 162 ? 22.600 -2.678 -1.206 1.00 88.56 162 ALA A O 1
ATOM 1280 N N . LEU A 1 163 ? 21.084 -4.311 -0.932 1.00 90.50 163 LEU A N 1
ATOM 1281 C CA . LEU A 1 163 ? 20.243 -3.937 -2.060 1.00 90.50 163 LEU A CA 1
ATOM 1282 C C . LEU A 1 163 ? 19.544 -2.599 -1.800 1.00 90.50 163 LEU A C 1
ATOM 1284 O O . LEU A 1 163 ? 18.793 -2.442 -0.837 1.00 90.50 163 LEU A O 1
ATOM 1288 N N . LYS A 1 164 ? 19.745 -1.634 -2.702 1.00 93.00 164 LYS A N 1
ATOM 1289 C CA . LYS A 1 164 ? 19.065 -0.335 -2.661 1.00 93.00 164 LYS A CA 1
ATOM 1290 C C . LYS A 1 164 ? 18.059 -0.218 -3.796 1.00 93.00 164 LYS A C 1
ATOM 1292 O O . LYS A 1 164 ? 18.306 -0.661 -4.921 1.00 93.00 164 LYS A O 1
ATOM 1297 N N . LEU A 1 165 ? 16.899 0.355 -3.480 1.00 95.00 165 LEU A N 1
ATOM 1298 C CA . LEU A 1 165 ? 15.829 0.566 -4.445 1.00 95.00 165 LEU A CA 1
ATOM 1299 C C . LEU A 1 165 ? 16.298 1.527 -5.542 1.00 95.00 165 LEU A C 1
ATOM 1301 O O . LEU A 1 165 ? 16.819 2.603 -5.256 1.00 95.00 165 LEU A O 1
ATOM 1305 N N . THR A 1 166 ? 16.064 1.154 -6.797 1.00 93.94 166 THR A N 1
ATOM 1306 C CA . THR A 1 166 ? 16.392 1.990 -7.962 1.00 93.94 166 THR A CA 1
ATOM 1307 C C . THR A 1 166 ? 15.147 2.627 -8.574 1.00 93.94 166 THR A C 1
ATOM 1309 O O . THR A 1 166 ? 15.115 3.828 -8.819 1.00 93.94 166 THR A O 1
ATOM 1312 N N . SER A 1 167 ? 14.114 1.825 -8.826 1.00 92.94 167 SER A N 1
ATOM 1313 C CA . SER A 1 167 ? 12.853 2.243 -9.441 1.00 92.94 167 SER A CA 1
ATOM 1314 C C . SER A 1 167 ? 11.794 1.167 -9.234 1.00 92.94 167 SER A C 1
ATOM 1316 O O . SER A 1 167 ? 12.129 -0.009 -9.087 1.00 92.94 167 SER A O 1
ATOM 1318 N N . CYS A 1 168 ? 10.522 1.550 -9.281 1.00 94.38 168 CYS A N 1
ATOM 1319 C CA . CYS A 1 168 ? 9.415 0.610 -9.367 1.00 94.38 168 CYS A CA 1
ATOM 1320 C C . CYS A 1 168 ? 8.694 0.777 -10.702 1.00 94.38 168 CYS A C 1
ATOM 1322 O O . CYS A 1 168 ? 8.285 1.876 -11.066 1.00 94.38 168 CYS A O 1
ATOM 1324 N N . ASN A 1 169 ? 8.510 -0.327 -11.413 1.00 92.19 169 ASN A N 1
ATOM 1325 C CA . ASN A 1 169 ? 7.618 -0.383 -12.557 1.00 92.19 169 ASN A CA 1
ATOM 1326 C C . ASN A 1 169 ? 6.184 -0.566 -12.053 1.00 92.19 169 ASN A C 1
ATOM 1328 O O . ASN A 1 169 ? 5.927 -1.420 -11.202 1.00 92.19 169 ASN A O 1
ATOM 1332 N N . VAL A 1 170 ? 5.267 0.231 -12.587 1.00 91.62 170 VAL A N 1
ATOM 1333 C CA . VAL A 1 170 ? 3.855 0.266 -12.205 1.00 91.62 170 VAL A CA 1
ATOM 1334 C C . VAL A 1 170 ? 3.020 -0.321 -13.332 1.00 91.62 170 VAL A C 1
ATOM 1336 O O . VAL A 1 170 ? 3.186 0.047 -14.497 1.00 91.62 170 VAL A O 1
ATOM 1339 N N . HIS A 1 171 ? 2.103 -1.210 -12.978 1.00 87.44 171 HIS A N 1
ATOM 1340 C CA . HIS A 1 171 ? 1.183 -1.873 -13.893 1.00 87.44 171 HIS A CA 1
ATOM 1341 C C . HIS A 1 171 ? -0.251 -1.526 -13.500 1.00 87.44 171 HIS A C 1
ATOM 1343 O O . HIS A 1 171 ? -0.612 -1.669 -12.333 1.00 87.44 171 HIS A O 1
ATOM 1349 N N . ILE A 1 172 ? -1.060 -1.082 -14.464 1.00 84.81 172 ILE A N 1
ATOM 1350 C CA . ILE A 1 172 ? -2.487 -0.789 -14.250 1.00 84.81 172 ILE A CA 1
ATOM 1351 C C . ILE A 1 172 ? -3.371 -1.709 -15.090 1.00 84.81 172 ILE A C 1
ATOM 1353 O O . ILE A 1 172 ? -2.993 -2.162 -16.177 1.00 84.81 172 ILE A O 1
ATOM 1357 N N . LEU A 1 173 ? -4.594 -1.940 -14.610 1.00 78.88 173 LEU A N 1
ATOM 1358 C CA . LEU A 1 173 ? -5.637 -2.576 -15.402 1.00 78.88 173 LEU A CA 1
ATOM 1359 C C . LEU A 1 173 ? -5.972 -1.679 -16.604 1.00 78.88 173 LEU A C 1
ATOM 1361 O O . LEU A 1 173 ? -6.307 -0.512 -16.447 1.00 78.88 173 LEU A O 1
ATOM 1365 N N . ARG A 1 174 ? -5.860 -2.203 -17.831 1.00 68.62 174 ARG A N 1
ATOM 1366 C CA . ARG A 1 174 ? -6.124 -1.403 -19.047 1.00 68.62 174 ARG A CA 1
ATOM 1367 C C . ARG A 1 174 ? -7.607 -1.277 -19.384 1.00 68.62 174 ARG A C 1
ATOM 1369 O O . ARG A 1 174 ? -8.002 -0.359 -20.096 1.00 68.62 174 ARG A O 1
ATOM 1376 N N . VAL A 1 175 ? -8.412 -2.240 -18.949 1.00 69.19 175 VAL A N 1
ATOM 1377 C CA . VAL A 1 175 ? -9.859 -2.221 -19.157 1.00 69.19 175 VAL A CA 1
ATOM 1378 C C . VAL A 1 175 ? -10.516 -1.441 -18.028 1.00 69.19 175 VAL A C 1
ATOM 1380 O O . VAL A 1 175 ? -10.059 -1.504 -16.889 1.00 69.19 175 VAL A O 1
ATOM 1383 N N . ASN A 1 176 ? -11.591 -0.717 -18.337 1.00 70.25 176 ASN A N 1
ATOM 1384 C CA . ASN A 1 176 ? -12.435 -0.138 -17.297 1.00 70.25 176 ASN A CA 1
ATOM 1385 C C . ASN A 1 176 ? -13.048 -1.303 -16.513 1.00 70.25 176 ASN A C 1
ATOM 1387 O O . ASN A 1 176 ? -13.907 -2.018 -17.031 1.00 70.25 176 ASN A O 1
ATOM 1391 N N . GLY A 1 177 ? -12.527 -1.529 -15.314 1.00 76.06 177 GLY A N 1
ATOM 1392 C CA . GLY A 1 177 ? -13.011 -2.517 -14.366 1.00 76.06 177 GLY A CA 1
ATOM 1393 C C . GLY A 1 177 ? -13.462 -1.790 -13.114 1.00 76.06 177 GLY A C 1
ATOM 1394 O O . GLY A 1 177 ? -12.772 -0.892 -12.635 1.00 76.06 177 GLY A O 1
ATOM 1395 N N . GLU A 1 178 ? -14.616 -2.174 -12.597 1.00 86.19 178 GLU A N 1
ATOM 1396 C CA . GLU A 1 178 ? -15.216 -1.566 -11.418 1.00 86.19 178 GLU A CA 1
ATOM 1397 C C . GLU A 1 178 ? -15.674 -2.673 -10.470 1.00 86.19 178 GLU A C 1
ATOM 1399 O O . GLU A 1 178 ? -16.112 -3.732 -10.926 1.00 86.19 178 GLU A O 1
ATOM 1404 N N . ILE A 1 179 ? -15.567 -2.432 -9.162 1.00 85.25 179 ILE A N 1
ATOM 1405 C CA . ILE A 1 179 ? -16.257 -3.236 -8.146 1.00 85.25 179 ILE A CA 1
ATOM 1406 C C . ILE A 1 179 ? -17.394 -2.392 -7.595 1.00 85.25 179 ILE A C 1
ATOM 1408 O O . ILE A 1 179 ? -17.158 -1.312 -7.035 1.00 85.25 179 ILE A O 1
ATOM 1412 N N . LEU A 1 180 ? -18.620 -2.891 -7.745 1.00 83.94 180 LEU A N 1
ATOM 1413 C CA . LEU A 1 180 ? -19.794 -2.214 -7.209 1.00 83.94 180 LEU A CA 1
ATOM 1414 C C . LEU A 1 180 ? -19.899 -2.454 -5.692 1.00 83.94 180 LEU A C 1
ATOM 1416 O O . LEU A 1 180 ? -19.561 -3.538 -5.209 1.00 83.94 180 LEU A O 1
ATOM 1420 N N . PRO A 1 181 ? -20.373 -1.472 -4.908 1.00 73.31 181 PRO A N 1
ATOM 1421 C CA . PRO A 1 181 ? -20.380 -1.594 -3.451 1.00 73.31 181 PRO A CA 1
ATOM 1422 C C . PRO A 1 181 ? -21.271 -2.724 -2.909 1.00 73.31 181 PRO A C 1
ATOM 1424 O O . PRO A 1 181 ? -21.020 -3.244 -1.821 1.00 73.31 181 PRO A O 1
ATOM 1427 N N . ASP A 1 182 ? -22.313 -3.104 -3.647 1.00 71.44 182 ASP A N 1
ATOM 1428 C CA . ASP A 1 182 ? -23.241 -4.192 -3.330 1.00 71.44 182 ASP A CA 1
ATOM 1429 C C . ASP A 1 182 ? -22.813 -5.552 -3.912 1.00 71.44 182 ASP A C 1
ATOM 1431 O O . ASP A 1 182 ? -23.457 -6.576 -3.657 1.00 71.44 182 ASP A O 1
ATOM 1435 N N . GLU A 1 183 ? -21.702 -5.594 -4.652 1.00 75.62 183 GLU A N 1
ATOM 1436 C CA . GLU A 1 183 ? -21.193 -6.802 -5.287 1.00 75.62 183 GLU A CA 1
ATOM 1437 C C . GLU A 1 183 ? -20.627 -7.765 -4.238 1.00 75.62 183 GLU A C 1
ATOM 1439 O O . GLU A 1 183 ? -19.589 -7.523 -3.615 1.00 75.62 183 GLU A O 1
ATOM 1444 N N . LYS A 1 184 ? -21.334 -8.882 -4.030 1.00 58.88 184 LYS A N 1
ATOM 1445 C CA . LYS A 1 184 ? -20.997 -9.900 -3.020 1.00 58.88 184 LYS A CA 1
ATOM 1446 C C . LYS A 1 184 ? -19.896 -10.874 -3.449 1.00 58.88 184 LYS A C 1
ATOM 1448 O O . LYS A 1 184 ? -19.475 -11.661 -2.616 1.00 58.88 184 LYS A O 1
ATOM 1453 N N . TYR A 1 185 ? -19.458 -10.821 -4.709 1.00 59.53 185 TYR A N 1
ATOM 1454 C CA . TYR A 1 185 ? -18.415 -11.681 -5.280 1.00 59.53 185 TYR A CA 1
ATOM 1455 C C . TYR A 1 185 ? -17.684 -10.953 -6.415 1.00 59.53 185 TYR A C 1
ATOM 1457 O O . TYR A 1 185 ? -17.901 -11.286 -7.583 1.00 59.53 185 TYR A O 1
ATOM 1465 N N . PRO A 1 186 ? -16.860 -9.939 -6.105 1.00 60.75 186 PRO A N 1
ATOM 1466 C CA . PRO A 1 186 ? -16.049 -9.291 -7.115 1.00 60.75 186 PRO A CA 1
ATOM 1467 C C . PRO A 1 186 ? -15.201 -10.353 -7.819 1.00 60.75 186 PRO A C 1
ATOM 1469 O O . PRO A 1 186 ? -14.795 -11.359 -7.235 1.00 60.75 186 PRO A O 1
ATOM 1472 N N . TYR A 1 187 ? -15.034 -10.165 -9.121 1.00 59.88 187 TYR A N 1
ATOM 1473 C CA . TYR A 1 187 ? -14.369 -11.067 -10.058 1.00 59.88 187 TYR A CA 1
ATOM 1474 C C . TYR A 1 187 ? -13.186 -11.839 -9.462 1.00 59.88 187 TYR A C 1
ATOM 1476 O O . TYR A 1 187 ? -12.259 -11.251 -8.901 1.00 59.88 187 TYR A O 1
ATOM 1484 N N . ALA A 1 188 ? -13.172 -13.160 -9.665 1.00 60.69 188 ALA A N 1
ATOM 1485 C CA . ALA A 1 188 ? -12.113 -14.020 -9.142 1.00 60.69 188 ALA A CA 1
ATOM 1486 C C . ALA A 1 188 ? -10.721 -13.604 -9.647 1.00 60.69 188 ALA A C 1
ATOM 1488 O O . ALA A 1 188 ? -9.754 -13.672 -8.892 1.00 60.69 188 ALA A O 1
ATOM 1489 N N . TYR A 1 189 ? -10.618 -13.167 -10.908 1.00 64.25 189 TYR A N 1
ATOM 1490 C CA . TYR A 1 189 ? -9.389 -12.625 -11.474 1.00 64.25 189 TYR A CA 1
ATOM 1491 C C . TYR A 1 189 ? -9.612 -11.816 -12.758 1.00 64.25 189 TYR A C 1
ATOM 1493 O O . TYR A 1 189 ? -10.569 -12.057 -13.495 1.00 64.25 189 TYR A O 1
ATOM 1501 N N . TYR A 1 190 ? -8.669 -10.924 -13.059 1.00 63.62 190 TYR A N 1
ATOM 1502 C CA . TYR A 1 190 ? -8.489 -10.299 -14.368 1.00 63.62 190 TYR A CA 1
ATOM 1503 C C . TYR A 1 190 ? -7.101 -10.632 -14.917 1.00 63.62 190 TYR A C 1
ATOM 1505 O O . TYR A 1 190 ? -6.094 -10.331 -14.275 1.00 63.62 190 TYR A O 1
ATOM 1513 N N . ASP A 1 191 ? -7.051 -11.222 -16.114 1.00 61.75 191 ASP A N 1
ATOM 1514 C CA . ASP A 1 191 ? -5.799 -11.432 -16.844 1.00 61.75 191 ASP A CA 1
ATOM 1515 C C . ASP A 1 191 ? -5.468 -10.191 -17.679 1.00 61.75 191 ASP A C 1
ATOM 1517 O O . ASP A 1 191 ? -6.249 -9.777 -18.547 1.00 61.75 191 ASP A O 1
ATOM 1521 N N . LEU A 1 192 ? -4.278 -9.627 -17.482 1.00 58.16 192 LEU A N 1
ATOM 1522 C CA . LEU A 1 192 ? -3.751 -8.598 -18.369 1.00 58.16 192 LEU A CA 1
ATOM 1523 C C . LEU A 1 192 ? -3.178 -9.282 -19.616 1.00 58.16 192 LEU A C 1
ATOM 1525 O O . LEU A 1 192 ? -1.977 -9.511 -19.715 1.00 58.16 192 LEU A O 1
ATOM 1529 N N . LYS A 1 193 ? -4.033 -9.660 -20.580 1.00 51.06 193 LYS A N 1
ATOM 1530 C CA . LYS A 1 193 ? -3.563 -10.312 -21.819 1.00 51.06 193 LYS A CA 1
ATOM 1531 C C . LYS A 1 193 ? -2.467 -9.483 -22.505 1.00 51.06 193 LYS A C 1
ATOM 1533 O O . LYS A 1 193 ? -2.675 -8.329 -22.880 1.00 51.06 193 LYS A O 1
ATOM 1538 N N . ILE A 1 194 ? -1.319 -10.129 -22.701 1.00 48.72 194 ILE A N 1
ATOM 1539 C CA . ILE A 1 194 ? -0.103 -9.607 -23.323 1.00 48.72 194 ILE A CA 1
ATOM 1540 C C . ILE A 1 194 ? -0.333 -9.401 -24.827 1.00 48.72 194 ILE A C 1
ATOM 1542 O O . ILE A 1 194 ? -0.416 -10.356 -25.598 1.00 48.72 194 ILE A O 1
ATOM 1546 N N . THR A 1 195 ? -0.351 -8.151 -25.280 1.00 39.28 195 THR A N 1
ATOM 1547 C CA . THR A 1 195 ? 0.133 -7.810 -26.624 1.00 39.28 195 THR A CA 1
ATOM 1548 C C . THR A 1 195 ? 1.606 -7.427 -26.496 1.00 39.28 195 THR A C 1
ATOM 1550 O O . THR A 1 195 ? 1.905 -6.333 -26.034 1.00 39.28 195 THR A O 1
ATOM 1553 N N . SER A 1 196 ? 2.491 -8.366 -26.852 1.00 39.19 196 SER A N 1
ATOM 1554 C CA . SER A 1 196 ? 3.952 -8.247 -27.031 1.00 39.19 196 SER A CA 1
ATOM 1555 C C . SER A 1 196 ? 4.757 -7.489 -25.955 1.00 39.19 196 SER A C 1
ATOM 1557 O O . SER A 1 196 ? 4.857 -6.266 -25.989 1.00 39.19 196 SER A O 1
ATOM 1559 N N . GLY A 1 197 ? 5.466 -8.236 -25.101 1.00 51.94 197 GLY A N 1
ATOM 1560 C CA . GLY A 1 197 ? 6.546 -7.724 -24.248 1.00 51.94 197 GLY A CA 1
ATOM 1561 C C . GLY A 1 197 ? 6.091 -7.189 -22.887 1.00 51.94 197 GLY A C 1
ATOM 1562 O O . GLY A 1 197 ? 5.009 -6.625 -22.746 1.00 51.94 197 GLY A O 1
ATOM 1563 N N . ILE A 1 198 ? 6.939 -7.378 -21.873 1.00 55.03 198 ILE A N 1
ATOM 1564 C CA . ILE A 1 198 ? 6.759 -6.883 -20.501 1.00 55.03 198 ILE A CA 1
ATOM 1565 C C . ILE A 1 198 ? 6.823 -5.348 -20.532 1.00 55.03 198 ILE A C 1
ATOM 1567 O O . ILE A 1 198 ? 7.883 -4.749 -20.365 1.00 55.03 198 ILE A O 1
ATOM 1571 N N . GLN A 1 199 ? 5.698 -4.694 -20.808 1.00 67.25 199 GLN A N 1
ATOM 1572 C CA . GLN A 1 199 ? 5.604 -3.238 -20.820 1.00 67.25 199 GLN A CA 1
ATOM 1573 C C . GLN A 1 199 ? 4.769 -2.776 -19.629 1.00 67.25 199 GLN A C 1
ATOM 1575 O O . GLN A 1 199 ? 3.535 -2.829 -19.649 1.00 67.25 199 GLN A O 1
ATOM 1580 N N . HIS A 1 200 ? 5.472 -2.324 -18.590 1.00 83.88 200 HIS A N 1
ATOM 1581 C CA . HIS A 1 200 ? 4.892 -1.539 -17.505 1.00 83.88 200 HIS A CA 1
ATOM 1582 C C . HIS A 1 200 ? 4.218 -0.279 -18.051 1.00 83.88 200 HIS A C 1
ATOM 1584 O O . HIS A 1 200 ? 4.498 0.155 -19.170 1.00 83.88 200 HIS A O 1
ATOM 1590 N N . ASP A 1 201 ? 3.305 0.289 -17.279 1.00 87.56 201 ASP A N 1
ATOM 1591 C CA . ASP A 1 201 ? 2.597 1.511 -17.636 1.00 87.56 201 ASP A CA 1
ATOM 1592 C C . ASP A 1 201 ? 3.409 2.751 -17.289 1.00 87.56 201 ASP A C 1
ATOM 1594 O O . ASP A 1 201 ? 3.595 3.637 -18.124 1.00 87.56 201 ASP A O 1
ATOM 1598 N N . PHE A 1 202 ? 3.920 2.771 -16.062 1.00 91.38 202 PHE A N 1
ATOM 1599 C CA . PHE A 1 202 ? 4.623 3.909 -15.496 1.00 91.38 202 PHE A CA 1
ATOM 1600 C C . PHE A 1 202 ? 5.854 3.458 -14.721 1.00 91.38 202 PHE A C 1
ATOM 1602 O O . PHE A 1 202 ? 5.974 2.295 -14.333 1.00 91.38 202 PHE A O 1
ATOM 1609 N N . THR A 1 203 ? 6.737 4.408 -14.463 1.00 93.19 203 THR A N 1
ATOM 1610 C CA . THR A 1 203 ? 7.832 4.278 -13.508 1.00 93.19 203 THR A CA 1
ATOM 1611 C C . THR A 1 203 ? 7.506 5.132 -12.295 1.00 93.19 203 THR A C 1
ATOM 1613 O O . THR A 1 203 ? 6.960 6.228 -12.428 1.00 93.19 203 THR A O 1
ATOM 1616 N N . ALA A 1 204 ? 7.846 4.634 -11.114 1.00 95.25 204 ALA A N 1
ATOM 1617 C CA . ALA A 1 204 ? 7.713 5.341 -9.856 1.00 95.25 204 ALA A CA 1
ATOM 1618 C C . ALA A 1 204 ? 9.004 5.249 -9.034 1.00 95.25 204 ALA A C 1
ATOM 1620 O O . ALA A 1 204 ? 9.805 4.320 -9.192 1.00 95.25 204 ALA A O 1
ATOM 1621 N N . ARG A 1 205 ? 9.200 6.217 -8.139 1.00 95.50 205 ARG A N 1
ATOM 1622 C CA . ARG A 1 205 ? 10.311 6.256 -7.177 1.00 95.50 205 ARG A CA 1
ATOM 1623 C C . ARG A 1 205 ? 9.777 6.375 -5.758 1.00 95.50 205 ARG A C 1
ATOM 1625 O O . ARG A 1 205 ? 8.670 6.865 -5.556 1.00 95.50 205 ARG A O 1
ATOM 1632 N N . LEU A 1 206 ? 10.581 5.978 -4.779 1.00 95.69 206 LEU A N 1
ATOM 1633 C CA . LEU A 1 206 ? 10.257 6.202 -3.375 1.00 95.69 206 LEU A CA 1
ATOM 1634 C C . LEU A 1 206 ? 10.174 7.703 -3.084 1.00 95.69 206 LEU A C 1
ATOM 1636 O O . LEU A 1 206 ? 11.103 8.452 -3.395 1.00 95.69 206 LEU A O 1
ATOM 1640 N N . ALA A 1 207 ? 9.048 8.117 -2.511 1.00 93.06 207 ALA A N 1
ATOM 1641 C CA . ALA A 1 207 ? 8.790 9.490 -2.102 1.00 93.06 207 ALA A CA 1
ATOM 1642 C C . ALA A 1 207 ? 8.827 9.624 -0.578 1.00 93.06 207 ALA A C 1
ATOM 1644 O O . ALA A 1 207 ? 9.495 10.523 -0.073 1.00 93.06 207 ALA A O 1
ATOM 1645 N N . TYR A 1 208 ? 8.169 8.704 0.140 1.00 92.44 208 TYR A N 1
ATOM 1646 C CA . TYR A 1 208 ? 8.090 8.740 1.601 1.00 92.44 208 TYR A CA 1
ATOM 1647 C C . TYR A 1 208 ? 8.182 7.343 2.218 1.00 92.44 208 TYR A C 1
ATOM 1649 O O . TYR A 1 208 ? 7.629 6.373 1.691 1.00 92.44 208 TYR A O 1
ATOM 1657 N N . LEU A 1 209 ? 8.856 7.294 3.366 1.00 94.25 209 LEU A N 1
ATOM 1658 C CA . LEU A 1 209 ? 8.827 6.205 4.337 1.00 94.25 209 LEU A CA 1
ATOM 1659 C C . LEU A 1 209 ? 8.223 6.732 5.651 1.00 94.25 209 LEU A C 1
ATOM 1661 O O . LEU A 1 209 ? 8.178 7.955 5.841 1.00 94.25 209 LEU A O 1
ATOM 1665 N N . PRO A 1 210 ? 7.761 5.844 6.545 1.00 91.00 210 PRO A N 1
ATOM 1666 C CA . PRO A 1 210 ? 7.220 6.247 7.833 1.00 91.00 210 PRO A CA 1
ATOM 1667 C C . PRO A 1 210 ? 8.257 7.002 8.665 1.00 91.00 210 PRO A C 1
ATOM 1669 O O . PRO A 1 210 ? 9.435 6.642 8.676 1.00 91.00 210 PRO A O 1
ATOM 1672 N N . GLU A 1 211 ? 7.821 8.038 9.381 1.00 85.31 211 GLU A N 1
ATOM 1673 C CA . GLU A 1 211 ? 8.665 8.665 10.397 1.00 85.31 211 GLU A CA 1
ATOM 1674 C C . GLU A 1 211 ? 8.694 7.769 11.634 1.00 85.31 211 GLU A C 1
ATOM 1676 O O . GLU A 1 211 ? 7.648 7.451 12.194 1.00 85.31 211 GLU A O 1
ATOM 1681 N N . GLU A 1 212 ? 9.893 7.390 12.075 1.00 84.12 212 GLU A N 1
ATOM 1682 C CA . GLU A 1 212 ? 10.088 6.498 13.229 1.00 84.12 212 GLU A CA 1
ATOM 1683 C C . GLU A 1 212 ? 10.137 7.260 14.569 1.00 84.12 212 GLU A C 1
ATOM 1685 O O . GLU A 1 212 ? 10.344 6.678 15.634 1.00 84.12 212 GLU A O 1
ATOM 1690 N N . THR A 1 213 ? 9.971 8.585 14.531 1.00 82.9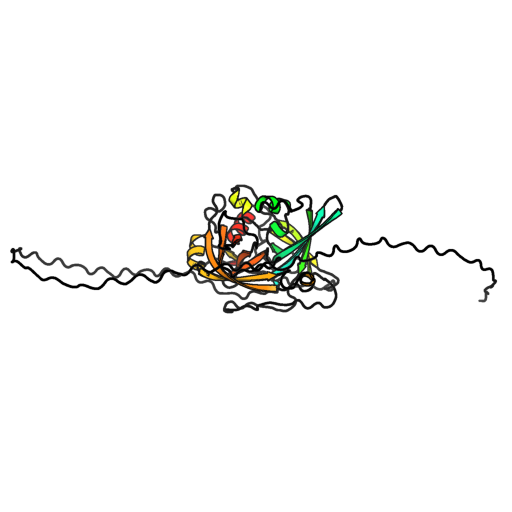4 213 THR A N 1
ATOM 1691 C CA . THR A 1 213 ? 10.029 9.446 15.716 1.00 82.94 213 THR A CA 1
ATOM 1692 C C . THR A 1 213 ? 8.814 9.203 16.605 1.00 82.94 213 THR A C 1
ATOM 1694 O O . THR A 1 213 ? 7.692 9.119 16.127 1.00 82.94 213 THR A O 1
ATOM 1697 N N . GLU A 1 214 ? 9.041 9.124 17.915 1.00 86.31 214 GLU A N 1
ATOM 1698 C CA . GLU A 1 214 ? 8.002 8.935 18.940 1.00 86.31 214 GLU A CA 1
ATOM 1699 C C . GLU A 1 214 ? 7.254 7.592 18.902 1.00 86.31 214 GLU A C 1
ATOM 1701 O O . GLU A 1 214 ? 6.574 7.288 19.878 1.00 86.31 214 GLU A O 1
ATOM 1706 N N . LEU A 1 215 ? 7.490 6.724 17.914 1.00 90.81 215 LEU A N 1
ATOM 1707 C CA . LEU A 1 215 ? 6.937 5.365 17.877 1.00 90.81 215 LEU A CA 1
ATOM 1708 C C . LEU A 1 215 ? 7.525 4.472 18.989 1.00 90.81 215 LEU A C 1
ATOM 1710 O O . LEU A 1 215 ? 8.636 4.708 19.491 1.00 90.81 215 LEU A O 1
ATOM 1714 N N . SER A 1 216 ? 6.773 3.456 19.415 1.00 91.62 216 SER A N 1
ATOM 1715 C CA . SER A 1 216 ? 7.335 2.296 20.122 1.00 91.62 216 SER A CA 1
ATOM 1716 C C . SER A 1 216 ? 8.069 1.359 19.143 1.00 91.62 216 SER A C 1
ATOM 1718 O O . SER A 1 216 ? 8.002 1.538 17.925 1.00 91.62 216 SER A O 1
ATOM 1720 N N . GLU A 1 217 ? 8.795 0.353 19.648 1.00 89.88 217 GLU A N 1
ATOM 1721 C CA . GLU A 1 217 ? 9.405 -0.663 18.769 1.00 89.88 217 GLU A CA 1
ATOM 1722 C C . GLU A 1 217 ? 8.331 -1.465 18.019 1.00 89.88 217 GLU A C 1
ATOM 1724 O O . GLU A 1 217 ? 8.477 -1.720 16.822 1.00 89.88 217 GLU A O 1
ATOM 1729 N N . ASP A 1 218 ? 7.239 -1.816 18.703 1.00 87.56 218 ASP A N 1
ATOM 1730 C CA . ASP A 1 218 ? 6.139 -2.589 18.130 1.00 87.56 218 ASP A CA 1
ATOM 1731 C C . ASP A 1 218 ? 5.342 -1.768 17.106 1.00 87.56 218 ASP A C 1
ATOM 1733 O O . ASP A 1 218 ? 4.973 -2.294 16.051 1.00 87.56 218 ASP A O 1
ATOM 1737 N N . GLU A 1 219 ? 5.146 -0.470 17.354 1.00 91.06 219 GLU A N 1
ATOM 1738 C CA . GLU A 1 219 ? 4.585 0.462 16.372 1.00 91.06 219 GLU A CA 1
ATOM 1739 C C . GLU A 1 219 ? 5.508 0.602 15.155 1.00 91.06 219 GLU A C 1
ATOM 1741 O O . GLU A 1 219 ? 5.075 0.439 14.021 1.00 91.06 219 GLU A O 1
ATOM 1746 N N . ASN A 1 220 ? 6.812 0.804 15.334 1.00 91.50 220 ASN A N 1
ATOM 1747 C CA . ASN A 1 220 ? 7.710 0.902 14.177 1.00 91.50 220 ASN A CA 1
ATOM 1748 C C . ASN A 1 220 ? 7.772 -0.410 13.363 1.00 91.50 220 ASN A C 1
ATOM 1750 O O . ASN A 1 220 ? 7.878 -0.395 12.135 1.00 91.50 220 ASN A O 1
ATOM 1754 N N . ARG A 1 221 ? 7.671 -1.562 14.036 1.00 88.75 221 ARG A N 1
ATOM 1755 C CA . ARG A 1 221 ? 7.690 -2.880 13.385 1.00 88.75 221 ARG A CA 1
ATOM 1756 C C . ARG A 1 221 ? 6.413 -3.167 12.592 1.00 88.75 221 ARG A C 1
ATOM 1758 O O . ARG A 1 221 ? 6.483 -3.846 11.571 1.00 88.75 221 ARG A O 1
ATOM 1765 N N . GLN A 1 222 ? 5.262 -2.678 13.047 1.00 88.12 222 GLN A N 1
ATOM 1766 C CA . GLN A 1 222 ? 3.965 -2.942 12.408 1.00 88.12 222 GLN A CA 1
ATOM 1767 C C . GLN A 1 222 ? 3.530 -1.859 11.405 1.00 88.12 222 GLN A C 1
ATOM 1769 O O . GLN A 1 222 ? 2.641 -2.120 10.590 1.00 88.12 222 GLN A O 1
ATOM 1774 N N . LEU A 1 223 ? 4.170 -0.682 11.408 1.00 92.00 223 LEU A N 1
ATOM 1775 C CA . LEU A 1 223 ? 3.854 0.442 10.523 1.00 92.00 223 LEU A CA 1
ATOM 1776 C C . LEU A 1 223 ? 4.424 0.223 9.109 1.00 92.00 223 LEU A C 1
ATOM 1778 O O . LEU A 1 223 ? 5.348 0.890 8.643 1.00 92.00 223 LEU A O 1
ATOM 1782 N N . ASP A 1 224 ? 3.847 -0.750 8.414 1.00 93.56 224 ASP A N 1
ATOM 1783 C CA . ASP A 1 224 ? 4.306 -1.235 7.116 1.00 93.56 224 ASP A CA 1
ATOM 1784 C C . ASP A 1 224 ? 3.639 -0.475 5.962 1.00 93.56 224 ASP A C 1
ATOM 1786 O O . ASP A 1 224 ? 2.677 -0.952 5.353 1.00 93.56 224 ASP A O 1
ATOM 1790 N N . TYR A 1 225 ? 4.120 0.732 5.668 1.00 95.94 225 TYR A N 1
ATOM 1791 C CA . TYR A 1 225 ? 3.669 1.493 4.503 1.00 95.94 225 TYR A CA 1
ATOM 1792 C C . TYR A 1 225 ? 4.799 2.289 3.845 1.00 95.94 225 TYR A C 1
ATOM 1794 O O . TYR A 1 225 ? 5.781 2.664 4.479 1.00 95.94 225 TYR A O 1
ATOM 1802 N N . ALA A 1 226 ? 4.642 2.577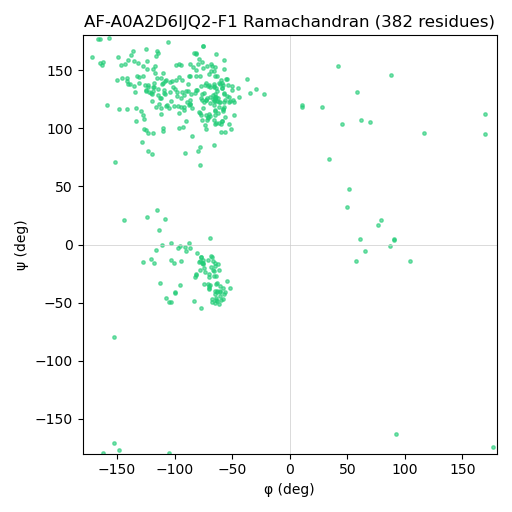 2.559 1.00 96.75 226 ALA A N 1
ATOM 1803 C CA . ALA A 1 226 ? 5.492 3.485 1.807 1.00 96.75 226 ALA A CA 1
ATOM 1804 C C . ALA A 1 226 ? 4.675 4.220 0.743 1.00 96.75 226 ALA A C 1
ATOM 1806 O O . ALA A 1 226 ? 3.662 3.716 0.249 1.00 96.75 226 ALA A O 1
ATOM 1807 N N . ILE A 1 227 ? 5.150 5.406 0.366 1.00 95.31 227 ILE A N 1
ATOM 1808 C CA . ILE A 1 227 ? 4.566 6.201 -0.713 1.00 95.31 227 ILE A CA 1
ATOM 1809 C C . ILE A 1 227 ? 5.554 6.268 -1.869 1.00 95.31 227 ILE A C 1
ATOM 1811 O O . ILE A 1 227 ? 6.704 6.687 -1.705 1.00 95.31 227 ILE A O 1
ATOM 1815 N N . LEU A 1 228 ? 5.083 5.896 -3.052 1.00 95.56 228 LEU A N 1
ATOM 1816 C CA . LEU A 1 228 ? 5.801 6.053 -4.305 1.00 95.56 228 LEU A CA 1
ATOM 1817 C C . LEU A 1 228 ? 5.219 7.229 -5.089 1.00 95.56 228 LEU A C 1
ATOM 1819 O O . LEU A 1 228 ? 4.005 7.399 -5.148 1.00 95.56 228 LEU A O 1
ATOM 1823 N N . GLU A 1 229 ? 6.075 8.018 -5.722 1.00 93.81 229 GLU A N 1
ATOM 1824 C CA . GLU A 1 229 ? 5.681 9.043 -6.690 1.00 93.81 229 GLU A CA 1
ATOM 1825 C C . GLU A 1 229 ? 5.850 8.489 -8.103 1.00 93.81 229 GLU A C 1
ATOM 1827 O O . GLU A 1 229 ? 6.911 7.955 -8.436 1.00 93.81 229 GLU A O 1
ATOM 1832 N N . VAL A 1 230 ? 4.822 8.636 -8.938 1.00 92.88 230 VAL A N 1
ATOM 1833 C CA . VAL A 1 230 ? 4.895 8.317 -10.369 1.00 92.88 230 VAL A CA 1
ATOM 1834 C C . VAL A 1 230 ? 5.735 9.381 -11.079 1.00 92.88 230 VAL A C 1
ATOM 1836 O O . VAL A 1 230 ? 5.437 10.566 -10.991 1.00 92.88 230 VAL A O 1
ATOM 1839 N N . THR A 1 231 ? 6.784 8.967 -11.789 1.00 91.56 231 THR A N 1
ATOM 1840 C CA . THR A 1 231 ? 7.785 9.876 -12.378 1.00 91.56 231 THR A CA 1
ATOM 1841 C C . THR A 1 231 ? 7.869 9.833 -13.895 1.00 91.56 231 THR A C 1
ATOM 1843 O O . THR A 1 231 ? 8.452 10.732 -14.498 1.00 91.56 231 THR A O 1
ATOM 1846 N N . GLY A 1 232 ? 7.316 8.806 -14.537 1.00 89.56 232 GLY A N 1
ATOM 1847 C CA . GLY A 1 232 ? 7.364 8.688 -15.989 1.00 89.56 232 GLY A CA 1
ATOM 1848 C C . GLY A 1 232 ? 6.349 7.695 -16.524 1.00 89.56 232 GLY A C 1
ATOM 1849 O O . GLY A 1 232 ? 5.949 6.766 -15.827 1.00 89.56 232 GLY A O 1
ATOM 1850 N N . LYS A 1 233 ? 5.944 7.886 -17.778 1.00 90.25 233 LYS A N 1
ATOM 1851 C CA . LYS A 1 233 ? 5.142 6.918 -18.532 1.00 90.25 233 LYS A CA 1
ATOM 1852 C C . LYS A 1 233 ? 6.032 6.093 -19.450 1.00 90.25 233 LYS A C 1
ATOM 1854 O O . LYS A 1 233 ? 7.074 6.561 -19.903 1.00 90.25 233 LYS A O 1
ATOM 1859 N N . ASN A 1 234 ? 5.588 4.890 -19.779 1.00 88.00 234 ASN A N 1
ATOM 1860 C CA . ASN A 1 234 ? 6.256 4.070 -20.775 1.00 88.00 234 ASN A CA 1
ATOM 1861 C C . ASN A 1 234 ? 5.944 4.573 -22.196 1.00 88.00 234 ASN A C 1
ATOM 1863 O O . ASN A 1 234 ? 4.851 4.352 -22.719 1.00 88.00 234 ASN A O 1
ATOM 1867 N N . GLU A 1 235 ? 6.925 5.200 -22.841 1.00 86.94 235 GLU A N 1
ATOM 1868 C CA . GLU A 1 235 ? 6.813 5.752 -24.202 1.00 86.94 235 GLU A CA 1
ATOM 1869 C C . GLU A 1 235 ? 6.603 4.686 -25.289 1.00 86.94 235 GLU A C 1
ATOM 1871 O O . GLU A 1 235 ? 6.127 4.991 -26.380 1.00 86.94 235 GLU A O 1
ATOM 1876 N N . SER A 1 236 ? 6.913 3.416 -25.004 1.00 82.75 236 SER A N 1
ATOM 1877 C CA . SER A 1 236 ? 6.598 2.316 -25.929 1.00 82.75 236 SER A CA 1
ATOM 1878 C C . SER A 1 236 ? 5.110 1.955 -25.928 1.00 82.75 236 SER A C 1
ATOM 1880 O O . SER A 1 236 ? 4.645 1.269 -26.837 1.00 82.75 236 SER A O 1
ATOM 1882 N N . LYS A 1 237 ? 4.374 2.391 -24.899 1.00 80.56 237 LYS A N 1
ATOM 1883 C CA . LYS A 1 237 ? 2.967 2.054 -24.659 1.00 80.56 237 LYS A CA 1
ATOM 1884 C C . LYS A 1 237 ? 2.036 3.253 -24.814 1.00 80.56 237 LYS A C 1
ATOM 1886 O O . LYS A 1 237 ? 0.905 3.076 -25.257 1.00 80.56 237 LYS A O 1
ATOM 1891 N N . TYR A 1 238 ? 2.519 4.438 -24.462 1.00 82.50 238 TYR A N 1
ATOM 1892 C CA . TYR A 1 238 ? 1.780 5.691 -24.496 1.00 82.50 238 TYR A CA 1
ATOM 1893 C C . TYR A 1 238 ? 2.450 6.663 -25.460 1.00 82.50 238 TYR A C 1
ATOM 1895 O O . TYR A 1 238 ? 3.669 6.844 -25.413 1.00 82.50 238 TYR A O 1
ATOM 1903 N N . PHE A 1 239 ? 1.663 7.340 -26.297 1.00 82.75 239 PHE A N 1
ATOM 1904 C CA . PHE A 1 239 ? 2.215 8.377 -27.175 1.00 82.75 239 PHE A CA 1
ATOM 1905 C C . PHE A 1 239 ? 2.757 9.553 -26.355 1.00 82.75 239 PHE A C 1
ATOM 1907 O O . PHE A 1 239 ? 2.240 9.851 -25.280 1.00 82.75 239 PHE A O 1
ATOM 1914 N N . GLU A 1 240 ? 3.746 10.284 -26.877 1.00 80.19 240 GLU A N 1
ATOM 1915 C CA . GLU A 1 240 ? 4.384 11.421 -26.188 1.00 80.19 240 GLU A CA 1
ATOM 1916 C C . GLU A 1 240 ? 3.371 12.459 -25.665 1.00 80.19 240 GLU A C 1
ATOM 1918 O O . GLU A 1 240 ? 3.505 12.947 -24.546 1.00 80.19 240 GLU A O 1
ATOM 1923 N N . HIS A 1 241 ? 2.294 12.723 -26.409 1.00 80.12 241 HIS A N 1
ATOM 1924 C CA . HIS A 1 241 ? 1.248 13.683 -26.025 1.00 80.12 241 HIS A CA 1
ATOM 1925 C C . HIS A 1 241 ? 0.094 13.081 -25.211 1.00 80.12 241 HIS A C 1
ATOM 1927 O O . HIS A 1 241 ? -0.802 13.806 -24.782 1.00 80.12 241 HIS A O 1
ATOM 1933 N N . GLU A 1 242 ? 0.072 11.762 -25.025 1.00 81.56 242 GLU A N 1
ATOM 1934 C CA . GLU A 1 242 ? -0.980 11.094 -24.267 1.00 81.56 242 GLU A CA 1
ATOM 1935 C C . GLU A 1 242 ? -0.800 11.343 -22.771 1.00 81.56 242 GLU A C 1
ATOM 1937 O O . GLU A 1 242 ? 0.292 11.144 -22.241 1.00 81.56 242 GLU A O 1
ATOM 1942 N N . ASN A 1 243 ? -1.869 11.759 -22.094 1.00 80.94 243 ASN A N 1
ATOM 1943 C CA . ASN A 1 243 ? -1.863 12.011 -20.659 1.00 80.94 243 ASN A CA 1
ATOM 1944 C C . ASN A 1 243 ? -2.870 11.109 -19.939 1.00 80.94 243 ASN A C 1
ATOM 1946 O O . ASN A 1 243 ? -3.989 11.551 -19.662 1.00 80.94 243 ASN A O 1
ATOM 1950 N N . PRO A 1 244 ? -2.531 9.823 -19.715 1.00 82.94 244 PRO A N 1
ATOM 1951 C CA . PRO A 1 244 ? -3.431 8.890 -19.052 1.00 82.94 244 PRO A CA 1
ATOM 1952 C C . PRO A 1 244 ? -3.799 9.381 -17.647 1.00 82.94 244 PRO A C 1
ATOM 1954 O O . PRO A 1 244 ? -2.946 9.822 -16.873 1.00 82.94 244 PRO A O 1
ATOM 1957 N N . ARG A 1 245 ? -5.095 9.293 -17.334 1.00 84.00 245 ARG A N 1
ATOM 1958 C CA . ARG A 1 245 ? -5.646 9.596 -16.009 1.00 84.00 245 ARG A CA 1
ATOM 1959 C C . ARG A 1 245 ? -5.358 8.443 -15.053 1.00 84.00 245 ARG A C 1
ATOM 1961 O O . ARG A 1 245 ? -5.576 7.284 -15.404 1.00 84.00 245 ARG A O 1
ATOM 1968 N N . LEU A 1 246 ? -4.949 8.795 -13.842 1.00 86.62 246 LEU A N 1
ATOM 1969 C CA . LEU A 1 246 ? -4.710 7.895 -12.724 1.00 86.62 246 LEU A CA 1
ATOM 1970 C C . LEU A 1 246 ? -5.798 8.132 -11.665 1.00 86.62 246 LEU A C 1
ATOM 1972 O O . LEU A 1 246 ? -5.702 9.104 -10.911 1.00 86.62 246 LEU A O 1
ATOM 1976 N N . PRO A 1 247 ? -6.868 7.314 -11.641 1.00 88.06 247 PRO A N 1
ATOM 1977 C CA . PRO A 1 247 ? -7.950 7.501 -10.684 1.00 88.06 247 PRO A CA 1
ATOM 1978 C C . PRO A 1 247 ? -7.458 7.166 -9.278 1.00 88.06 247 PRO A C 1
ATOM 1980 O O . PRO A 1 247 ? -6.796 6.146 -9.083 1.00 88.06 247 PRO A O 1
ATOM 1983 N N . ALA A 1 248 ? -7.792 8.004 -8.299 1.00 87.94 248 ALA A N 1
ATOM 1984 C CA . ALA A 1 248 ? -7.494 7.721 -6.901 1.00 87.94 248 ALA A CA 1
ATOM 1985 C C . ALA A 1 248 ? -8.656 7.048 -6.183 1.00 87.94 248 ALA A C 1
ATOM 1987 O O . ALA A 1 248 ? -9.825 7.218 -6.528 1.00 87.94 248 ALA A O 1
ATOM 1988 N N . SER A 1 249 ? -8.309 6.305 -5.141 1.00 88.25 249 SER A N 1
ATOM 1989 C CA . SER A 1 249 ? -9.276 5.708 -4.237 1.00 88.25 249 SER A CA 1
ATOM 1990 C C . SER A 1 249 ? -9.604 6.647 -3.072 1.00 88.25 249 SER A C 1
ATOM 1992 O O . SER A 1 249 ? -8.683 7.153 -2.427 1.00 88.25 249 SER A O 1
ATOM 1994 N N . PRO A 1 250 ? -10.897 6.852 -2.754 1.00 86.56 250 PRO A N 1
ATOM 1995 C CA . PRO A 1 250 ? -11.288 7.625 -1.585 1.00 86.56 250 PRO A CA 1
ATOM 1996 C C . PRO A 1 250 ? -10.908 6.879 -0.306 1.00 86.56 250 PRO A C 1
ATOM 1998 O O . PRO A 1 250 ? -10.917 5.647 -0.255 1.00 86.56 250 PRO A O 1
ATOM 2001 N N . ILE A 1 251 ? -10.603 7.633 0.743 1.00 90.00 251 ILE A N 1
ATOM 2002 C CA . ILE A 1 251 ? -10.121 7.115 2.022 1.00 90.00 251 ILE A CA 1
ATOM 2003 C C . ILE A 1 251 ? -11.174 7.328 3.097 1.00 90.00 251 ILE A C 1
ATOM 2005 O O . ILE A 1 251 ? -11.833 8.365 3.126 1.00 90.00 251 ILE A O 1
ATOM 2009 N N . LEU A 1 252 ? -11.304 6.366 4.008 1.00 87.94 252 LEU A N 1
ATOM 2010 C CA . LEU A 1 252 ? -12.121 6.505 5.207 1.00 87.94 252 LEU A CA 1
ATOM 2011 C C . LEU A 1 252 ? -11.219 6.549 6.439 1.00 87.94 252 LEU A C 1
ATOM 2013 O O . LEU A 1 252 ? -10.548 5.569 6.743 1.00 87.94 252 LEU A O 1
ATOM 2017 N N . ILE A 1 253 ? -11.251 7.666 7.166 1.00 84.12 253 ILE A N 1
ATOM 2018 C CA . ILE A 1 253 ? -10.635 7.780 8.493 1.00 84.12 253 ILE A CA 1
ATOM 2019 C C . ILE A 1 253 ? -11.712 7.891 9.560 1.00 84.12 253 ILE A C 1
ATOM 2021 O O . ILE A 1 253 ? -12.774 8.472 9.337 1.00 84.12 253 ILE A O 1
ATOM 2025 N N . SER A 1 254 ? -11.432 7.357 10.740 1.00 80.31 254 SER A N 1
ATOM 2026 C CA . SER A 1 254 ? -12.233 7.571 11.945 1.00 80.31 254 SER A CA 1
ATOM 2027 C C . SER A 1 254 ? -11.438 7.096 13.172 1.00 80.31 254 SER A C 1
ATOM 2029 O O . SER A 1 254 ? -10.286 6.683 13.029 1.00 80.31 254 SER A O 1
ATOM 2031 N N . ASN A 1 255 ? -11.991 7.271 14.373 1.00 78.38 255 ASN A N 1
ATOM 2032 C CA . ASN A 1 255 ? -11.355 6.874 15.628 1.00 78.38 255 ASN A CA 1
ATOM 2033 C C . ASN A 1 255 ? -11.547 5.364 15.915 1.00 78.38 255 ASN A C 1
ATOM 2035 O O . ASN A 1 255 ? -12.415 4.734 15.303 1.00 78.38 255 ASN A O 1
ATOM 2039 N N . PRO A 1 256 ? -10.774 4.763 16.845 1.00 73.75 256 PRO A N 1
ATOM 2040 C CA . PRO A 1 256 ? -10.822 3.327 17.126 1.00 73.75 256 PRO A CA 1
ATOM 2041 C C . PRO A 1 256 ? -12.206 2.816 17.514 1.00 73.75 256 PRO A C 1
ATOM 2043 O O . PRO A 1 256 ? -12.602 1.747 17.059 1.00 73.75 256 PRO A O 1
ATOM 2046 N N . LYS A 1 257 ? -12.947 3.572 18.335 1.00 75.62 257 LYS A N 1
ATOM 2047 C CA . LYS A 1 257 ? -14.263 3.159 18.845 1.00 75.62 257 LYS A CA 1
ATOM 2048 C C . LYS A 1 257 ? -15.293 3.092 17.725 1.00 75.62 257 LYS A C 1
ATOM 2050 O O . LYS A 1 257 ? -15.928 2.061 17.550 1.00 75.62 257 LYS A O 1
ATOM 2055 N N . GLU A 1 258 ? -15.380 4.147 16.920 1.00 78.00 258 GLU A N 1
ATOM 2056 C CA . GLU A 1 258 ? -16.260 4.198 15.749 1.00 78.00 258 GLU A CA 1
ATOM 2057 C C . GLU A 1 258 ? -15.906 3.104 14.727 1.00 78.00 258 GLU A C 1
ATOM 2059 O O . GLU A 1 258 ? -16.796 2.454 14.184 1.00 78.00 258 GLU A O 1
ATOM 2064 N N . TRP A 1 259 ? -14.615 2.841 14.484 1.00 80.50 259 TRP A N 1
ATOM 2065 C CA . TRP A 1 259 ? -14.207 1.712 13.642 1.00 80.50 259 TRP A CA 1
ATOM 2066 C C . TRP A 1 259 ? -14.658 0.374 14.233 1.00 80.50 259 TRP A C 1
ATOM 2068 O O . TRP A 1 259 ? -15.309 -0.406 13.543 1.00 80.50 259 TRP A O 1
ATOM 2078 N N . LEU A 1 260 ? -14.369 0.103 15.504 1.00 75.00 260 LEU A N 1
ATOM 2079 C CA . LEU A 1 260 ? -14.791 -1.139 16.155 1.00 75.00 260 LEU A CA 1
ATOM 2080 C C . LEU A 1 260 ? -16.307 -1.340 16.103 1.00 75.00 260 LEU A C 1
ATOM 2082 O O . LEU A 1 260 ? -16.760 -2.440 15.808 1.00 75.00 260 LEU A O 1
ATOM 2086 N N . GLU A 1 261 ? -17.093 -0.296 16.342 1.00 82.25 261 GLU A N 1
ATOM 2087 C CA . GLU A 1 261 ? -18.555 -0.384 16.322 1.00 82.25 261 GLU A CA 1
ATOM 2088 C C . GLU A 1 261 ? -19.116 -0.595 14.910 1.00 82.25 261 GLU A C 1
ATOM 2090 O O . GLU A 1 261 ? -20.107 -1.306 14.740 1.00 82.25 261 GLU A O 1
ATOM 2095 N N . ILE A 1 262 ? -18.490 0.002 13.889 1.00 81.88 262 ILE A N 1
ATOM 2096 C CA . ILE A 1 262 ? -19.059 0.055 12.536 1.00 81.88 262 ILE A CA 1
ATOM 2097 C C . ILE A 1 262 ? -18.476 -1.006 11.603 1.00 81.88 262 ILE A C 1
ATOM 2099 O O . ILE A 1 262 ? -19.217 -1.561 10.790 1.00 81.88 262 ILE A O 1
ATOM 2103 N N . ILE A 1 263 ? -17.163 -1.252 11.652 1.00 84.06 263 ILE A N 1
ATOM 2104 C CA . ILE A 1 263 ? -16.464 -2.117 10.688 1.00 84.06 263 ILE A CA 1
ATOM 2105 C C . ILE A 1 263 ? -16.194 -3.522 11.215 1.00 84.06 263 ILE A C 1
ATOM 2107 O O . ILE A 1 263 ? -15.950 -4.415 10.404 1.00 84.06 263 ILE A O 1
ATOM 2111 N N . LYS A 1 264 ? -16.286 -3.760 12.529 1.00 87.06 264 LYS A N 1
ATOM 2112 C CA . LYS A 1 264 ? -16.166 -5.119 13.065 1.00 87.06 264 LYS A CA 1
ATOM 2113 C C . LYS A 1 264 ? -17.239 -6.021 12.471 1.00 87.06 264 LYS A C 1
ATOM 2115 O O . LYS A 1 264 ? -18.388 -5.632 12.258 1.00 87.06 264 LYS A O 1
ATOM 2120 N N . ASP A 1 265 ? -16.818 -7.234 12.154 1.00 87.94 265 ASP A N 1
ATOM 2121 C CA . ASP A 1 265 ? -17.604 -8.253 11.484 1.00 87.94 265 ASP A CA 1
ATOM 2122 C C . ASP A 1 265 ? -18.115 -7.888 10.080 1.00 87.94 265 ASP A C 1
ATOM 2124 O O . ASP A 1 265 ? -18.825 -8.685 9.455 1.00 87.94 265 ASP A O 1
ATOM 2128 N N . GLN A 1 266 ? -17.730 -6.728 9.543 1.00 89.06 266 GLN A N 1
ATOM 2129 C CA . GLN A 1 266 ? -18.122 -6.322 8.205 1.00 89.06 266 GLN A CA 1
ATOM 2130 C C . GLN A 1 266 ? -17.238 -6.965 7.143 1.00 89.06 266 GLN A C 1
ATOM 2132 O O . GLN A 1 266 ? -16.049 -7.239 7.336 1.00 89.06 266 GLN A O 1
ATOM 2137 N N . ARG A 1 267 ? -17.845 -7.167 5.974 1.00 88.00 267 ARG A N 1
ATOM 2138 C CA . ARG A 1 267 ? -17.144 -7.586 4.765 1.00 88.00 267 ARG A CA 1
ATOM 2139 C C . ARG A 1 267 ? -16.276 -6.445 4.238 1.00 88.00 267 ARG A C 1
ATOM 2141 O O . ARG A 1 267 ? -16.744 -5.314 4.096 1.00 88.00 267 ARG A O 1
ATOM 2148 N N . VAL A 1 268 ? -15.057 -6.791 3.850 1.00 89.94 268 VAL A N 1
ATOM 2149 C CA . VAL A 1 268 ? -14.123 -5.929 3.124 1.00 89.94 268 VAL A CA 1
ATOM 2150 C C . VAL A 1 268 ? -13.625 -6.638 1.873 1.00 89.94 268 VAL A C 1
ATOM 2152 O O . VAL A 1 268 ? -13.609 -7.869 1.806 1.00 89.94 268 VAL A O 1
ATOM 2155 N N . VAL A 1 269 ? -13.231 -5.853 0.875 1.00 90.25 269 VAL A N 1
ATOM 2156 C CA . VAL A 1 269 ? -12.720 -6.355 -0.404 1.00 90.25 269 VAL A CA 1
ATOM 2157 C C . VAL A 1 269 ? -11.257 -5.967 -0.546 1.00 90.25 269 VAL A C 1
ATOM 2159 O O . VAL A 1 269 ? -10.886 -4.821 -0.306 1.00 90.25 269 VAL A O 1
ATOM 2162 N N . VAL A 1 270 ? -10.428 -6.922 -0.955 1.00 90.25 270 VAL A N 1
ATOM 2163 C CA . VAL A 1 270 ? -8.978 -6.775 -1.091 1.00 90.25 270 VAL A CA 1
ATOM 2164 C C . VAL A 1 270 ? -8.574 -7.100 -2.534 1.00 90.25 270 VAL A C 1
ATOM 2166 O O . VAL A 1 270 ? -8.185 -8.240 -2.822 1.00 90.25 270 VAL A O 1
ATOM 2169 N N . PRO A 1 271 ? -8.729 -6.162 -3.486 1.00 89.31 271 PRO A N 1
ATOM 2170 C CA . PRO A 1 271 ? -8.198 -6.316 -4.831 1.00 89.31 271 PRO A CA 1
ATOM 2171 C C . PRO A 1 271 ? -6.678 -6.127 -4.818 1.00 89.31 271 PRO A C 1
ATOM 2173 O O . PRO A 1 271 ? -6.163 -5.226 -4.164 1.00 89.31 271 PRO A O 1
ATOM 2176 N N . GLY A 1 272 ? -5.949 -6.969 -5.540 1.00 88.19 272 GLY A N 1
ATOM 2177 C CA . GLY A 1 272 ? -4.494 -6.906 -5.579 1.00 88.19 272 GLY A CA 1
ATOM 2178 C C . GLY A 1 272 ? -3.882 -7.828 -6.615 1.00 88.19 272 GLY A C 1
ATOM 2179 O O . GLY A 1 272 ? -4.517 -8.764 -7.095 1.00 88.19 272 GLY A O 1
ATOM 2180 N N . TYR A 1 273 ? -2.638 -7.560 -6.975 1.00 83.06 273 TYR A N 1
ATOM 2181 C CA . TYR A 1 273 ? -1.912 -8.339 -7.964 1.00 83.06 273 TYR A CA 1
ATOM 2182 C C . TYR A 1 273 ? -1.249 -9.526 -7.284 1.00 83.06 273 TYR A C 1
ATOM 2184 O O . TYR A 1 273 ? -0.431 -9.376 -6.382 1.00 83.06 273 TYR A O 1
ATOM 2192 N N . ALA A 1 274 ? -1.590 -10.727 -7.731 1.00 75.50 274 ALA A N 1
ATOM 2193 C CA . ALA A 1 274 ? -0.929 -11.941 -7.285 1.00 75.50 274 ALA A CA 1
ATOM 2194 C C . ALA A 1 274 ? -0.007 -12.420 -8.397 1.00 75.50 274 ALA A C 1
ATOM 2196 O O . ALA A 1 274 ? -0.476 -12.760 -9.485 1.00 75.50 274 ALA A O 1
ATOM 2197 N N . TYR A 1 275 ? 1.299 -12.468 -8.123 1.00 63.09 275 TYR A N 1
ATOM 2198 C CA . TYR A 1 275 ? 2.218 -13.061 -9.079 1.00 63.09 275 TYR A CA 1
ATOM 2199 C C . TYR A 1 275 ? 2.115 -14.587 -8.990 1.00 63.09 275 TYR A C 1
ATOM 2201 O O . TYR A 1 275 ? 1.701 -15.197 -9.940 1.00 63.09 275 TYR A O 1
ATOM 2209 N N . GLN A 1 276 ? 2.262 -15.279 -7.864 1.00 58.03 276 GLN A N 1
ATOM 2210 C CA . GLN A 1 276 ? 2.422 -16.755 -7.907 1.00 58.03 276 GLN A CA 1
ATOM 2211 C C . GLN A 1 276 ? 1.218 -17.637 -8.335 1.00 58.03 276 GLN A C 1
ATOM 2213 O O . GLN A 1 276 ? 1.345 -18.860 -8.319 1.00 58.03 276 GLN A O 1
ATOM 2218 N N . ALA A 1 277 ? 0.078 -17.090 -8.766 1.00 50.53 277 ALA A N 1
ATOM 2219 C CA . ALA A 1 277 ? -1.122 -17.874 -9.082 1.00 50.53 277 ALA A CA 1
ATOM 2220 C C . ALA A 1 277 ? -0.966 -18.895 -10.241 1.00 50.53 277 ALA A C 1
ATOM 2222 O O . ALA A 1 277 ? -1.805 -19.787 -10.355 1.00 50.53 277 ALA A O 1
ATOM 2223 N N . ILE A 1 278 ? 0.075 -18.795 -11.090 1.00 47.12 278 ILE A N 1
ATOM 2224 C CA . ILE A 1 278 ? 0.290 -19.672 -12.272 1.00 47.12 278 ILE A CA 1
ATOM 2225 C C . ILE A 1 278 ? 1.771 -20.022 -12.589 1.00 47.12 278 ILE A C 1
ATOM 2227 O O . ILE A 1 278 ? 2.085 -20.401 -13.713 1.00 47.12 278 ILE A O 1
ATOM 2231 N N . GLY A 1 279 ? 2.707 -19.922 -11.634 1.00 45.50 279 GLY A N 1
ATOM 2232 C CA . GLY A 1 279 ? 4.138 -20.254 -11.855 1.00 45.50 279 GLY A CA 1
ATOM 2233 C C . GLY A 1 279 ? 5.019 -19.063 -12.282 1.00 45.50 279 GLY A C 1
ATOM 2234 O O . GLY A 1 279 ? 4.634 -17.918 -12.076 1.00 45.50 279 GLY A O 1
ATOM 2235 N N . SER A 1 280 ? 6.222 -19.276 -12.840 1.00 39.59 280 SER A N 1
ATOM 2236 C CA . SER A 1 280 ? 7.176 -18.190 -13.188 1.00 39.59 280 SER A CA 1
ATOM 2237 C C . SER A 1 280 ? 6.687 -17.250 -14.304 1.00 39.59 280 SER A C 1
ATOM 2239 O O . SER A 1 280 ? 7.032 -16.070 -14.296 1.00 39.59 280 SER A O 1
ATOM 2241 N N . SER A 1 281 ? 5.823 -17.741 -15.200 1.00 41.06 281 SER A N 1
ATOM 2242 C CA . SER A 1 281 ? 5.137 -16.974 -16.261 1.00 41.06 281 SER A CA 1
ATOM 2243 C C . SER A 1 281 ? 4.136 -15.948 -15.724 1.00 41.06 281 SER A C 1
ATOM 2245 O O . SER A 1 281 ? 3.692 -15.048 -16.426 1.00 41.06 281 SER A O 1
ATOM 2247 N N . SER A 1 282 ? 3.776 -16.056 -14.452 1.00 44.25 282 SER A N 1
ATOM 2248 C CA . SER A 1 282 ? 2.749 -15.227 -13.836 1.00 44.25 282 SER A CA 1
ATOM 2249 C C . SER A 1 282 ? 3.074 -13.744 -13.710 1.00 44.25 282 SER A C 1
ATOM 2251 O O . SER A 1 282 ? 2.172 -12.911 -13.619 1.00 44.25 282 SER A O 1
ATOM 2253 N N . PHE A 1 283 ? 4.361 -13.402 -13.731 1.00 43.94 283 PHE A N 1
ATOM 2254 C CA . PHE A 1 283 ? 4.770 -12.009 -13.777 1.00 43.94 283 PHE A CA 1
ATOM 2255 C C . PHE A 1 283 ? 4.649 -11.406 -15.171 1.00 43.94 283 PHE A C 1
ATOM 2257 O O . PHE A 1 283 ? 4.695 -10.195 -15.318 1.00 43.94 283 PHE A O 1
ATOM 2264 N N . GLU A 1 284 ? 4.488 -12.228 -16.201 1.00 48.12 284 GLU A N 1
ATOM 2265 C CA . GLU A 1 284 ? 4.208 -11.744 -17.549 1.00 48.12 284 GLU A CA 1
ATOM 2266 C C . GLU A 1 284 ? 2.708 -11.435 -17.704 1.00 48.12 284 GLU A C 1
ATOM 2268 O O . GLU A 1 284 ? 2.346 -10.554 -18.479 1.00 48.12 284 GLU A O 1
ATOM 2273 N N . GLU A 1 285 ? 1.847 -12.093 -16.914 1.00 53.59 285 GLU A N 1
ATOM 2274 C CA . GLU A 1 285 ? 0.380 -12.019 -17.026 1.00 53.59 285 GLU A CA 1
ATOM 2275 C C . GLU A 1 285 ? -0.314 -11.134 -15.970 1.00 53.59 285 GLU A C 1
ATOM 2277 O O . GLU A 1 285 ? -1.491 -10.816 -16.150 1.00 53.59 285 GLU A O 1
ATOM 2282 N N . PHE A 1 286 ? 0.393 -10.726 -14.898 1.00 61.72 286 PHE A N 1
ATOM 2283 C CA . PHE A 1 286 ? -0.056 -9.798 -13.840 1.00 61.72 286 PHE A CA 1
ATOM 2284 C C . PHE A 1 286 ? -1.550 -9.917 -13.509 1.00 61.72 286 PHE A C 1
ATOM 2286 O O . PHE A 1 286 ? -2.367 -9.058 -13.851 1.00 61.72 286 PHE A O 1
ATOM 2293 N N . ARG A 1 287 ? -1.909 -11.002 -12.826 1.00 72.06 287 ARG A N 1
ATOM 2294 C CA . ARG A 1 287 ? -3.300 -11.299 -12.503 1.00 72.06 287 ARG A CA 1
ATOM 2295 C C . ARG A 1 287 ? -3.778 -10.463 -11.314 1.00 72.06 287 ARG A C 1
ATOM 2297 O O . ARG A 1 287 ? -3.326 -10.663 -10.184 1.00 72.06 287 ARG A O 1
ATOM 2304 N N . LEU A 1 288 ? -4.722 -9.557 -11.561 1.00 78.62 288 LEU A N 1
ATOM 2305 C CA . LEU A 1 288 ? -5.443 -8.845 -10.505 1.00 78.62 288 LEU A CA 1
ATOM 2306 C C . LEU A 1 288 ? -6.487 -9.799 -9.914 1.00 78.62 288 LEU A C 1
ATOM 2308 O O . LEU A 1 288 ? -7.442 -10.168 -10.595 1.00 78.62 288 LEU A O 1
ATOM 2312 N N . LEU A 1 289 ? -6.295 -10.212 -8.664 1.00 80.25 289 LEU A N 1
ATOM 2313 C CA . LEU A 1 289 ? -7.234 -11.019 -7.890 1.00 80.25 289 LEU A CA 1
ATOM 2314 C C . LEU A 1 289 ? -8.042 -10.117 -6.969 1.00 80.25 289 LEU A C 1
ATOM 2316 O O . LEU A 1 289 ? -7.494 -9.215 -6.338 1.00 80.25 289 LEU A O 1
ATOM 2320 N N . THR A 1 290 ? -9.326 -10.411 -6.814 1.00 81.19 290 THR A N 1
ATOM 2321 C CA . THR A 1 290 ? -10.128 -9.806 -5.750 1.00 81.19 290 THR A CA 1
ATOM 2322 C C . THR A 1 290 ? -10.436 -10.858 -4.698 1.00 81.19 290 THR A C 1
ATOM 2324 O O . THR A 1 290 ? -10.609 -12.039 -5.005 1.00 81.19 290 THR A O 1
ATOM 2327 N N . LYS A 1 291 ? -10.398 -10.452 -3.429 1.00 81.06 291 LYS A N 1
ATOM 2328 C CA . LYS A 1 291 ? -10.632 -11.347 -2.301 1.00 81.06 291 LYS A CA 1
ATOM 2329 C C . LYS A 1 291 ? -11.560 -10.690 -1.305 1.00 81.06 291 LYS A C 1
ATOM 2331 O O . LYS A 1 291 ? -11.360 -9.533 -0.950 1.00 81.06 291 LYS A O 1
ATOM 2336 N N . ASP A 1 292 ? -12.508 -11.466 -0.815 1.00 85.19 292 ASP A N 1
ATOM 2337 C CA . ASP A 1 292 ? -13.333 -11.067 0.308 1.00 85.19 292 ASP A CA 1
ATOM 2338 C C . ASP A 1 292 ? -12.662 -11.468 1.618 1.00 85.19 292 ASP A C 1
ATOM 2340 O O . ASP A 1 292 ? -12.117 -12.568 1.763 1.00 85.19 292 ASP A O 1
ATOM 2344 N N . ALA A 1 293 ? -12.726 -10.563 2.581 1.00 85.06 293 ALA A N 1
ATOM 2345 C CA . ALA A 1 293 ? -12.328 -10.820 3.949 1.00 85.06 293 ALA A CA 1
ATOM 2346 C C . ALA A 1 293 ? -13.361 -10.223 4.904 1.00 85.06 293 ALA A C 1
ATOM 2348 O O . ALA A 1 293 ? -14.232 -9.439 4.511 1.00 85.06 293 ALA A O 1
ATOM 2349 N N . LYS A 1 294 ? -13.267 -10.612 6.168 1.00 87.88 294 LYS A N 1
ATOM 2350 C CA . LYS A 1 294 ? -14.088 -10.075 7.245 1.00 87.88 294 LYS A CA 1
ATOM 2351 C C . LYS A 1 294 ? -13.173 -9.419 8.266 1.00 87.88 294 LYS A C 1
ATOM 2353 O O . LYS A 1 294 ? -12.175 -10.022 8.652 1.00 87.88 294 LYS A O 1
ATOM 2358 N N . VAL A 1 295 ? -13.490 -8.201 8.689 1.00 88.19 295 VAL A N 1
ATOM 2359 C CA . VAL A 1 295 ? -12.745 -7.547 9.775 1.00 88.19 295 VAL A CA 1
ATOM 2360 C C . VAL A 1 295 ? -13.122 -8.225 11.085 1.00 88.19 295 VAL A C 1
ATOM 2362 O O . VAL A 1 295 ? -14.305 -8.311 11.417 1.00 88.19 295 VAL A O 1
ATOM 2365 N N . THR A 1 296 ? -12.132 -8.724 11.816 1.00 87.69 296 THR A N 1
ATOM 2366 C CA . THR A 1 296 ? -12.348 -9.414 13.095 1.00 87.69 296 THR A CA 1
ATOM 2367 C C . THR A 1 296 ? -12.086 -8.497 14.275 1.00 87.69 296 THR A C 1
ATOM 2369 O O . THR A 1 296 ? -12.879 -8.483 15.213 1.00 87.69 296 THR A O 1
ATOM 2372 N N . GLU A 1 297 ? -11.024 -7.698 14.210 1.00 87.44 297 GLU A N 1
ATOM 2373 C CA . GLU A 1 297 ? -10.646 -6.753 15.258 1.00 87.44 297 GLU A CA 1
ATOM 2374 C C . GLU A 1 297 ? -9.947 -5.518 14.679 1.00 87.44 297 GLU A C 1
ATOM 2376 O O . GLU A 1 297 ? -9.440 -5.524 13.554 1.00 87.44 297 GLU A O 1
ATOM 2381 N N . VAL A 1 298 ? -9.919 -4.451 15.475 1.00 87.00 298 VAL A N 1
ATOM 2382 C CA . VAL A 1 298 ? -9.149 -3.230 15.222 1.00 87.00 298 VAL A CA 1
ATOM 2383 C C . VAL A 1 298 ? -8.444 -2.860 16.521 1.00 87.00 298 VAL A C 1
ATOM 2385 O O . VAL A 1 298 ? -9.073 -2.815 17.577 1.00 87.00 298 VAL A O 1
ATOM 2388 N N . TYR A 1 299 ? -7.150 -2.587 16.436 1.00 87.38 299 TYR A N 1
ATOM 2389 C CA . TYR A 1 299 ? -6.288 -2.292 17.573 1.00 87.38 299 TYR A CA 1
ATOM 2390 C C . TYR A 1 299 ? -5.771 -0.861 17.485 1.00 87.38 299 TYR A C 1
ATOM 2392 O O . TYR A 1 299 ? -5.474 -0.379 16.392 1.00 87.38 299 TYR A O 1
ATOM 2400 N N . ALA A 1 300 ? -5.653 -0.200 18.633 1.00 88.06 300 ALA A N 1
ATOM 2401 C CA . ALA A 1 300 ? -4.873 1.025 18.774 1.00 88.06 300 ALA A CA 1
ATOM 2402 C C . ALA A 1 300 ? -3.385 0.692 18.983 1.00 88.06 300 ALA A C 1
ATOM 2404 O O . ALA A 1 300 ? -3.039 -0.461 19.259 1.00 88.06 300 ALA A O 1
ATOM 2405 N N . GLY A 1 301 ? -2.518 1.692 18.823 1.00 86.94 301 GLY A N 1
ATOM 2406 C CA . GLY A 1 301 ? -1.101 1.582 19.166 1.00 86.94 301 GLY A CA 1
ATOM 2407 C C . GLY A 1 301 ? -0.866 1.632 20.673 1.00 86.94 301 GLY A C 1
ATOM 2408 O O . GLY A 1 301 ? -1.777 1.903 21.456 1.00 86.94 301 GLY A O 1
ATOM 2409 N N . ASP A 1 302 ? 0.369 1.352 21.077 1.00 87.69 302 ASP A N 1
ATOM 2410 C CA . ASP A 1 302 ? 0.799 1.376 22.476 1.00 87.69 302 ASP A CA 1
ATOM 2411 C C . ASP A 1 302 ? 1.490 2.689 22.874 1.00 87.69 302 ASP A C 1
ATOM 2413 O O . ASP A 1 302 ? 1.869 2.833 24.039 1.00 87.69 302 ASP A O 1
ATOM 2417 N N . LYS A 1 303 ? 1.678 3.624 21.929 1.00 90.31 303 LYS A N 1
ATOM 2418 C CA . LYS A 1 303 ? 2.309 4.917 22.199 1.00 90.31 303 LYS A CA 1
ATOM 2419 C C . LYS A 1 303 ? 1.855 6.030 21.247 1.00 90.31 303 LYS A C 1
ATOM 2421 O O . LYS A 1 303 ? 1.033 6.862 21.621 1.00 90.31 303 LYS A O 1
ATOM 2426 N N . ALA A 1 304 ? 2.392 6.099 20.030 1.00 89.44 304 ALA A N 1
ATOM 2427 C CA . ALA A 1 304 ? 2.073 7.182 19.098 1.00 89.44 304 ALA A CA 1
ATOM 2428 C C . ALA A 1 304 ? 0.637 7.092 18.558 1.00 89.44 304 ALA A C 1
ATOM 2430 O O . ALA A 1 304 ? 0.062 8.117 18.200 1.00 89.44 304 ALA A O 1
ATOM 2431 N N . PHE A 1 305 ? 0.049 5.889 18.531 1.00 90.19 305 PHE A N 1
ATOM 2432 C CA . PHE A 1 305 ? -1.296 5.653 17.994 1.00 90.19 305 PHE A CA 1
ATOM 2433 C C . PHE A 1 305 ? -2.307 5.189 19.058 1.00 90.19 305 PHE A C 1
ATOM 2435 O O . PHE A 1 305 ? -3.250 4.471 18.728 1.00 90.19 305 PHE A O 1
ATOM 2442 N N . GLU A 1 306 ? -2.146 5.585 20.327 1.00 89.00 306 GLU A N 1
ATOM 2443 C CA . GLU A 1 306 ? -3.043 5.193 21.438 1.00 89.00 306 GLU A CA 1
ATOM 2444 C C . GLU A 1 306 ? -4.532 5.506 21.172 1.00 89.00 306 GLU A C 1
ATOM 2446 O O . GLU A 1 306 ? -5.419 4.769 21.602 1.00 89.00 306 GLU A O 1
ATOM 2451 N N . GLU A 1 307 ? -4.815 6.574 20.422 1.00 87.94 307 GLU A N 1
ATOM 2452 C CA . GLU A 1 307 ? -6.176 7.051 20.127 1.00 87.94 307 GLU A CA 1
ATOM 2453 C C . GLU A 1 307 ? -6.558 6.915 18.643 1.00 87.94 307 GLU A C 1
ATOM 2455 O O . GLU A 1 307 ? -7.579 7.454 18.204 1.00 87.94 307 GLU A O 1
ATOM 2460 N N . THR A 1 308 ? -5.769 6.169 17.864 1.00 87.81 308 THR A N 1
ATOM 2461 C CA . THR A 1 308 ? -5.943 6.020 16.413 1.00 87.81 308 THR A CA 1
ATOM 2462 C C . THR A 1 308 ? -6.024 4.550 16.035 1.00 87.81 308 THR A C 1
ATOM 2464 O O . THR A 1 308 ? -5.265 3.743 16.570 1.00 87.81 308 THR A O 1
ATOM 2467 N N . PRO A 1 309 ? -6.939 4.145 15.125 1.00 88.81 309 PRO A N 1
ATOM 2468 C CA . PRO A 1 309 ? -6.940 2.777 14.636 1.00 88.81 309 PRO A CA 1
ATOM 2469 C C . PRO A 1 309 ? -5.580 2.518 14.014 1.00 88.81 309 PRO A C 1
ATOM 2471 O O . PRO A 1 309 ? -5.226 3.186 13.047 1.00 88.81 309 PRO A O 1
ATOM 2474 N N . TYR A 1 310 ? -4.823 1.587 14.570 1.00 88.69 310 TYR A N 1
ATOM 2475 C CA . TYR A 1 310 ? -3.430 1.369 14.223 1.00 88.69 310 TYR A CA 1
ATOM 2476 C C . TYR A 1 310 ? -3.259 0.148 13.327 1.00 88.69 310 TYR A C 1
ATOM 2478 O O . TYR A 1 310 ? -2.683 0.222 12.238 1.00 88.69 310 TYR A O 1
ATOM 2486 N N . VAL A 1 311 ? -3.865 -0.959 13.747 1.00 89.19 311 VAL A N 1
ATOM 2487 C CA . VAL A 1 311 ? -3.832 -2.231 13.033 1.00 89.19 311 VAL A CA 1
ATOM 2488 C C . VAL A 1 311 ? -5.243 -2.781 12.911 1.00 89.19 311 VAL A C 1
ATOM 2490 O O . VAL A 1 311 ? -6.033 -2.711 13.851 1.00 89.19 311 VAL A O 1
ATOM 2493 N N . LEU A 1 312 ? -5.567 -3.341 11.751 1.00 88.50 312 LEU A N 1
ATOM 2494 C CA . LEU A 1 312 ? -6.796 -4.099 11.536 1.00 88.50 312 LEU A CA 1
ATOM 2495 C C . LEU A 1 312 ? -6.461 -5.580 11.348 1.00 88.50 312 LEU A C 1
ATOM 2497 O O . LEU A 1 312 ? -5.499 -5.934 10.665 1.00 88.50 312 LEU A O 1
ATOM 2501 N N . GLU A 1 313 ? -7.264 -6.446 11.955 1.00 87.62 313 GLU A N 1
ATOM 2502 C CA . GLU A 1 313 ? -7.209 -7.888 11.748 1.00 87.62 313 GLU A CA 1
ATOM 2503 C C . GLU A 1 313 ? -8.306 -8.286 10.759 1.00 87.62 313 GLU A C 1
ATOM 2505 O O . GLU A 1 313 ? -9.461 -7.859 10.868 1.00 87.62 313 GLU A O 1
ATOM 2510 N N . THR A 1 314 ? -7.948 -9.114 9.777 1.00 84.81 314 THR A N 1
ATOM 2511 C CA . THR A 1 314 ? -8.929 -9.706 8.862 1.00 84.81 314 THR A CA 1
ATOM 2512 C C . THR A 1 314 ? -8.864 -11.221 8.874 1.00 84.81 314 THR A C 1
ATOM 2514 O O . THR A 1 314 ? -7.791 -11.822 8.777 1.00 84.81 314 THR A O 1
ATOM 2517 N N . GLU A 1 315 ? -10.038 -11.842 8.920 1.00 81.94 315 GLU A N 1
ATOM 2518 C CA . GLU A 1 315 ? -10.213 -13.247 8.597 1.00 81.94 315 GLU A CA 1
ATOM 2519 C C . GLU A 1 315 ? -10.417 -13.374 7.090 1.00 81.94 315 GLU A C 1
ATOM 2521 O O . GLU A 1 315 ? -11.347 -12.815 6.499 1.00 81.94 315 GLU A O 1
ATOM 2526 N N . SER A 1 316 ? -9.530 -14.126 6.450 1.00 70.38 316 SER A N 1
ATOM 2527 C CA . SER A 1 316 ? -9.648 -14.456 5.040 1.00 70.38 316 SER A CA 1
ATOM 2528 C C . SER A 1 316 ? -9.232 -15.911 4.841 1.00 70.38 316 SER A C 1
ATOM 2530 O O . SER A 1 316 ? -8.267 -16.367 5.453 1.00 70.38 316 SER A O 1
ATOM 2532 N N . SER A 1 317 ? -9.956 -16.668 4.007 1.00 57.97 317 SER A N 1
ATOM 2533 C CA . SER A 1 317 ? -9.556 -18.044 3.671 1.00 57.97 317 SER A CA 1
ATOM 2534 C C . SER A 1 317 ? -8.116 -18.049 3.145 1.00 57.97 317 SER A C 1
ATOM 2536 O O . SER A 1 317 ? -7.757 -17.095 2.454 1.00 57.97 317 SER A O 1
ATOM 2538 N N . PRO A 1 318 ? -7.277 -19.052 3.456 1.00 53.00 318 PRO A N 1
ATOM 2539 C CA . PRO A 1 318 ? -5.854 -19.014 3.132 1.00 53.00 318 PRO A CA 1
ATOM 2540 C C . PRO A 1 318 ? -5.633 -18.686 1.654 1.00 53.00 318 PRO A C 1
ATOM 2542 O O . PRO A 1 318 ? -6.161 -19.343 0.761 1.00 53.00 318 PRO A O 1
ATOM 2545 N N . ASP A 1 319 ? -4.873 -17.621 1.428 1.00 56.06 319 ASP A N 1
ATOM 2546 C CA . ASP A 1 319 ? -4.421 -17.172 0.119 1.00 56.06 319 ASP A CA 1
ATOM 2547 C C . ASP A 1 319 ? -2.909 -17.031 0.239 1.00 56.06 319 ASP A C 1
ATOM 2549 O O . ASP A 1 319 ? -2.421 -16.219 1.023 1.00 56.06 319 ASP A O 1
ATOM 2553 N N . ALA A 1 320 ? -2.187 -17.909 -0.450 1.00 52.81 320 ALA A N 1
ATOM 2554 C CA . ALA A 1 320 ? -0.739 -18.036 -0.352 1.00 52.81 320 ALA A CA 1
ATOM 2555 C C . ALA A 1 320 ? -0.037 -17.510 -1.612 1.00 52.81 320 ALA A C 1
ATOM 2557 O O . ALA A 1 320 ? 1.079 -17.929 -1.912 1.00 52.81 320 ALA A O 1
ATOM 2558 N N . TYR A 1 321 ? -0.682 -16.634 -2.391 1.00 67.06 321 TYR A N 1
ATOM 2559 C CA . TYR A 1 321 ? -0.041 -16.103 -3.589 1.00 67.06 321 TYR A CA 1
ATOM 2560 C C . TYR A 1 321 ? 0.842 -14.896 -3.255 1.00 67.06 321 TYR A C 1
ATOM 2562 O O . TYR A 1 321 ? 0.364 -13.843 -2.828 1.00 67.06 321 TYR A O 1
ATOM 2570 N N . GLY A 1 322 ? 2.148 -15.031 -3.506 1.00 72.06 322 GLY A N 1
ATOM 2571 C CA . GLY A 1 322 ? 3.080 -13.904 -3.449 1.00 72.06 322 GLY A CA 1
ATOM 2572 C C . GLY A 1 322 ? 2.676 -12.763 -4.397 1.00 72.06 322 GLY A C 1
ATOM 2573 O O . GLY A 1 322 ? 2.083 -13.000 -5.452 1.00 72.06 322 GLY A O 1
ATOM 2574 N N . GLY A 1 323 ? 3.026 -11.521 -4.038 1.00 76.12 323 GLY A N 1
ATOM 2575 C CA . GLY A 1 323 ? 2.725 -10.294 -4.804 1.00 76.12 323 GLY A CA 1
ATOM 2576 C C . GLY A 1 323 ? 1.598 -9.440 -4.230 1.00 76.12 323 GLY A C 1
ATOM 2577 O O . GLY A 1 323 ? 1.464 -8.271 -4.585 1.00 76.12 323 GLY A O 1
ATOM 2578 N N . ARG A 1 324 ? 0.822 -9.996 -3.297 1.00 84.62 324 ARG A N 1
ATOM 2579 C CA . ARG A 1 324 ? -0.323 -9.306 -2.695 1.00 84.62 324 ARG A CA 1
ATOM 2580 C C . ARG A 1 324 ? 0.052 -8.238 -1.665 1.00 84.62 324 ARG A C 1
ATOM 2582 O O . ARG A 1 324 ? -0.815 -7.450 -1.303 1.00 84.62 324 ARG A O 1
ATOM 2589 N N . SER A 1 325 ? 1.295 -8.191 -1.197 1.00 89.56 325 SER A N 1
ATOM 2590 C CA . SER A 1 325 ? 1.810 -7.108 -0.354 1.00 89.56 325 SER A CA 1
ATOM 2591 C C . SER A 1 325 ? 1.469 -5.735 -0.927 1.00 89.56 325 SER A C 1
ATOM 2593 O O . SER A 1 325 ? 1.844 -5.462 -2.062 1.00 89.56 325 SER A O 1
ATOM 2595 N N . GLY A 1 326 ? 0.776 -4.875 -0.186 1.00 92.88 326 GLY A N 1
ATOM 2596 C CA . GLY A 1 326 ? 0.319 -3.573 -0.685 1.00 92.88 326 GLY A CA 1
ATOM 2597 C C . GLY A 1 326 ? -1.057 -3.576 -1.330 1.00 92.88 326 GLY A C 1
ATOM 2598 O O . GLY A 1 326 ? -1.477 -2.542 -1.841 1.00 92.88 326 GLY A O 1
ATOM 2599 N N . SER A 1 327 ? -1.786 -4.699 -1.317 1.00 93.00 327 SER A N 1
ATOM 2600 C CA . SER A 1 327 ? -3.165 -4.704 -1.822 1.00 93.00 327 SER A CA 1
ATOM 2601 C C . SER A 1 327 ? -4.033 -3.797 -0.944 1.00 93.00 327 SER A C 1
ATOM 2603 O O . SER A 1 327 ? -4.052 -3.997 0.273 1.00 93.00 327 SER A O 1
ATOM 2605 N N . PRO A 1 328 ? -4.772 -2.830 -1.503 1.00 94.56 328 PRO A N 1
ATOM 2606 C CA . PRO A 1 328 ? -5.696 -2.019 -0.720 1.00 94.56 328 PRO A CA 1
ATOM 2607 C C . PRO A 1 328 ? -6.814 -2.861 -0.102 1.00 94.56 328 PRO A C 1
ATOM 2609 O O . PRO A 1 328 ? -7.309 -3.808 -0.710 1.00 94.56 328 PRO A O 1
ATOM 2612 N N . ILE A 1 329 ? -7.242 -2.478 1.097 1.00 93.56 329 ILE A N 1
ATOM 2613 C CA . ILE A 1 329 ? -8.397 -3.053 1.790 1.00 93.56 329 ILE A CA 1
ATOM 2614 C C . ILE A 1 329 ? -9.523 -2.027 1.741 1.00 93.56 329 ILE A C 1
ATOM 2616 O O . ILE A 1 329 ? -9.378 -0.918 2.259 1.00 93.56 329 ILE A O 1
ATOM 2620 N N . PHE A 1 330 ? -10.644 -2.400 1.125 1.00 93.00 330 PHE A N 1
ATOM 2621 C CA . PHE A 1 330 ? -11.795 -1.527 0.933 1.00 93.00 330 PHE A CA 1
ATOM 2622 C C . PHE A 1 330 ? -12.987 -1.931 1.797 1.00 93.00 330 PHE A C 1
ATOM 2624 O O . PHE A 1 330 ? -13.449 -3.073 1.743 1.00 93.00 330 PHE A O 1
ATOM 2631 N N . TYR A 1 331 ? -13.558 -0.956 2.501 1.00 91.31 331 TYR A N 1
ATOM 2632 C CA . TYR A 1 331 ? -14.872 -1.049 3.135 1.00 91.31 331 TYR A CA 1
ATOM 2633 C C . TYR A 1 331 ? -15.835 -0.081 2.445 1.00 91.31 331 TYR A C 1
ATOM 2635 O O . TYR A 1 331 ? -15.574 1.119 2.381 1.00 91.31 331 TYR A O 1
ATOM 2643 N N . LYS A 1 332 ? -16.940 -0.597 1.889 1.00 89.56 332 LYS A N 1
ATOM 2644 C CA . LYS A 1 332 ? -17.942 0.196 1.141 1.00 89.56 332 LYS A CA 1
ATOM 2645 C C . LYS A 1 332 ? -17.342 1.107 0.050 1.00 89.56 332 LYS A C 1
ATOM 2647 O O . LYS A 1 332 ? -17.867 2.183 -0.217 1.00 89.56 332 LYS A O 1
ATOM 2652 N N . GLY A 1 333 ? -16.241 0.684 -0.570 1.00 89.50 333 GLY A N 1
ATOM 2653 C CA . GLY A 1 333 ? -15.542 1.451 -1.606 1.00 89.50 333 GLY A CA 1
ATOM 2654 C C . GLY A 1 333 ? -14.497 2.447 -1.107 1.00 89.50 333 GLY A C 1
ATOM 2655 O O . GLY A 1 333 ? -13.831 3.076 -1.924 1.00 89.50 333 GLY A O 1
ATOM 2656 N N . TYR A 1 334 ? -14.314 2.569 0.208 1.00 92.38 334 TYR A N 1
ATOM 2657 C CA . TYR A 1 334 ? -13.297 3.424 0.811 1.00 92.38 334 TYR A CA 1
ATOM 2658 C C . TYR A 1 334 ? -12.099 2.608 1.273 1.00 92.38 334 TYR A C 1
ATOM 2660 O O . TYR A 1 334 ? -12.260 1.557 1.896 1.00 92.38 334 TYR A O 1
ATOM 2668 N N . LEU A 1 335 ? -10.901 3.104 0.981 1.00 93.81 335 LEU A N 1
ATOM 2669 C CA . LEU A 1 335 ? -9.651 2.542 1.469 1.00 93.81 335 LEU A CA 1
ATOM 2670 C C . LEU A 1 335 ? -9.587 2.685 2.994 1.00 93.81 335 LEU A C 1
ATOM 2672 O O . LEU A 1 335 ? -9.725 3.797 3.507 1.00 93.81 335 LEU A O 1
ATOM 2676 N N . ILE A 1 336 ? -9.361 1.569 3.691 1.00 93.38 336 ILE A N 1
ATOM 2677 C CA . ILE A 1 336 ? -9.223 1.510 5.157 1.00 93.38 336 ILE A CA 1
ATOM 2678 C C . ILE A 1 336 ? -7.872 0.950 5.627 1.00 93.38 336 ILE A C 1
ATOM 2680 O O . ILE A 1 336 ? -7.530 1.087 6.798 1.00 93.38 336 ILE A O 1
ATOM 2684 N N . GLY A 1 337 ? -7.077 0.346 4.740 1.00 94.06 337 GLY A N 1
ATOM 2685 C CA . GLY A 1 337 ? -5.755 -0.179 5.086 1.00 94.06 337 GLY A CA 1
ATOM 2686 C C . GLY A 1 337 ? -5.064 -0.907 3.937 1.00 94.06 337 GLY A C 1
ATOM 2687 O O . GLY A 1 337 ? -5.569 -0.920 2.811 1.00 94.06 337 GLY A O 1
ATOM 2688 N N . LEU A 1 338 ? -3.914 -1.514 4.232 1.00 94.12 338 LEU A N 1
ATOM 2689 C CA . LEU A 1 338 ? -3.077 -2.230 3.265 1.00 94.12 338 LEU A CA 1
ATOM 2690 C C . LEU A 1 338 ? -2.794 -3.661 3.698 1.00 94.12 338 LEU A C 1
ATOM 2692 O O . LEU A 1 338 ? -2.358 -3.907 4.818 1.00 94.12 338 LEU A O 1
ATOM 2696 N N . PHE A 1 339 ? -2.963 -4.595 2.771 1.00 90.94 339 PHE A N 1
ATOM 2697 C CA . PHE A 1 339 ? -2.678 -6.000 2.994 1.00 90.94 339 PHE A CA 1
ATOM 2698 C C . PHE A 1 339 ? -1.165 -6.283 2.995 1.00 90.94 339 PHE A C 1
ATOM 2700 O O . PHE A 1 339 ? -0.507 -6.136 1.966 1.00 90.94 339 PHE A O 1
ATOM 2707 N N . GLN A 1 340 ? -0.617 -6.752 4.114 1.00 85.81 340 GLN A N 1
ATOM 2708 C CA . GLN A 1 340 ? 0.810 -7.005 4.314 1.00 85.81 340 GLN A CA 1
ATOM 2709 C C . GLN A 1 340 ? 1.277 -8.351 3.749 1.00 85.81 340 GLN A C 1
ATOM 2711 O O . GLN A 1 340 ? 2.422 -8.478 3.328 1.00 85.81 340 GLN A O 1
ATOM 2716 N N . SER A 1 341 ? 0.408 -9.363 3.666 1.00 71.19 341 SER A N 1
ATOM 2717 C CA . SER A 1 341 ? 0.713 -10.736 3.202 1.00 71.19 341 SER A CA 1
ATOM 2718 C C . SER A 1 341 ? 1.824 -11.505 3.951 1.00 71.19 341 SER A C 1
ATOM 2720 O O . SER A 1 341 ? 1.898 -12.726 3.826 1.00 71.19 341 SER A O 1
ATOM 2722 N N . ARG A 1 342 ? 2.645 -10.829 4.765 1.00 68.62 342 ARG A N 1
ATOM 2723 C CA . ARG A 1 342 ? 3.566 -11.402 5.749 1.00 68.62 342 ARG A CA 1
ATOM 2724 C C . ARG A 1 342 ? 2.902 -11.393 7.124 1.00 68.62 342 ARG A C 1
ATOM 2726 O O . ARG A 1 342 ? 2.155 -10.477 7.455 1.00 68.62 342 ARG A O 1
ATOM 2733 N N . ILE A 1 343 ? 3.174 -12.422 7.917 1.00 64.50 343 ILE A N 1
ATOM 2734 C CA . ILE A 1 343 ? 2.761 -12.488 9.319 1.00 64.50 343 ILE A CA 1
ATOM 2735 C C . ILE A 1 343 ? 3.988 -12.200 10.168 1.00 64.50 343 ILE A C 1
ATOM 2737 O O . ILE A 1 343 ? 5.029 -12.822 9.962 1.00 64.50 343 ILE A O 1
ATOM 2741 N N . ILE A 1 344 ? 3.855 -11.296 11.137 1.00 56.38 344 ILE A N 1
ATOM 2742 C CA . ILE A 1 344 ? 4.793 -11.227 12.257 1.00 56.38 344 ILE A CA 1
ATOM 2743 C C . ILE A 1 344 ? 4.477 -12.444 13.134 1.00 56.38 344 ILE A C 1
ATOM 2745 O O . ILE A 1 344 ? 3.367 -12.531 13.660 1.00 56.38 344 ILE A O 1
ATOM 2749 N N . PRO A 1 345 ? 5.369 -13.445 13.214 1.00 46.38 345 PRO A N 1
ATOM 2750 C CA . PRO A 1 345 ? 5.030 -14.725 13.816 1.00 46.38 345 PRO A CA 1
ATOM 2751 C C . PRO A 1 345 ? 4.730 -14.567 15.310 1.00 46.38 345 PRO A C 1
ATOM 2753 O O . PRO A 1 345 ? 5.624 -14.285 16.105 1.00 46.38 345 PRO A O 1
ATOM 2756 N N . GLU A 1 346 ? 3.484 -14.824 15.706 1.00 50.25 346 GLU A N 1
ATOM 2757 C CA . GLU A 1 346 ? 3.164 -15.101 17.103 1.00 50.25 346 GLU A CA 1
ATOM 2758 C C . GLU A 1 346 ? 3.609 -16.532 17.447 1.00 50.25 346 GLU A C 1
ATOM 2760 O O . GLU A 1 346 ? 3.259 -17.484 16.733 1.00 50.25 346 GLU A O 1
ATOM 2765 N N . PRO A 1 347 ? 4.357 -16.746 18.541 1.00 40.41 347 PRO A N 1
ATOM 2766 C CA . PRO A 1 347 ? 4.734 -18.090 18.948 1.00 40.41 347 PRO A CA 1
ATOM 2767 C C . PRO A 1 347 ? 3.484 -18.946 19.234 1.00 40.41 347 PRO A C 1
ATOM 2769 O O . PRO A 1 347 ? 2.693 -18.637 20.119 1.00 40.41 347 PRO A O 1
ATOM 2772 N N . ASN A 1 348 ? 3.358 -20.078 18.528 1.00 38.56 348 ASN A N 1
ATOM 2773 C CA . ASN A 1 348 ? 2.334 -21.128 18.698 1.00 38.56 348 ASN A CA 1
ATOM 2774 C C . ASN A 1 348 ? 0.909 -20.861 18.158 1.00 38.56 348 ASN A C 1
ATOM 2776 O O . ASN A 1 348 ? -0.004 -21.619 18.500 1.00 38.56 348 ASN A O 1
ATOM 2780 N N . SER A 1 349 ? 0.686 -19.876 17.281 1.00 42.62 349 SER A N 1
ATOM 2781 C CA . SER A 1 349 ? -0.631 -19.711 16.637 1.00 42.62 349 SER A CA 1
ATOM 2782 C C . SER A 1 349 ? -0.820 -20.645 15.428 1.00 42.62 349 SER A C 1
ATOM 2784 O O . SER A 1 349 ? 0.027 -20.722 14.541 1.00 42.62 349 SER A O 1
ATOM 2786 N N . LYS A 1 350 ? -1.956 -21.361 15.379 1.00 38.69 350 LYS A N 1
ATOM 2787 C CA . LYS A 1 350 ? -2.424 -22.129 14.199 1.00 38.69 350 LYS A CA 1
ATOM 2788 C C . LYS A 1 350 ? -3.411 -21.340 13.326 1.00 38.69 350 LYS A C 1
ATOM 2790 O O . LYS A 1 350 ? -3.898 -21.877 12.333 1.00 38.69 350 LYS A O 1
ATOM 2795 N N . ILE A 1 351 ? -3.754 -20.111 13.718 1.00 50.19 351 ILE A N 1
ATOM 2796 C CA . ILE A 1 351 ? -4.745 -19.277 13.032 1.00 50.19 351 ILE A CA 1
ATOM 2797 C C . ILE A 1 351 ? -3.991 -18.220 12.226 1.00 50.19 351 ILE A C 1
ATOM 2799 O O . ILE A 1 351 ? -3.199 -17.463 12.779 1.00 50.19 351 ILE A O 1
ATOM 2803 N N . PHE A 1 352 ? -4.246 -18.170 10.918 1.00 48.50 352 PHE A N 1
ATOM 2804 C CA . PHE A 1 352 ? -3.671 -17.166 10.023 1.00 48.50 352 PHE A CA 1
ATOM 2805 C C . PHE A 1 352 ? -4.437 -15.847 10.204 1.00 48.50 352 PHE A C 1
ATOM 2807 O O . PHE A 1 352 ? -5.404 -15.573 9.495 1.00 48.50 352 PHE A O 1
ATOM 2814 N N . ARG A 1 353 ? -4.050 -15.065 11.213 1.00 61.25 353 ARG A N 1
ATOM 2815 C CA . ARG A 1 353 ? -4.550 -13.704 11.435 1.00 61.25 353 ARG A CA 1
ATOM 2816 C C . ARG A 1 353 ? -3.539 -12.741 10.842 1.00 61.25 353 ARG A C 1
ATOM 2818 O O . ARG A 1 353 ? -2.367 -12.767 11.206 1.00 61.25 353 ARG A O 1
ATOM 2825 N N . GLY A 1 354 ? -3.972 -11.959 9.863 1.00 60.72 354 GLY A N 1
ATOM 2826 C CA . GLY A 1 354 ? -3.114 -10.961 9.250 1.00 60.72 354 GLY A CA 1
ATOM 2827 C C . GLY A 1 354 ? -3.356 -9.611 9.906 1.00 60.72 354 GLY A C 1
ATOM 2828 O O . GLY A 1 354 ? -4.436 -9.051 9.710 1.00 60.72 354 GLY A O 1
ATOM 2829 N N . PHE A 1 355 ? -2.357 -9.101 10.618 1.00 78.88 355 PHE A N 1
ATOM 2830 C CA . PHE A 1 355 ? -2.296 -7.710 11.053 1.00 78.88 355 PHE A CA 1
ATOM 2831 C C . PHE A 1 355 ? -2.004 -6.825 9.840 1.00 78.88 355 PHE A C 1
ATOM 2833 O O . PHE A 1 355 ? -1.082 -7.101 9.077 1.00 78.88 355 PHE A O 1
ATOM 2840 N N . GLN A 1 356 ? -2.847 -5.823 9.603 1.00 88.44 356 GLN A N 1
ATOM 2841 C CA . GLN A 1 356 ? -2.756 -4.935 8.446 1.00 88.44 356 GLN A CA 1
ATOM 2842 C C . GLN A 1 356 ? -2.657 -3.486 8.916 1.00 88.44 356 GLN A C 1
ATOM 2844 O O . GLN A 1 356 ? -3.401 -3.080 9.810 1.00 88.44 356 GLN A O 1
ATOM 2849 N N . THR A 1 357 ? -1.786 -2.694 8.291 1.00 90.50 357 THR A N 1
ATOM 2850 C CA . THR A 1 357 ? -1.654 -1.265 8.602 1.00 90.50 357 THR A CA 1
ATOM 2851 C C . THR A 1 357 ? -2.933 -0.541 8.193 1.00 90.50 357 THR A C 1
ATOM 2853 O O . THR A 1 357 ? -3.394 -0.677 7.052 1.00 90.50 357 THR A O 1
ATOM 2856 N N . THR A 1 358 ? -3.513 0.235 9.102 1.00 92.00 358 THR A N 1
ATOM 2857 C CA . THR A 1 358 ? -4.716 1.024 8.815 1.00 92.00 358 THR A CA 1
ATOM 2858 C C . THR A 1 358 ? -4.371 2.309 8.063 1.00 92.00 358 THR A C 1
ATOM 2860 O O . THR A 1 358 ? -3.281 2.868 8.188 1.00 92.00 358 THR A O 1
ATOM 2863 N N . ILE A 1 359 ? -5.333 2.847 7.315 1.00 93.31 359 ILE A N 1
ATOM 2864 C CA . ILE A 1 359 ? -5.158 4.144 6.653 1.00 93.31 359 ILE A CA 1
ATOM 2865 C C . ILE A 1 359 ? -5.127 5.318 7.645 1.00 93.31 359 ILE A C 1
ATOM 2867 O O . ILE A 1 359 ? -4.480 6.328 7.375 1.00 93.31 359 ILE A O 1
ATOM 2871 N N . SER A 1 360 ? -5.788 5.185 8.802 1.00 91.56 360 SER A N 1
ATOM 2872 C CA . SER A 1 360 ? -5.791 6.211 9.850 1.00 91.56 360 SER A CA 1
ATOM 2873 C C . SER A 1 360 ? -4.391 6.421 10.434 1.00 91.56 360 SER A C 1
ATOM 2875 O O . SER A 1 360 ? -3.946 7.564 10.509 1.00 91.56 360 SER A O 1
ATOM 2877 N N . ALA A 1 361 ? -3.667 5.340 10.753 1.00 91.69 361 ALA A N 1
ATOM 2878 C CA . ALA A 1 361 ? -2.290 5.423 11.244 1.00 91.69 361 ALA A CA 1
ATOM 2879 C C . ALA A 1 361 ? -1.330 5.994 10.199 1.00 91.69 361 ALA A C 1
ATOM 2881 O O . ALA A 1 361 ? -0.482 6.824 10.519 1.00 91.69 361 ALA A O 1
ATOM 2882 N N . ILE A 1 362 ? -1.502 5.600 8.932 1.00 93.19 362 ILE A N 1
ATOM 2883 C CA . ILE A 1 362 ? -0.713 6.137 7.816 1.00 93.19 362 ILE A CA 1
ATOM 2884 C C . ILE A 1 362 ? -0.905 7.653 7.715 1.00 93.19 362 ILE A C 1
ATOM 2886 O O . ILE A 1 362 ? 0.071 8.392 7.627 1.00 93.19 362 ILE A O 1
ATOM 2890 N N . ILE A 1 363 ? -2.149 8.139 7.755 1.00 90.50 363 ILE A N 1
ATOM 2891 C CA . ILE A 1 363 ? -2.434 9.577 7.674 1.00 90.50 363 ILE A CA 1
ATOM 2892 C C . ILE A 1 363 ? -1.882 10.326 8.888 1.00 90.50 363 ILE A C 1
ATOM 2894 O O . ILE A 1 363 ? -1.318 11.407 8.721 1.00 90.50 363 ILE A O 1
ATOM 2898 N N . GLU A 1 364 ? -2.028 9.780 10.095 1.00 89.94 364 GLU A N 1
ATOM 2899 C CA . GLU A 1 364 ? -1.491 10.412 11.300 1.00 89.94 364 GLU A CA 1
ATOM 2900 C C . GLU A 1 364 ? 0.037 10.511 11.266 1.00 89.94 364 GLU A C 1
ATOM 2902 O O . GLU A 1 364 ? 0.567 11.610 11.432 1.00 89.94 364 GLU A O 1
ATOM 2907 N N . ASN A 1 365 ? 0.737 9.420 10.940 1.00 91.69 365 ASN A N 1
ATOM 2908 C CA . ASN A 1 365 ? 2.194 9.428 10.794 1.00 91.69 365 ASN A CA 1
ATOM 2909 C C . ASN A 1 365 ? 2.662 10.333 9.646 1.00 91.69 365 ASN A C 1
ATOM 2911 O O . ASN A 1 365 ? 3.704 10.969 9.732 1.00 91.69 365 ASN A O 1
ATOM 2915 N N . MET A 1 366 ? 1.887 10.440 8.566 1.00 88.12 366 MET A N 1
ATOM 2916 C CA . MET A 1 366 ? 2.209 11.369 7.484 1.00 88.12 366 MET A CA 1
ATOM 2917 C C . MET A 1 366 ? 2.034 12.826 7.918 1.00 88.12 366 MET A C 1
ATOM 2919 O O . MET A 1 366 ? 2.812 13.674 7.491 1.00 88.12 366 MET A O 1
ATOM 2923 N N . ASN A 1 367 ? 1.052 13.145 8.766 1.00 84.50 367 ASN A N 1
ATOM 2924 C CA . ASN A 1 367 ? 0.796 14.518 9.215 1.00 84.50 367 ASN A CA 1
ATOM 2925 C C . ASN A 1 367 ? 1.900 15.092 10.120 1.00 84.50 367 ASN A C 1
ATOM 2927 O O . ASN A 1 367 ? 1.981 16.318 10.244 1.00 84.50 367 ASN A O 1
ATOM 2931 N N . THR A 1 368 ? 2.744 14.254 10.731 1.00 77.06 368 THR A N 1
ATOM 2932 C CA . THR A 1 368 ? 3.919 14.723 11.485 1.00 77.06 368 THR A CA 1
ATOM 2933 C C . THR A 1 368 ? 5.034 15.219 10.562 1.00 77.06 368 THR A C 1
ATOM 2935 O O . THR A 1 368 ? 5.809 16.094 10.954 1.00 77.06 368 THR A O 1
ATOM 2938 N N . GLN A 1 369 ? 5.060 14.760 9.306 1.00 78.81 369 GLN A N 1
ATOM 2939 C CA . GLN A 1 369 ? 6.089 15.133 8.342 1.00 78.81 369 GLN A CA 1
ATOM 2940 C C . GLN A 1 369 ? 5.805 16.511 7.715 1.00 78.81 369 GLN A C 1
ATOM 2942 O O . GLN A 1 369 ? 4.711 16.805 7.230 1.00 78.81 369 GLN A O 1
ATOM 2947 N N . ALA A 1 370 ? 6.816 17.381 7.643 1.00 58.50 370 ALA A N 1
ATOM 2948 C CA . ALA A 1 370 ? 6.641 18.781 7.228 1.00 58.50 370 ALA A CA 1
ATOM 2949 C C . ALA A 1 370 ? 6.183 18.991 5.760 1.00 58.50 370 ALA A C 1
ATOM 2951 O O . ALA A 1 370 ? 5.714 20.081 5.424 1.00 58.50 370 ALA A O 1
ATOM 2952 N N . ASN A 1 371 ? 6.288 17.969 4.896 1.00 64.19 371 ASN A N 1
ATOM 2953 C CA . ASN A 1 371 ? 6.133 18.073 3.433 1.00 64.19 371 ASN A CA 1
ATOM 2954 C C . ASN A 1 371 ? 5.055 17.146 2.831 1.00 64.19 371 ASN A C 1
ATOM 2956 O O . ASN A 1 371 ? 5.131 16.802 1.654 1.00 64.19 371 ASN A O 1
ATOM 2960 N N . THR A 1 372 ? 4.067 16.718 3.616 1.00 66.62 372 THR A N 1
ATOM 2961 C CA . THR A 1 372 ? 3.049 15.722 3.204 1.00 66.62 372 THR A CA 1
ATOM 2962 C C . THR A 1 372 ? 1.640 16.294 3.049 1.00 66.62 372 THR A C 1
ATOM 2964 O O . THR A 1 372 ? 0.702 15.586 2.668 1.00 66.62 372 THR A O 1
ATOM 2967 N N . LYS A 1 373 ? 1.472 17.598 3.310 1.00 59.75 373 LYS A N 1
ATOM 2968 C CA . LYS A 1 373 ? 0.194 18.294 3.130 1.00 59.75 373 LYS A CA 1
ATOM 2969 C C . LYS A 1 373 ? -0.288 18.110 1.688 1.00 59.75 373 LYS A C 1
ATOM 2971 O O . LYS A 1 373 ? 0.405 18.498 0.754 1.00 59.75 373 LYS A O 1
ATOM 2976 N N . ASN A 1 374 ? -1.508 17.593 1.529 1.00 68.19 374 ASN A N 1
ATOM 2977 C CA . ASN A 1 374 ? -2.210 17.382 0.250 1.00 68.19 374 ASN A CA 1
ATOM 2978 C C . ASN A 1 374 ? -1.795 16.143 -0.572 1.00 68.19 374 ASN A C 1
ATOM 2980 O O . ASN A 1 374 ? -2.045 16.106 -1.780 1.00 68.19 374 ASN A O 1
ATOM 2984 N N . ILE A 1 375 ? -1.189 15.125 0.049 1.00 78.94 375 ILE A N 1
ATOM 2985 C CA . ILE A 1 375 ? -0.980 13.821 -0.612 1.00 78.94 375 ILE A CA 1
ATOM 2986 C C . ILE A 1 375 ? -2.289 13.021 -0.698 1.00 78.94 375 ILE A C 1
ATOM 2988 O O . ILE A 1 375 ? -2.520 12.341 -1.690 1.00 78.94 375 ILE A O 1
ATOM 2992 N N . PHE A 1 376 ? -3.170 13.144 0.297 1.00 78.62 376 PHE A N 1
ATOM 2993 C CA . PHE A 1 376 ? -4.476 12.482 0.321 1.00 78.62 376 PHE A CA 1
ATOM 2994 C C . PHE A 1 376 ? -5.575 13.466 -0.086 1.00 78.62 376 PHE A C 1
ATOM 2996 O O . PHE A 1 376 ? -5.758 14.493 0.570 1.00 78.62 376 PHE A O 1
ATOM 3003 N N . GLN A 1 377 ? -6.287 13.173 -1.175 1.00 67.88 377 GLN A N 1
ATOM 3004 C CA . GLN A 1 377 ? -7.209 14.132 -1.797 1.00 67.88 377 GLN A CA 1
ATOM 3005 C C . GLN A 1 377 ? -8.667 13.979 -1.345 1.00 67.88 377 GLN A C 1
ATOM 3007 O O . GLN A 1 377 ? -9.366 14.978 -1.193 1.00 67.88 377 GLN A O 1
ATOM 3012 N N . GLU A 1 378 ? -9.128 12.752 -1.094 1.00 7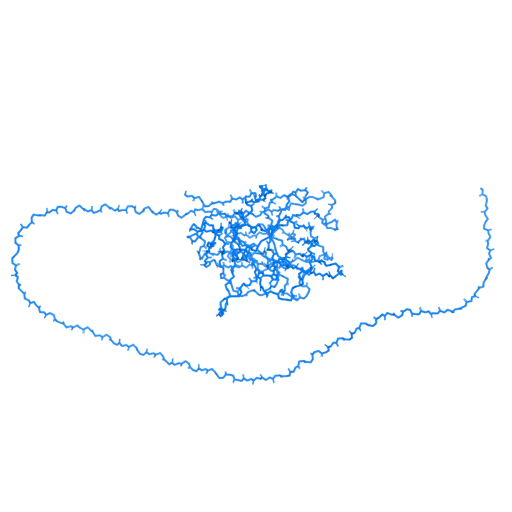2.69 378 GLU A N 1
ATOM 3013 C CA . GLU A 1 378 ? -10.511 12.480 -0.694 1.00 72.69 378 GLU A CA 1
ATOM 3014 C C . GLU A 1 378 ? -10.559 11.708 0.620 1.00 72.69 378 GLU A C 1
ATOM 3016 O O . GLU A 1 378 ? -10.400 10.489 0.652 1.00 72.69 378 GLU A O 1
ATOM 3021 N N . VAL A 1 379 ? -10.789 12.438 1.712 1.00 77.06 379 VAL A N 1
ATOM 3022 C CA . VAL A 1 379 ? -10.855 11.888 3.069 1.00 77.06 379 VAL A CA 1
ATOM 3023 C C . VAL A 1 379 ? -12.289 11.988 3.585 1.00 77.06 379 VAL A C 1
ATOM 3025 O O . VAL A 1 379 ? -12.797 13.082 3.829 1.00 77.06 379 VAL A O 1
ATOM 3028 N N . ALA A 1 380 ? -12.935 10.839 3.758 1.00 76.06 380 ALA A N 1
ATOM 3029 C CA . ALA A 1 380 ? -14.253 10.701 4.359 1.00 76.06 380 ALA A CA 1
ATOM 3030 C C . ALA A 1 380 ? -14.157 10.356 5.852 1.00 76.06 380 ALA A C 1
ATOM 3032 O O . ALA A 1 380 ? -13.173 9.776 6.319 1.00 76.06 380 ALA A O 1
ATOM 3033 N N . ARG A 1 381 ? -15.212 10.711 6.588 1.00 78.75 381 ARG A N 1
ATOM 3034 C CA . ARG A 1 381 ? -15.443 10.371 7.997 1.00 78.75 381 ARG A CA 1
ATOM 3035 C C . ARG A 1 381 ? -16.890 9.925 8.159 1.00 78.75 381 ARG A C 1
ATOM 3037 O O . ARG A 1 381 ? -17.736 10.287 7.347 1.00 78.75 381 ARG A O 1
ATOM 3044 N N . PHE A 1 382 ? -17.167 9.164 9.206 1.00 70.44 382 PHE A N 1
ATOM 3045 C CA . PHE A 1 382 ? -18.535 8.841 9.587 1.00 70.44 382 PHE A CA 1
ATOM 3046 C C . PHE A 1 382 ? -19.292 10.112 10.013 1.00 70.44 382 PHE A C 1
ATOM 3048 O O . PHE A 1 382 ? -18.787 10.897 10.818 1.00 70.44 382 PHE A O 1
ATOM 3055 N N . GLU A 1 383 ? -20.481 10.334 9.449 1.00 64.00 383 GLU A N 1
ATOM 3056 C CA . GLU A 1 383 ? -21.371 11.439 9.828 1.00 64.00 383 GLU A CA 1
ATOM 3057 C C . GLU A 1 383 ? -22.241 11.015 11.021 1.00 64.00 383 GLU A C 1
ATOM 3059 O O . GLU A 1 383 ? -22.836 9.939 10.988 1.00 64.00 383 GLU A O 1
ATOM 3064 N N . LYS A 1 384 ? -22.285 11.840 12.076 1.00 54.03 384 LYS A N 1
ATOM 3065 C CA . LYS A 1 384 ? -23.075 11.587 13.295 1.00 54.03 384 LYS A CA 1
ATOM 3066 C C . LYS A 1 384 ? -24.544 11.959 13.137 1.00 54.03 384 LYS A C 1
ATOM 3068 O O . LYS A 1 384 ? -24.814 13.013 12.515 1.00 54.03 384 LYS A O 1
#

Solvent-accessible surface area (backbone atoms only — not comparable to full-atom values): 22994 Å² total; per-residue (Å²): 138,88,83,82,84,85,89,81,90,88,86,89,81,83,88,82,90,79,83,80,81,76,84,81,76,84,77,81,79,83,80,77,79,80,80,88,82,87,76,86,78,80,78,82,78,80,80,81,85,82,80,86,82,80,90,82,87,87,84,83,88,82,86,83,87,88,81,92,76,82,93,73,80,84,74,82,78,74,76,77,74,80,76,78,73,78,74,76,70,76,57,66,75,84,65,33,67,34,58,44,47,18,41,26,32,35,44,27,34,27,40,33,96,89,66,54,73,50,72,38,53,20,11,18,29,24,35,20,64,29,39,62,92,40,86,25,37,32,42,27,31,26,64,52,65,33,46,53,59,34,25,67,53,62,69,40,86,89,55,66,53,71,42,39,72,72,42,27,37,31,34,58,54,88,61,97,44,72,43,56,56,84,57,90,72,60,59,72,63,44,75,49,80,75,77,81,73,94,72,52,50,30,36,26,37,88,71,45,69,72,68,70,73,79,45,44,73,67,50,57,52,54,60,51,36,28,33,30,33,49,74,43,69,33,70,94,80,39,57,95,86,61,70,62,76,40,51,42,53,41,32,45,42,65,45,44,65,62,42,48,75,66,45,44,71,32,70,31,41,36,48,25,19,28,30,52,80,69,50,88,64,16,72,68,33,53,28,38,30,38,42,71,31,29,28,68,46,69,37,56,36,94,57,72,29,58,76,30,28,29,35,33,32,36,50,48,78,93,76,87,46,50,21,30,29,8,11,36,30,25,47,51,37,21,38,41,25,34,36,49,85,57,67,78,82,62,91,88,67,91,68,79,64,41,67,20,29,20,40,38,38,53,51,55,52,40,67,73,45,95,84,46,87,79,54,70,71,47,81,45,64,76,47,125

Nearest PDB structures (foldseek):
  6v3a-assembly1_O  TM=5.112E-01  e=2.496E-01  Acinetobacter baumannii AB0057
  7asn-assembly1_N  TM=4.220E-01  e=1.708E-01  Staphylococcus aureus
  8uua-assembly1_R  TM=3.919E-01  e=2.782E-01  Listeria innocua
  7p48-assembly1_N  TM=4.408E-01  e=1.340E+00  Staphylococcus aureus

pLDDT: mean 71.35, std 21.4, range [28.5, 96.81]

Sequence (384 aa):
MAFQTPETSDEITQDTKEEAELPKLPKEAENTMPPEMLEIIESPSLPPPAKEPESTEPAKTQEPEPEQKEEAKPEQIKEPEPIEQETEKIPTLEPRTIDLRSVVGLA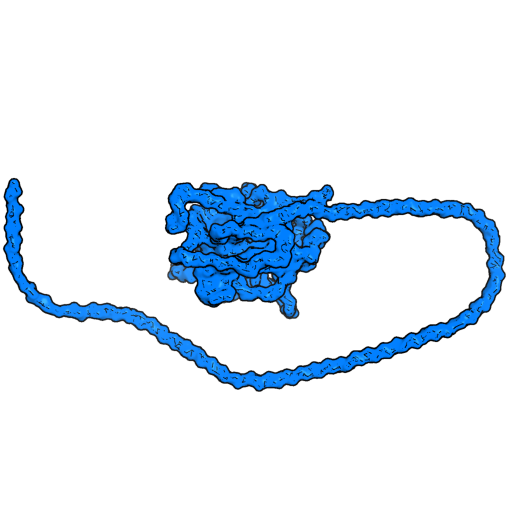CNFKNDNGDTAIARGSGVIIKENTYTEESYILTNRHVVDPEWTSWAYNDPDLDIALKLTSCNVHILRVNGEILPDEKYPYAYYDLKITSGIQHDFTARLAYLPEETELSEDENRQLDYAILEVTGKNESKYFEHENPRLPASPILISNPKEWLEIIKDQRVVVPGYAYQAIGSSSFEEFRLLTKDAKVTEVYAGDKAFEETPYVLETESSPDAYGGRSGSPIFYKGYLIGLFQSRIIPEPNSKIFRGFQTTISAIIENMNTQANTKNIFQEVARFEK

Foldseek 3Di:
DDDDDDDDDDDDDDDDDDPDDDDDDDDDDPPDDDDDDDDDDDDDDDDDDDDDDDDDDDDDDDDDDDDDDDDDDDDPPDDPDPPPPPPPPLFDDQFDKAFQQQKKKKWWWWAAPVGDIDTAIAIWGWQAWDWLVDWTKTKFWQVSAQQLLVCVLQVPPVGDNRIHTDKMFIAGDPDGDIDALPDPDRDQKDWPDDPDDDAGFFIKDWDDDFDPPFADPNLSSQQTMTMIITDGGGCVVAPPPDTDINDGFAAEFDWQVSCCVRQAQHKKKFWFWFQPPPPPCSSVTGMTGIFIWGWHHFDAGPILGNTGRFWTKIDGDDDQGRNHGHTFIDDSRHTFWGFHSDDNDDPPDPGPIGITGTPRNVVSSLVVDPPNPPSRPHYDYRDD

Mean predicted aligned error: 15.8 Å

Secondary structure (DSSP, 8-state):
--------------------PPPPPPP-----PPP------PPPPPPPPPPPP------------------------PPPP--------PPB-----EEGGGEEEEEEEEE-TT--EEEEEEEEEE-S-EETTS--EEEE-GGGT-HHHHHHHHT-TTS-TT-EEEEEEEEE-SS--EE-TT-SS--S-B----SSS---SEEEEEEE----TT--HHHHHH---EEEEEEEE-TTTS-TT---EEPPPPEE---HHHHHHHHTT-EEE--EEESGGGSTTHHHH-EEE--EEEEEEEEE-SSTTTTSEEEEEEE------TT-TTEEEEETTEEEEEE--S----TT--S--EEEEEHHHHHHHHHHSTT-TTS---EE--B-